Protein AF-A0A2E2VPN8-F1 (afdb_monomer_lite)

Sequence (544 aa):
IQTALMQSYRQLSHRIKRMNVSRLINKQDLDLLGRKLLICFEHKQAGKIELINQGIAPDISEEILSFHQVMVNETLQWVQFAGHVPASAVASGPRIHKDRSLFKSVTWAYFNGILTETTQVSLPSQFGTLQKQLRSYAHTLQDMVQIPLPAPSPEALRASGVPEKLLLFINLGEDKMESFAQRGMHLVSERSDPLSYGSRGLNLIECIDLILINSWKEVFATHYRGSEAVLDSLMYILRKIGSRTPQKPLVHVVCSGISRAESIARRVQKLLNQVLDLLFSGTNSMYLLEINQQYRMIDVDLNGSHIISGRNAQEVLSLLSQPRRRFVPLVFDPHVHSLKILSSIYEKNKQGQVQLFLRVIERQFAEIYVIDELGGLFYEQQPFHTKEGLVNQYRLFFKSVMFRQQASEVDALLDEPELYEVQVGRGNESRILRYRHPSLGAENLFHQVAAVGQYDPFFQVQFDVYCDQEEFTYLDLGEEVFSEAARFIVGRRRHHEDYPAYITDLDLSAIECHDGTGALPTSQYLRYKKQLDEKLNRRLRSIK

Structure (mmCIF, N/CA/C/O backbone):
data_AF-A0A2E2VPN8-F1
#
_entry.id   AF-A0A2E2VPN8-F1
#
loop_
_atom_site.group_PDB
_atom_site.id
_atom_site.type_symbol
_atom_site.label_atom_id
_atom_site.label_alt_id
_atom_site.label_comp_id
_atom_site.label_asym_id
_atom_site.label_entity_id
_atom_site.label_seq_id
_atom_site.pdbx_PDB_ins_code
_atom_site.Cartn_x
_atom_site.Cartn_y
_atom_site.Cartn_z
_atom_site.occupancy
_atom_site.B_iso_or_equiv
_atom_site.auth_seq_id
_atom_site.auth_comp_id
_atom_site.auth_asym_id
_atom_site.auth_atom_id
_atom_site.pdbx_PDB_model_num
ATOM 1 N N . ILE A 1 1 ? 23.703 -22.486 -32.764 1.00 60.12 1 ILE A N 1
ATOM 2 C CA . ILE A 1 1 ? 24.681 -22.661 -31.655 1.00 60.12 1 ILE A CA 1
ATOM 3 C C . ILE A 1 1 ? 23.990 -22.647 -30.286 1.00 60.12 1 ILE A C 1
ATOM 5 O O . ILE A 1 1 ? 24.098 -23.634 -29.571 1.00 60.12 1 ILE A O 1
ATOM 9 N N . GLN A 1 2 ? 23.217 -21.610 -29.941 1.00 65.00 2 GLN A N 1
ATOM 10 C CA . GLN A 1 2 ? 22.529 -21.479 -28.638 1.00 65.00 2 GLN A CA 1
ATOM 11 C C . GLN A 1 2 ? 21.641 -22.686 -28.270 1.00 65.00 2 GLN A C 1
ATOM 13 O O . GLN A 1 2 ? 21.808 -23.296 -27.215 1.00 65.00 2 GLN A O 1
ATOM 18 N N . THR A 1 3 ? 20.748 -23.102 -29.177 1.00 68.19 3 THR A N 1
ATOM 19 C CA . THR A 1 3 ? 19.874 -24.273 -28.980 1.00 68.19 3 THR A CA 1
ATOM 20 C C . THR A 1 3 ? 20.672 -25.558 -28.774 1.00 68.19 3 THR A C 1
ATOM 22 O O . THR A 1 3 ? 20.303 -26.378 -27.938 1.00 68.19 3 THR A O 1
ATOM 25 N N . ALA A 1 4 ? 21.794 -25.703 -29.486 1.00 74.12 4 ALA A N 1
ATOM 26 C CA . ALA A 1 4 ? 22.675 -26.859 -29.371 1.00 74.12 4 ALA A CA 1
ATOM 27 C C . ALA A 1 4 ? 23.395 -26.887 -28.013 1.00 74.12 4 ALA A C 1
ATOM 29 O O . ALA A 1 4 ? 23.439 -27.937 -27.387 1.00 74.12 4 ALA A O 1
ATOM 30 N N . LEU A 1 5 ? 23.875 -25.747 -27.498 1.00 75.25 5 LEU A N 1
ATOM 31 C CA . LEU A 1 5 ? 24.495 -25.663 -26.166 1.00 75.25 5 LEU A CA 1
ATOM 32 C C . LEU A 1 5 ? 23.502 -26.000 -25.044 1.00 75.25 5 LEU A C 1
ATOM 34 O O . LEU A 1 5 ? 23.812 -26.804 -24.164 1.00 75.25 5 LEU A O 1
ATOM 38 N N . MET A 1 6 ? 22.280 -25.460 -25.107 1.00 75.06 6 MET A N 1
ATOM 39 C CA . MET A 1 6 ? 21.217 -25.781 -24.145 1.00 75.06 6 MET A CA 1
ATOM 40 C C . MET A 1 6 ? 20.774 -27.250 -24.227 1.00 75.06 6 MET A C 1
ATOM 42 O O . MET A 1 6 ? 20.507 -27.876 -23.200 1.00 75.06 6 MET A O 1
ATOM 46 N N . GLN A 1 7 ? 20.714 -27.833 -25.429 1.00 77.06 7 GLN A N 1
ATOM 47 C CA . GLN A 1 7 ? 20.424 -29.258 -25.616 1.00 77.06 7 GLN A CA 1
ATOM 48 C C . GLN A 1 7 ? 21.557 -30.147 -25.091 1.00 77.06 7 GLN A C 1
ATOM 50 O O . GLN A 1 7 ? 21.274 -31.087 -24.348 1.00 77.06 7 GLN A O 1
ATOM 55 N N . SER A 1 8 ? 22.817 -29.827 -25.393 1.00 78.00 8 SER A N 1
ATOM 56 C CA . SER A 1 8 ? 23.993 -30.537 -24.878 1.00 78.00 8 SER A CA 1
ATOM 57 C C . SER A 1 8 ? 24.039 -30.511 -23.352 1.00 78.00 8 SER A C 1
ATOM 59 O O . SER A 1 8 ? 24.242 -31.552 -22.731 1.00 78.00 8 SER A O 1
ATOM 61 N N . TYR A 1 9 ? 23.750 -29.364 -22.727 1.00 81.75 9 TYR A N 1
ATOM 62 C CA . TYR A 1 9 ? 23.635 -29.265 -21.270 1.00 81.75 9 TYR A CA 1
ATOM 63 C C . TYR A 1 9 ? 22.513 -30.149 -20.707 1.00 81.75 9 TYR A C 1
ATOM 65 O O . TYR A 1 9 ? 22.735 -30.892 -19.751 1.00 81.75 9 TYR A O 1
ATOM 73 N N . ARG A 1 10 ? 21.315 -30.130 -21.311 1.00 79.06 10 ARG A N 1
ATOM 74 C CA . ARG A 1 10 ? 20.196 -30.993 -20.882 1.00 79.06 10 ARG A CA 1
ATOM 75 C C . ARG A 1 10 ? 20.546 -32.475 -20.999 1.00 79.06 10 ARG A C 1
ATOM 77 O O . ARG A 1 10 ? 20.248 -33.241 -20.085 1.00 79.06 10 ARG A O 1
ATOM 84 N N . GLN A 1 11 ? 21.197 -32.875 -22.091 1.00 80.31 11 GLN A N 1
ATOM 85 C CA . GLN A 1 11 ? 21.651 -34.249 -22.302 1.00 80.31 11 GLN A CA 1
ATOM 86 C C . GLN A 1 11 ? 22.720 -34.657 -21.282 1.00 80.31 11 GLN A C 1
ATOM 88 O O . GLN A 1 11 ? 22.631 -35.750 -20.721 1.00 80.31 11 GLN A O 1
ATOM 93 N N . LEU A 1 12 ? 23.682 -33.776 -20.996 1.00 77.19 12 LEU A N 1
ATOM 94 C CA . LEU A 1 12 ? 24.718 -33.986 -19.985 1.00 77.19 12 LEU A CA 1
ATOM 95 C C . LEU A 1 12 ? 24.107 -34.129 -18.584 1.00 77.19 12 LEU A C 1
ATOM 97 O O . LEU A 1 12 ? 24.347 -35.127 -17.908 1.00 77.19 12 LEU A O 1
ATOM 101 N N . SER A 1 13 ? 23.245 -33.192 -18.181 1.00 76.94 13 SER A N 1
ATOM 102 C CA . SER A 1 13 ? 22.538 -33.216 -16.894 1.00 76.94 13 SER A CA 1
ATOM 103 C C . SER A 1 13 ? 21.707 -34.494 -16.724 1.00 76.94 13 SER A C 1
ATOM 105 O O . SER A 1 13 ? 21.756 -35.153 -15.684 1.00 76.94 13 SER A O 1
ATOM 107 N N . HIS A 1 14 ? 20.990 -34.907 -17.772 1.00 79.19 14 HIS A N 1
ATOM 108 C CA . HIS A 1 14 ? 20.183 -36.122 -17.757 1.00 79.19 14 HIS A CA 1
ATOM 109 C C . HIS A 1 14 ? 21.032 -37.406 -17.703 1.00 79.19 14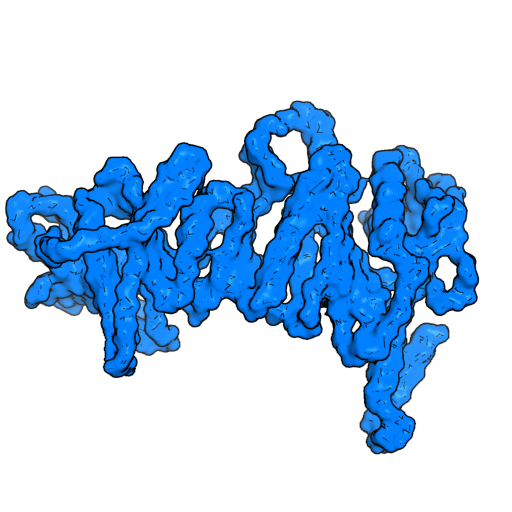 HIS A C 1
ATOM 111 O O . HIS A 1 14 ? 20.688 -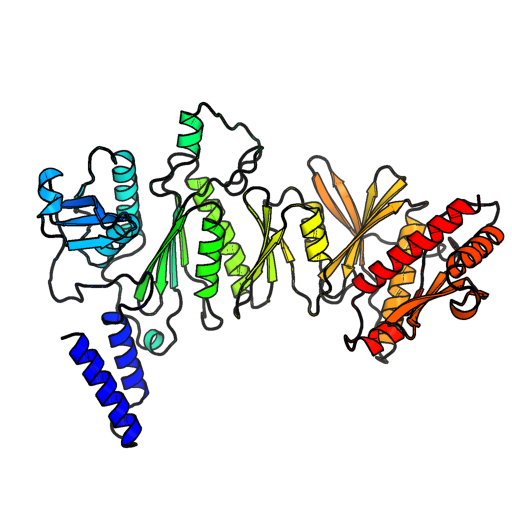38.332 -16.966 1.00 79.19 14 HIS A O 1
ATOM 117 N N . ARG A 1 15 ? 22.164 -37.471 -18.422 1.00 73.31 15 ARG A N 1
ATOM 118 C CA . ARG A 1 15 ? 23.103 -38.607 -18.348 1.00 73.31 15 ARG A CA 1
ATOM 119 C C . ARG A 1 15 ? 23.745 -38.731 -16.966 1.00 73.31 15 ARG A C 1
ATOM 121 O O . ARG A 1 15 ? 23.805 -39.837 -16.440 1.00 73.31 15 ARG A O 1
ATOM 128 N N . ILE A 1 16 ? 24.145 -37.619 -16.352 1.00 72.25 16 ILE A N 1
ATOM 129 C CA . ILE A 1 16 ? 24.761 -37.611 -15.016 1.00 72.25 16 ILE A CA 1
ATOM 130 C C . ILE A 1 16 ? 23.767 -38.082 -13.948 1.00 72.25 16 ILE A C 1
ATOM 132 O O . ILE A 1 16 ? 24.123 -38.911 -13.113 1.00 72.25 16 ILE A O 1
ATOM 136 N N . LYS A 1 17 ? 22.499 -37.649 -14.029 1.00 71.69 17 LYS A N 1
ATOM 137 C CA . LYS A 1 17 ? 21.423 -38.154 -13.157 1.00 71.69 17 LYS A CA 1
ATOM 138 C C . LYS A 1 17 ? 21.169 -39.656 -13.327 1.00 71.69 17 LYS A C 1
ATOM 140 O O . LYS A 1 17 ? 20.879 -40.323 -12.344 1.00 71.69 17 LYS A O 1
ATOM 145 N N . ARG A 1 18 ? 21.267 -40.192 -14.553 1.00 71.50 18 ARG A N 1
ATOM 146 C CA . ARG A 1 18 ? 21.035 -41.623 -14.835 1.00 71.50 18 ARG A CA 1
ATOM 147 C C . ARG A 1 18 ? 22.191 -42.531 -14.422 1.00 71.50 18 ARG A C 1
ATOM 149 O O . ARG A 1 18 ? 21.939 -43.650 -14.000 1.00 71.50 18 ARG A O 1
ATOM 156 N N . MET A 1 19 ? 23.437 -42.090 -14.584 1.00 65.88 19 MET A N 1
ATOM 157 C CA . MET A 1 19 ? 24.604 -42.962 -14.404 1.00 65.88 19 MET A CA 1
ATOM 158 C C . MET A 1 19 ? 25.164 -42.975 -12.969 1.00 65.88 19 MET A C 1
ATOM 160 O O . MET A 1 19 ? 26.131 -43.687 -12.726 1.00 65.88 19 MET A O 1
ATOM 164 N N . ASN A 1 20 ? 24.607 -42.199 -12.023 1.00 60.12 20 ASN A N 1
ATOM 165 C CA . ASN A 1 20 ? 25.133 -42.059 -10.650 1.00 60.12 20 ASN A CA 1
ATOM 166 C C . ASN A 1 20 ? 26.655 -41.787 -10.601 1.00 60.12 20 ASN A C 1
ATOM 168 O O . ASN A 1 20 ? 27.339 -42.139 -9.640 1.00 60.12 20 ASN A O 1
ATOM 172 N N . VAL A 1 21 ? 27.200 -41.129 -11.633 1.00 58.31 21 VAL A N 1
ATOM 173 C CA . VAL A 1 21 ? 28.619 -40.746 -11.720 1.00 58.31 21 VAL A CA 1
ATOM 174 C C . VAL A 1 21 ? 28.823 -39.504 -10.852 1.00 58.31 21 VAL A C 1
ATOM 176 O O . VAL A 1 21 ? 29.025 -38.396 -11.334 1.00 58.31 21 VAL A O 1
ATOM 179 N N . SER A 1 22 ? 28.718 -39.684 -9.539 1.00 54.16 22 SER A N 1
ATOM 180 C CA . SER A 1 22 ? 28.922 -38.643 -8.528 1.00 54.16 22 SER A CA 1
ATOM 181 C C . SER A 1 22 ? 30.401 -38.297 -8.314 1.00 54.16 22 SER A C 1
ATOM 183 O O . SER A 1 22 ? 30.702 -37.313 -7.648 1.00 54.16 22 SER A O 1
ATOM 185 N N . ARG A 1 23 ? 31.331 -39.083 -8.880 1.00 54.56 23 ARG A N 1
ATOM 186 C CA . ARG A 1 23 ? 32.780 -38.949 -8.639 1.00 54.56 23 ARG A CA 1
ATOM 187 C C . ARG A 1 23 ? 33.551 -38.068 -9.632 1.00 54.56 23 ARG A C 1
ATOM 189 O O . ARG A 1 23 ? 34.683 -37.728 -9.321 1.00 54.56 23 ARG A O 1
ATOM 196 N N . LEU A 1 24 ? 32.989 -37.702 -10.791 1.00 57.44 24 LEU A N 1
ATOM 197 C CA . LEU A 1 24 ? 33.734 -36.972 -11.842 1.00 57.44 24 LEU A CA 1
ATOM 198 C C . LEU A 1 24 ? 33.221 -35.555 -12.137 1.00 57.44 24 LEU A C 1
ATOM 200 O O . LEU A 1 24 ? 33.981 -34.746 -12.656 1.00 57.44 24 LEU A O 1
ATOM 204 N N . ILE A 1 25 ? 31.960 -35.235 -11.826 1.00 61.69 25 ILE A N 1
ATOM 205 C CA . ILE A 1 25 ? 31.387 -33.902 -12.062 1.00 61.69 25 ILE A CA 1
ATOM 206 C C . ILE A 1 25 ? 30.589 -33.492 -10.824 1.00 61.69 25 ILE A C 1
ATOM 208 O O . ILE A 1 25 ? 29.582 -34.120 -10.490 1.00 61.69 25 ILE A O 1
ATOM 212 N N . ASN A 1 26 ? 31.038 -32.439 -10.138 1.00 71.19 26 ASN A N 1
ATOM 213 C CA . ASN A 1 26 ? 30.351 -31.903 -8.969 1.00 71.19 26 ASN A CA 1
ATOM 214 C C . ASN A 1 26 ? 28.985 -31.333 -9.395 1.00 71.19 26 ASN A C 1
ATOM 216 O O . ASN A 1 26 ? 28.883 -30.540 -10.333 1.00 71.19 26 ASN A O 1
ATOM 220 N N . LYS A 1 27 ? 27.916 -31.721 -8.691 1.00 71.75 27 LYS A N 1
ATOM 221 C CA . LYS A 1 27 ? 26.547 -31.232 -8.926 1.00 71.75 27 LYS A CA 1
ATOM 222 C C . LYS A 1 27 ? 26.477 -29.699 -8.910 1.00 71.75 27 LYS A C 1
ATOM 224 O O . LYS A 1 27 ? 25.746 -29.113 -9.702 1.00 71.75 27 LYS A O 1
ATOM 229 N N . GLN A 1 28 ? 27.278 -29.062 -8.057 1.00 73.50 28 GLN A N 1
ATOM 230 C CA . GLN A 1 28 ? 27.354 -27.604 -7.952 1.00 73.50 28 GLN A CA 1
ATOM 231 C C . GLN A 1 28 ? 27.886 -26.947 -9.235 1.00 73.50 28 GLN A C 1
ATOM 233 O O . GLN A 1 28 ? 27.376 -25.902 -9.635 1.00 73.50 28 GLN A O 1
ATOM 238 N N . ASP A 1 29 ? 28.847 -27.575 -9.918 1.00 77.44 29 ASP A N 1
ATOM 239 C CA . ASP A 1 29 ? 29.425 -27.043 -11.158 1.00 77.44 29 ASP A CA 1
ATOM 240 C C . ASP A 1 29 ? 28.439 -27.155 -12.327 1.00 77.44 29 ASP A C 1
ATOM 242 O O . ASP A 1 29 ? 28.351 -26.256 -13.165 1.00 77.44 29 ASP A O 1
ATOM 246 N N . LEU A 1 30 ? 27.630 -28.221 -12.358 1.00 78.62 30 LEU A N 1
ATOM 247 C CA . LEU A 1 30 ? 26.536 -28.365 -13.326 1.00 78.62 30 LEU A CA 1
ATOM 248 C C . LEU A 1 30 ? 25.418 -27.354 -13.099 1.00 78.62 30 LEU A C 1
ATOM 250 O O . LEU A 1 30 ? 24.862 -26.843 -14.072 1.00 78.62 30 LEU A O 1
ATOM 254 N N . ASP A 1 31 ? 25.067 -27.075 -11.846 1.00 78.25 31 ASP A N 1
ATOM 255 C CA . ASP A 1 31 ? 24.055 -26.069 -11.522 1.00 78.25 31 ASP A CA 1
ATOM 256 C C . ASP A 1 31 ? 24.556 -24.665 -11.897 1.00 78.25 31 ASP A C 1
ATOM 258 O O . ASP A 1 31 ? 23.810 -23.876 -12.481 1.00 78.25 31 ASP A O 1
ATOM 262 N N . LEU A 1 32 ? 25.840 -24.377 -11.656 1.00 81.56 32 LEU A N 1
ATOM 263 C CA . LEU A 1 32 ? 26.484 -23.122 -12.048 1.00 81.56 32 LEU A CA 1
ATOM 264 C C . LEU A 1 32 ? 26.550 -22.966 -13.574 1.00 81.56 32 LEU A C 1
ATOM 266 O O . LEU A 1 32 ? 26.200 -21.905 -14.094 1.00 81.56 32 LEU A O 1
ATOM 270 N N . LEU A 1 33 ? 26.938 -24.017 -14.305 1.00 80.69 33 LEU A N 1
ATOM 271 C CA . LEU A 1 33 ? 26.917 -24.022 -15.770 1.00 80.69 33 LEU A CA 1
ATOM 272 C C . LEU A 1 33 ? 25.493 -23.829 -16.305 1.00 80.69 33 LEU A C 1
ATOM 274 O O . LEU A 1 33 ? 25.283 -23.035 -17.218 1.00 80.69 33 LEU A O 1
ATOM 278 N N . GLY A 1 34 ? 24.511 -24.506 -15.708 1.00 81.38 34 GLY A N 1
ATOM 279 C CA . GLY A 1 34 ? 23.102 -24.352 -16.058 1.00 81.38 34 GLY A CA 1
ATOM 280 C C . GLY A 1 34 ? 22.625 -22.916 -15.902 1.00 81.38 34 GLY A C 1
ATOM 281 O O . GLY A 1 34 ? 22.046 -22.363 -16.831 1.00 81.38 34 GLY A O 1
ATOM 282 N N . ARG A 1 35 ? 22.928 -22.278 -14.767 1.00 81.81 35 ARG A N 1
ATOM 283 C CA . ARG A 1 35 ? 22.562 -20.876 -14.512 1.00 81.81 35 ARG A CA 1
ATOM 284 C C . ARG A 1 35 ? 23.242 -19.919 -15.483 1.00 81.81 35 ARG A C 1
ATOM 286 O O . ARG A 1 35 ? 22.561 -19.059 -16.025 1.00 81.81 35 ARG A O 1
ATOM 293 N N . LYS A 1 36 ? 24.529 -20.116 -15.796 1.00 82.50 36 LYS A N 1
ATOM 294 C CA . LYS A 1 36 ? 25.220 -19.338 -16.842 1.00 82.50 36 LYS A CA 1
ATOM 295 C C . LYS A 1 36 ? 24.518 -19.454 -18.198 1.00 82.50 36 LYS A C 1
ATOM 297 O O . LYS A 1 36 ? 24.282 -18.445 -18.852 1.00 82.50 36 LYS A O 1
ATOM 302 N N . LEU A 1 37 ? 24.128 -20.665 -18.597 1.00 80.31 37 LEU A N 1
ATOM 303 C CA . LEU A 1 37 ? 23.402 -20.883 -19.850 1.00 80.31 37 LEU A CA 1
ATOM 304 C C . LEU A 1 37 ? 22.000 -20.255 -19.838 1.00 80.31 37 LEU A C 1
ATOM 306 O O . LEU A 1 37 ? 21.581 -19.723 -20.862 1.00 80.31 37 LEU A O 1
ATOM 310 N N . LEU A 1 38 ? 21.283 -20.280 -18.709 1.00 78.88 38 LEU A N 1
ATOM 311 C CA . LEU A 1 38 ? 19.977 -19.619 -18.584 1.00 78.88 38 LEU A CA 1
ATOM 312 C C . LEU A 1 38 ? 20.107 -18.093 -18.669 1.00 78.88 38 LEU A C 1
ATOM 314 O O . LEU A 1 38 ? 19.352 -17.455 -19.402 1.00 78.88 38 LEU A O 1
ATOM 318 N N . ILE A 1 39 ? 21.102 -17.511 -17.994 1.00 77.31 39 ILE A N 1
ATOM 319 C CA . ILE A 1 39 ? 21.398 -16.075 -18.070 1.00 77.31 39 ILE A CA 1
ATOM 320 C C . ILE A 1 39 ? 21.641 -15.678 -19.530 1.00 77.31 39 ILE A C 1
ATOM 322 O O . ILE A 1 39 ? 20.968 -14.774 -20.025 1.00 77.31 39 ILE A O 1
ATOM 326 N N . CYS A 1 40 ? 22.510 -16.412 -20.232 1.00 73.62 40 CYS A N 1
ATOM 327 C CA . CYS A 1 40 ? 22.906 -16.114 -21.607 1.00 73.62 40 CYS A CA 1
ATOM 328 C C . CYS A 1 40 ? 21.837 -16.410 -22.672 1.00 73.62 40 CYS A C 1
ATOM 330 O O . CYS A 1 40 ? 21.839 -15.736 -23.699 1.00 73.62 40 CYS A O 1
ATOM 332 N N . PHE A 1 41 ? 20.984 -17.429 -22.488 1.00 73.88 41 PHE A N 1
ATOM 333 C CA . PHE A 1 41 ? 20.176 -17.997 -23.585 1.00 73.88 41 PHE A CA 1
ATOM 334 C C . PHE A 1 41 ? 18.703 -18.273 -23.247 1.00 73.88 41 PHE A C 1
ATOM 336 O O . PHE A 1 41 ? 17.967 -18.785 -24.094 1.00 73.88 41 PHE A O 1
ATOM 343 N N . GLU A 1 42 ? 18.231 -18.007 -22.026 1.00 73.94 42 GLU A N 1
ATOM 344 C CA . GLU A 1 42 ? 16.807 -18.162 -21.719 1.00 73.94 42 GLU A CA 1
ATOM 345 C C . GLU A 1 42 ? 16.012 -16.906 -22.095 1.00 73.94 42 GLU A C 1
ATOM 347 O O . GLU A 1 42 ? 15.936 -15.940 -21.339 1.00 73.94 42 GLU A O 1
ATOM 352 N N . HIS A 1 43 ? 15.369 -16.979 -23.262 1.00 66.75 43 HIS A N 1
ATOM 353 C CA . HIS A 1 43 ? 14.531 -15.931 -23.862 1.00 66.75 43 HIS A CA 1
ATOM 354 C C . HIS A 1 43 ? 13.081 -15.904 -23.336 1.00 66.75 43 HIS A C 1
ATOM 356 O O . HIS A 1 43 ? 12.280 -15.049 -23.696 1.00 66.75 43 HIS A O 1
ATOM 362 N N . LYS A 1 44 ? 12.684 -16.881 -22.507 1.00 60.72 44 LYS A N 1
ATOM 363 C CA . LYS A 1 44 ? 11.267 -17.130 -22.165 1.00 60.72 44 LYS A CA 1
ATOM 364 C C . LYS A 1 44 ? 10.746 -16.346 -20.958 1.00 60.72 44 LYS A C 1
ATOM 366 O O . LYS A 1 44 ? 9.630 -16.598 -20.509 1.00 60.72 44 LYS A O 1
ATOM 371 N N . GLN A 1 45 ? 11.526 -15.416 -20.419 1.00 72.50 45 GLN A N 1
ATOM 372 C CA . GLN A 1 45 ? 11.126 -14.630 -19.257 1.00 72.50 45 GLN A CA 1
ATOM 373 C C . GLN A 1 45 ? 10.585 -13.271 -19.707 1.00 72.50 45 GLN A C 1
ATOM 375 O O . GLN A 1 45 ? 11.296 -12.476 -20.317 1.00 72.50 45 GLN A O 1
ATOM 380 N N . ALA A 1 46 ? 9.314 -12.999 -19.406 1.00 80.19 46 ALA A N 1
ATOM 381 C CA . ALA A 1 46 ? 8.666 -11.753 -19.799 1.00 80.19 46 ALA A CA 1
ATOM 382 C C . ALA A 1 46 ? 9.433 -10.531 -19.264 1.00 80.19 46 ALA A C 1
ATOM 384 O O . ALA A 1 46 ? 9.705 -10.425 -18.067 1.00 80.19 46 ALA A O 1
ATOM 385 N N . GLY A 1 47 ? 9.765 -9.605 -20.165 1.00 85.75 47 GLY A N 1
ATOM 386 C CA . GLY A 1 47 ? 10.476 -8.370 -19.840 1.00 85.75 47 GLY A CA 1
ATOM 387 C C . GLY A 1 47 ? 11.992 -8.506 -19.686 1.00 85.75 47 GLY A C 1
ATOM 388 O O . GLY A 1 47 ? 12.633 -7.480 -19.504 1.00 85.75 47 GLY A O 1
ATOM 389 N N . LYS A 1 48 ? 12.587 -9.704 -19.772 1.00 91.38 48 LYS A N 1
ATOM 390 C CA . LYS A 1 48 ? 14.052 -9.851 -19.767 1.00 91.38 48 LYS A CA 1
ATOM 391 C C . LYS A 1 48 ? 14.649 -9.213 -21.028 1.00 91.38 48 LYS A C 1
ATOM 393 O O . LYS A 1 48 ? 14.175 -9.470 -22.131 1.00 91.38 48 LYS A O 1
ATOM 398 N N . ILE A 1 49 ? 15.678 -8.387 -20.858 1.00 91.00 49 ILE A N 1
ATOM 399 C CA . ILE A 1 49 ? 16.453 -7.803 -21.955 1.00 91.00 49 ILE A CA 1
ATOM 400 C C . ILE A 1 49 ? 17.447 -8.848 -22.459 1.00 91.00 49 ILE A C 1
ATOM 402 O O . ILE A 1 49 ? 18.239 -9.398 -21.692 1.00 91.00 49 ILE A O 1
ATOM 406 N N . GLU A 1 50 ? 17.398 -9.123 -23.757 1.00 86.81 50 GLU A N 1
ATOM 407 C CA . GLU A 1 50 ? 18.288 -10.081 -24.406 1.00 86.81 50 GLU A CA 1
ATOM 408 C C . GLU A 1 50 ? 19.621 -9.423 -24.767 1.00 86.81 50 GLU A C 1
ATOM 410 O O . GLU A 1 50 ? 19.651 -8.441 -25.512 1.00 86.81 50 GLU A O 1
ATOM 415 N N . LEU A 1 51 ? 20.719 -9.983 -24.251 1.00 84.94 51 LEU A N 1
ATOM 416 C CA . LEU A 1 51 ? 22.076 -9.527 -24.548 1.00 84.94 51 LEU A CA 1
ATOM 417 C C . LEU A 1 51 ? 22.623 -10.265 -25.778 1.00 84.94 51 LEU A C 1
ATOM 419 O O . LEU A 1 51 ? 22.937 -11.457 -25.708 1.00 84.94 51 LEU A O 1
ATOM 423 N N . ILE A 1 52 ? 22.730 -9.552 -26.899 1.00 83.44 52 ILE A N 1
ATOM 424 C CA . ILE A 1 52 ? 23.182 -10.059 -28.199 1.00 83.44 52 ILE A CA 1
ATOM 425 C C . ILE A 1 52 ? 24.707 -10.061 -28.323 1.00 83.44 52 ILE A C 1
ATOM 427 O O . ILE A 1 52 ? 25.263 -10.994 -28.901 1.00 83.44 52 ILE A O 1
ATOM 431 N N . ASN A 1 53 ? 25.394 -9.059 -27.762 1.00 76.12 53 ASN A N 1
ATOM 432 C CA . ASN A 1 53 ? 26.852 -8.976 -27.811 1.00 76.12 53 ASN A CA 1
ATOM 433 C C . ASN A 1 53 ? 27.464 -9.404 -26.477 1.00 76.12 53 ASN A C 1
ATOM 435 O O . ASN A 1 53 ? 27.668 -8.603 -25.571 1.00 76.12 53 ASN A O 1
ATOM 439 N N . GLN A 1 54 ? 27.775 -10.695 -26.367 1.00 71.00 54 GLN A N 1
ATOM 440 C CA . GLN A 1 54 ? 28.434 -11.289 -25.197 1.00 71.00 54 GLN A CA 1
ATOM 441 C C . GLN A 1 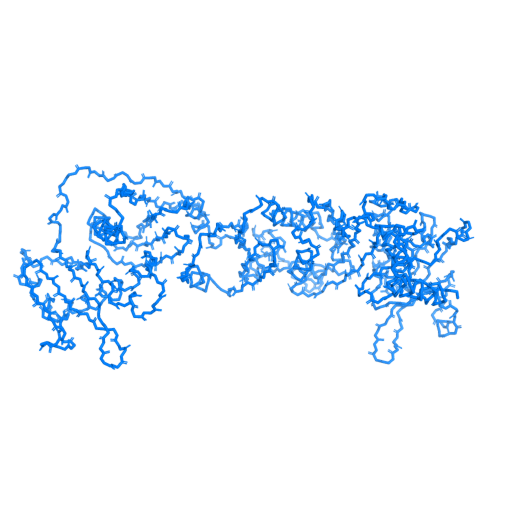54 ? 29.968 -11.247 -25.336 1.00 71.00 54 GLN A C 1
ATOM 443 O O . GLN A 1 54 ? 30.649 -12.223 -25.032 1.00 71.00 54 GLN A O 1
ATOM 448 N N . GLY A 1 55 ? 30.504 -10.132 -25.850 1.00 69.69 55 GLY A N 1
ATOM 449 C CA . GLY A 1 55 ? 31.939 -9.939 -26.088 1.00 69.69 55 GLY A CA 1
ATOM 450 C C . GLY A 1 55 ? 32.464 -10.582 -27.376 1.00 69.69 55 GLY A C 1
ATOM 451 O O . GLY A 1 55 ? 33.635 -10.944 -27.438 1.00 69.69 55 GLY A O 1
ATOM 452 N N . ILE A 1 56 ? 31.605 -10.763 -28.388 1.00 74.88 56 ILE A N 1
ATOM 453 C CA . ILE A 1 56 ? 31.992 -11.342 -29.688 1.00 74.88 56 ILE A CA 1
ATOM 454 C C . ILE A 1 56 ? 32.586 -10.260 -30.592 1.00 74.88 56 ILE A C 1
ATOM 456 O O . ILE A 1 56 ? 33.631 -10.469 -31.203 1.00 74.88 56 ILE A O 1
ATOM 460 N N . ALA A 1 57 ? 31.908 -9.115 -30.685 1.00 81.62 57 ALA A N 1
ATOM 461 C CA . ALA A 1 57 ? 32.357 -7.970 -31.464 1.00 81.62 57 ALA A CA 1
ATOM 462 C C . ALA A 1 57 ? 32.923 -6.891 -30.523 1.00 81.62 57 ALA A C 1
ATOM 464 O O . ALA A 1 57 ? 32.316 -6.649 -29.473 1.00 81.62 57 ALA A O 1
ATOM 465 N N . PRO A 1 58 ? 34.060 -6.255 -30.878 1.00 79.25 58 PRO A N 1
ATOM 466 C CA . PRO A 1 58 ? 34.714 -5.261 -30.026 1.00 79.25 58 PRO A CA 1
ATOM 467 C C . PRO A 1 58 ? 33.881 -3.985 -29.873 1.00 79.25 58 PRO A C 1
ATOM 469 O O . PRO A 1 58 ? 33.866 -3.400 -28.797 1.00 79.25 58 PRO A O 1
ATOM 472 N N . ASP A 1 59 ? 33.170 -3.592 -30.929 1.00 86.06 59 ASP A N 1
ATOM 473 C CA . ASP A 1 59 ? 32.275 -2.444 -30.945 1.00 86.06 59 ASP A CA 1
ATOM 474 C C . ASP A 1 59 ? 31.099 -2.741 -31.884 1.00 86.06 59 ASP A C 1
ATOM 476 O O . ASP A 1 59 ? 31.294 -3.233 -32.998 1.00 86.06 59 ASP A O 1
ATOM 480 N N . ILE A 1 60 ? 29.885 -2.502 -31.395 1.00 89.81 60 ILE A N 1
ATOM 481 C CA . ILE A 1 60 ? 28.638 -2.559 -32.174 1.00 89.81 60 ILE A CA 1
ATOM 482 C C . ILE A 1 60 ? 27.812 -1.285 -31.982 1.00 89.81 60 ILE A C 1
ATOM 484 O O . ILE A 1 60 ? 26.599 -1.291 -32.198 1.00 89.81 60 ILE A O 1
ATOM 488 N N . SER A 1 61 ? 28.459 -0.224 -31.499 1.00 91.69 61 SER A N 1
ATOM 489 C CA . SER A 1 61 ? 27.838 1.073 -31.322 1.00 91.69 61 SER A CA 1
ATOM 490 C C . SER A 1 61 ? 27.486 1.682 -32.669 1.00 91.69 61 SER A C 1
ATOM 492 O O . SER A 1 61 ? 28.173 1.504 -33.674 1.00 91.69 61 SER A O 1
ATOM 494 N N . GLU A 1 62 ? 26.370 2.396 -32.681 1.00 93.06 62 GLU A N 1
ATOM 495 C CA . GLU A 1 62 ? 25.877 3.081 -33.864 1.00 93.06 62 GLU A CA 1
ATOM 496 C C . GLU A 1 62 ? 25.992 4.589 -33.645 1.00 93.06 62 GLU A C 1
ATOM 498 O O . GLU A 1 62 ? 25.610 5.104 -32.591 1.00 93.06 62 GLU A O 1
ATOM 503 N N . GLU A 1 63 ? 26.476 5.325 -34.647 1.00 92.81 63 GLU A N 1
ATOM 504 C CA . GLU A 1 63 ? 26.537 6.793 -34.577 1.00 92.81 63 GLU A CA 1
ATOM 505 C C . GLU A 1 63 ? 25.134 7.408 -34.514 1.00 92.81 63 GLU A C 1
ATOM 507 O O . GLU A 1 63 ? 24.896 8.384 -33.803 1.00 92.81 63 GLU A O 1
ATOM 512 N N . ILE A 1 64 ? 24.185 6.827 -35.253 1.00 93.56 64 ILE A N 1
ATOM 513 C CA . ILE A 1 64 ? 22.787 7.256 -35.293 1.00 93.56 64 ILE A CA 1
ATOM 514 C C . ILE A 1 64 ? 21.899 6.032 -35.106 1.00 93.56 64 ILE A C 1
ATOM 516 O O . ILE A 1 64 ? 22.005 5.057 -35.845 1.00 93.56 64 ILE A O 1
ATOM 520 N N . LEU A 1 65 ? 20.960 6.123 -34.168 1.00 94.31 65 LEU A N 1
ATOM 521 C CA . LEU A 1 65 ? 19.883 5.154 -33.998 1.00 94.31 65 LEU A CA 1
ATOM 522 C C . LEU A 1 65 ? 18.544 5.820 -34.278 1.00 94.31 65 LEU A C 1
ATOM 524 O O . LEU A 1 65 ? 18.148 6.755 -33.575 1.00 94.31 65 LEU A O 1
ATOM 528 N N . SER A 1 66 ? 17.832 5.325 -35.289 1.00 93.81 66 SER A N 1
ATOM 529 C CA . SER A 1 66 ? 16.500 5.823 -35.634 1.00 93.81 66 SER A CA 1
ATOM 530 C C . SER A 1 66 ? 15.395 4.887 -35.147 1.00 93.81 66 SER A C 1
ATOM 532 O O . SER A 1 66 ? 15.462 3.665 -35.299 1.00 93.81 66 SER A O 1
ATOM 534 N N . PHE A 1 67 ? 14.365 5.480 -34.541 1.00 94.19 67 PHE A N 1
ATOM 535 C CA . PHE A 1 67 ? 13.204 4.778 -33.997 1.00 94.19 67 PHE A CA 1
ATOM 536 C C . PHE A 1 67 ? 11.943 5.223 -34.730 1.00 94.19 67 PHE A C 1
ATOM 538 O O . PHE A 1 67 ? 11.613 6.407 -34.746 1.00 94.19 67 PHE A O 1
ATOM 545 N N . HIS A 1 68 ? 11.203 4.272 -35.295 1.00 93.12 68 HIS A N 1
ATOM 546 C CA . HIS A 1 68 ? 9.962 4.547 -36.017 1.00 93.12 68 HIS A CA 1
ATOM 547 C C . HIS A 1 68 ? 8.810 3.748 -35.430 1.00 93.12 68 HIS A C 1
ATOM 549 O O . HIS A 1 68 ? 8.963 2.578 -35.082 1.00 93.12 68 HIS A O 1
ATOM 555 N N . GLN A 1 69 ? 7.637 4.369 -35.359 1.00 91.94 69 GLN A N 1
ATOM 556 C CA . GLN A 1 69 ? 6.413 3.673 -35.000 1.00 91.94 69 GLN A CA 1
ATOM 557 C C . GLN A 1 69 ? 5.757 3.129 -36.270 1.00 91.94 69 GLN A C 1
ATOM 559 O O . GLN A 1 69 ? 5.521 3.870 -37.222 1.00 91.94 69 GLN A O 1
ATOM 564 N N . VAL A 1 70 ? 5.467 1.832 -36.286 1.00 91.94 70 VAL A N 1
ATOM 565 C CA . VAL A 1 70 ? 4.792 1.153 -37.394 1.00 91.94 70 VAL A CA 1
ATOM 566 C C . VAL A 1 70 ? 3.591 0.382 -36.870 1.00 91.94 70 VAL A C 1
ATOM 568 O O . VAL A 1 70 ? 3.615 -0.163 -35.766 1.00 91.94 70 VAL A O 1
ATOM 571 N N . MET A 1 71 ? 2.537 0.315 -37.675 1.00 90.69 71 MET A N 1
ATOM 572 C CA . MET A 1 71 ? 1.373 -0.513 -37.385 1.00 90.69 71 MET A CA 1
ATOM 573 C C . MET A 1 71 ? 1.537 -1.857 -38.088 1.00 90.69 71 MET A C 1
ATOM 575 O O . MET A 1 71 ? 1.730 -1.908 -39.301 1.00 90.69 71 MET A O 1
ATOM 579 N N . VAL A 1 72 ? 1.494 -2.950 -37.330 1.00 87.38 72 VAL A N 1
ATOM 580 C CA . VAL A 1 72 ? 1.550 -4.312 -37.871 1.00 87.38 72 VAL A CA 1
ATOM 581 C C . VAL A 1 72 ? 0.492 -5.142 -37.171 1.00 87.38 72 VAL A C 1
ATOM 583 O O . VAL A 1 72 ? 0.473 -5.197 -35.944 1.00 87.38 72 VAL A O 1
ATOM 586 N N . ASN A 1 73 ? -0.377 -5.786 -37.952 1.00 87.56 73 ASN A N 1
ATOM 587 C CA . ASN A 1 73 ? -1.508 -6.574 -37.453 1.00 87.56 73 ASN A CA 1
ATOM 588 C C . ASN A 1 73 ? -2.331 -5.789 -36.414 1.00 87.56 73 ASN A C 1
ATOM 590 O O . ASN A 1 73 ? -2.492 -6.237 -35.281 1.00 87.56 73 ASN A O 1
ATOM 594 N N . GLU A 1 74 ? -2.738 -4.566 -36.775 1.00 88.31 74 GLU A N 1
ATOM 595 C CA . GLU A 1 74 ? -3.535 -3.648 -35.933 1.00 88.31 74 GLU A CA 1
ATOM 596 C C . GLU A 1 74 ? -2.877 -3.247 -34.600 1.00 88.31 74 GLU A C 1
ATOM 598 O O . GLU A 1 74 ? -3.478 -2.573 -33.768 1.00 88.31 74 GLU A O 1
ATOM 603 N N . THR A 1 75 ? -1.609 -3.608 -34.396 1.00 88.06 75 THR A N 1
ATOM 604 C CA . THR A 1 75 ? -0.852 -3.280 -33.191 1.00 88.06 75 THR A CA 1
ATOM 605 C C . THR A 1 75 ? 0.244 -2.277 -33.528 1.00 88.06 75 THR A C 1
ATOM 607 O O . THR A 1 75 ? 1.036 -2.481 -34.452 1.00 88.06 75 THR A O 1
ATOM 610 N N . LEU A 1 76 ? 0.317 -1.191 -32.758 1.00 90.38 76 LEU A N 1
ATOM 611 C CA . LEU A 1 76 ? 1.429 -0.245 -32.827 1.00 90.38 76 LEU A CA 1
ATOM 612 C C . LEU A 1 76 ? 2.684 -0.865 -32.200 1.00 90.38 76 LEU A C 1
ATOM 614 O O . LEU A 1 76 ? 2.645 -1.375 -31.079 1.00 90.38 76 LEU A O 1
ATOM 618 N N . GLN A 1 77 ? 3.804 -0.795 -32.914 1.00 92.88 77 GLN A N 1
ATOM 619 C CA . GLN A 1 77 ? 5.116 -1.211 -32.423 1.00 92.88 77 GLN A CA 1
ATOM 620 C C . GLN A 1 77 ? 6.191 -0.207 -32.834 1.00 92.88 77 GLN A C 1
ATOM 622 O O . GLN A 1 77 ? 6.083 0.460 -33.863 1.00 92.88 77 GLN A O 1
ATOM 627 N N . TRP A 1 78 ? 7.246 -0.135 -32.039 1.00 93.25 78 TRP A N 1
ATOM 628 C CA . TRP A 1 78 ? 8.460 0.599 -32.342 1.00 93.25 78 TRP A CA 1
ATOM 629 C C . TRP A 1 78 ? 9.461 -0.330 -33.013 1.00 93.25 78 TRP A C 1
ATOM 631 O O . TRP A 1 78 ? 9.699 -1.447 -32.553 1.00 93.25 78 TRP A O 1
ATOM 641 N N . VAL A 1 79 ? 10.036 0.132 -34.116 1.00 94.75 79 VAL A N 1
ATOM 642 C CA . VAL A 1 79 ? 11.124 -0.529 -34.833 1.00 94.75 79 VAL A CA 1
ATOM 643 C C . VAL A 1 79 ? 12.355 0.360 -34.799 1.00 94.75 79 VAL A C 1
ATOM 645 O O . VAL A 1 79 ? 12.259 1.583 -34.920 1.00 94.75 79 VAL A O 1
ATOM 648 N N . GLN A 1 80 ? 13.502 -0.276 -34.620 1.00 94.94 80 GLN A N 1
ATOM 649 C CA . GLN A 1 80 ? 14.795 0.374 -34.499 1.00 94.94 80 GLN A CA 1
ATOM 650 C C . GLN A 1 80 ? 15.652 0.043 -35.722 1.00 94.94 80 GLN A C 1
ATOM 652 O O . GLN A 1 80 ? 15.655 -1.105 -36.185 1.00 94.94 80 GLN A O 1
ATOM 657 N N . PHE A 1 81 ? 16.398 1.031 -36.211 1.00 94.50 81 PHE A N 1
ATOM 658 C CA . PHE A 1 81 ? 17.339 0.894 -37.320 1.00 94.50 81 PHE A CA 1
ATOM 659 C C . PHE A 1 81 ? 18.708 1.472 -36.954 1.00 94.50 81 PHE A C 1
ATOM 661 O O . PHE A 1 81 ? 18.798 2.444 -36.198 1.00 94.50 81 PHE A O 1
ATOM 668 N N . ALA A 1 82 ? 19.749 0.876 -37.532 1.00 92.06 82 ALA A N 1
ATOM 669 C CA . ALA A 1 82 ? 21.080 1.462 -37.601 1.00 92.06 82 ALA A CA 1
ATOM 670 C C . ALA A 1 82 ? 21.087 2.588 -38.648 1.00 92.06 82 ALA A C 1
ATOM 672 O O . ALA A 1 82 ? 20.570 2.421 -39.757 1.00 92.06 82 ALA A O 1
ATOM 673 N N . GLY A 1 83 ? 21.641 3.742 -38.288 1.00 90.94 83 GLY A N 1
ATOM 674 C CA . GLY A 1 83 ? 21.655 4.935 -39.123 1.00 90.94 83 GLY A CA 1
ATOM 675 C C . GLY A 1 83 ? 20.324 5.692 -39.166 1.00 90.94 83 GLY A C 1
ATOM 676 O O . GLY A 1 83 ? 19.341 5.377 -38.488 1.00 90.94 83 GLY A O 1
ATOM 677 N N . HIS A 1 84 ? 20.292 6.737 -39.992 1.00 89.50 84 HIS A N 1
ATOM 678 C CA . HIS A 1 84 ? 19.089 7.523 -40.245 1.00 89.50 84 HIS A CA 1
ATOM 679 C C . HIS A 1 84 ? 18.243 6.885 -41.358 1.00 89.50 84 HIS A C 1
ATOM 681 O O . HIS A 1 84 ? 18.650 6.875 -42.520 1.00 89.50 84 HIS A O 1
ATOM 687 N N . VAL A 1 85 ? 17.030 6.430 -41.033 1.00 89.62 85 VAL A N 1
ATOM 688 C CA . VAL A 1 85 ? 16.086 5.877 -42.016 1.00 89.62 85 VAL A CA 1
ATOM 689 C C . VAL A 1 85 ? 14.941 6.869 -42.274 1.00 89.62 85 VAL A C 1
ATOM 691 O O . VAL A 1 85 ? 14.230 7.247 -41.346 1.00 89.62 85 VAL A O 1
ATOM 694 N N . PRO A 1 86 ? 14.720 7.334 -43.520 1.00 86.25 86 PRO A N 1
ATOM 695 C CA . PRO A 1 86 ? 13.575 8.186 -43.830 1.00 86.25 86 PRO A CA 1
ATOM 696 C C . PRO A 1 86 ? 12.266 7.386 -43.771 1.00 86.25 86 PRO A C 1
ATOM 698 O O . PRO A 1 86 ? 12.247 6.186 -44.045 1.00 86.25 86 PRO A O 1
ATOM 701 N N . ALA A 1 87 ? 11.146 8.062 -43.491 1.00 83.81 87 ALA A N 1
ATOM 702 C CA . ALA A 1 87 ? 9.833 7.423 -43.331 1.00 83.81 87 ALA A CA 1
ATOM 703 C C . ALA A 1 87 ? 9.422 6.529 -44.523 1.00 83.81 87 ALA A C 1
ATOM 705 O O . ALA A 1 87 ? 8.801 5.487 -44.324 1.00 83.81 87 ALA A O 1
ATOM 706 N N . SER A 1 88 ? 9.817 6.893 -45.747 1.00 85.56 88 SER A N 1
ATOM 707 C CA . SER A 1 88 ? 9.546 6.127 -46.971 1.00 85.56 88 SER A CA 1
ATOM 708 C C . SER A 1 88 ? 10.272 4.777 -47.042 1.00 85.56 88 SER A C 1
ATOM 710 O O . SER A 1 88 ? 9.788 3.868 -47.710 1.00 85.56 88 SER A O 1
ATOM 712 N N . ALA A 1 89 ? 11.402 4.619 -46.347 1.00 87.19 89 ALA A N 1
ATOM 713 C CA . ALA A 1 89 ? 12.236 3.415 -46.382 1.00 87.19 89 ALA A CA 1
ATOM 714 C C . ALA A 1 89 ? 12.014 2.475 -45.180 1.00 87.19 89 ALA A C 1
ATOM 716 O O . ALA A 1 89 ? 12.576 1.381 -45.137 1.00 87.19 89 ALA A O 1
ATOM 717 N N . VAL A 1 90 ? 11.168 2.857 -44.215 1.00 88.12 90 VAL A N 1
ATOM 718 C CA . VAL A 1 90 ? 10.902 2.083 -42.983 1.00 88.12 90 VAL A CA 1
ATOM 719 C C . VAL A 1 90 ? 10.350 0.681 -43.278 1.00 88.12 90 VAL A C 1
ATOM 721 O O . VAL A 1 90 ? 10.629 -0.273 -42.547 1.00 88.12 90 VAL A O 1
ATOM 724 N N . ALA A 1 91 ? 9.572 0.530 -44.355 1.00 85.94 91 ALA A N 1
ATOM 725 C CA . ALA A 1 91 ? 8.974 -0.752 -44.721 1.00 85.94 91 ALA A CA 1
ATOM 726 C C . ALA A 1 91 ? 10.027 -1.800 -45.124 1.00 85.94 91 ALA A C 1
ATOM 728 O O . ALA A 1 91 ? 9.915 -2.952 -44.701 1.00 85.94 91 ALA A O 1
ATOM 729 N N . SER A 1 92 ? 11.046 -1.390 -45.886 1.00 83.75 92 SER A N 1
ATOM 730 C CA . SER A 1 92 ? 12.066 -2.260 -46.491 1.00 83.75 92 SER A CA 1
ATOM 731 C C . SER A 1 92 ? 13.425 -2.237 -45.784 1.00 83.75 92 SER A C 1
ATOM 733 O O . SER A 1 92 ? 14.287 -3.047 -46.116 1.00 83.75 92 SER A O 1
ATOM 735 N N . GLY A 1 93 ? 13.647 -1.313 -44.846 1.00 83.38 93 GLY A N 1
ATOM 736 C CA . GLY A 1 93 ? 14.925 -1.167 -44.150 1.00 83.38 93 GLY A CA 1
ATOM 737 C C . GLY A 1 93 ? 15.280 -2.360 -43.243 1.00 83.38 93 GLY A C 1
ATOM 738 O O . GLY A 1 93 ? 14.381 -3.011 -42.695 1.00 83.38 93 GLY A O 1
ATOM 739 N N . PRO A 1 94 ? 16.582 -2.641 -43.033 1.00 87.44 94 PRO A N 1
ATOM 740 C CA . PRO A 1 94 ? 17.035 -3.700 -42.137 1.00 87.44 94 PRO A CA 1
ATOM 741 C C . PRO A 1 94 ? 16.800 -3.300 -40.673 1.00 87.44 94 PRO A C 1
ATOM 743 O O . PRO A 1 94 ? 17.464 -2.421 -40.129 1.00 87.44 94 PRO A O 1
ATOM 746 N N . ARG A 1 95 ? 15.825 -3.943 -40.029 1.00 91.31 95 ARG A N 1
ATOM 747 C CA . ARG A 1 95 ? 15.457 -3.673 -38.631 1.00 91.31 95 ARG A CA 1
ATOM 748 C C . ARG A 1 95 ? 16.432 -4.376 -37.695 1.00 91.31 95 ARG A C 1
ATOM 750 O O . ARG A 1 95 ? 16.613 -5.585 -37.822 1.00 91.31 95 ARG A O 1
ATOM 757 N N . ILE A 1 96 ? 16.980 -3.647 -36.728 1.00 92.06 96 ILE A N 1
ATOM 758 C CA . ILE A 1 96 ? 17.882 -4.222 -35.718 1.00 92.06 96 ILE A CA 1
ATOM 759 C C . ILE A 1 96 ? 17.127 -4.731 -34.487 1.00 92.06 96 ILE A C 1
ATOM 761 O O . ILE A 1 96 ? 17.523 -5.726 -33.889 1.00 92.06 96 ILE A O 1
ATOM 765 N N . HIS A 1 97 ? 16.005 -4.094 -34.134 1.00 92.38 97 HIS A N 1
ATOM 766 C CA . HIS A 1 97 ? 15.167 -4.484 -33.000 1.00 92.38 97 HIS A CA 1
ATOM 767 C C . HIS A 1 97 ? 13.721 -4.003 -33.175 1.00 92.38 97 HIS A C 1
ATOM 769 O O . HIS A 1 97 ? 13.436 -3.118 -33.990 1.00 92.38 97 HIS A O 1
ATOM 775 N N . LYS A 1 98 ? 12.794 -4.601 -32.420 1.00 91.75 98 LYS A N 1
ATOM 776 C CA . LYS A 1 98 ? 11.394 -4.174 -32.344 1.00 91.75 98 LYS A CA 1
ATOM 777 C C . LYS A 1 98 ? 10.805 -4.456 -30.963 1.00 91.75 98 LYS A C 1
ATOM 779 O O . LYS A 1 98 ? 11.025 -5.530 -30.414 1.00 91.75 98 LYS A O 1
ATOM 784 N N . ASP A 1 99 ? 10.001 -3.534 -30.447 1.00 91.38 99 ASP A N 1
ATOM 785 C CA . ASP A 1 99 ? 9.247 -3.707 -29.199 1.00 91.38 99 ASP A CA 1
ATOM 786 C C . A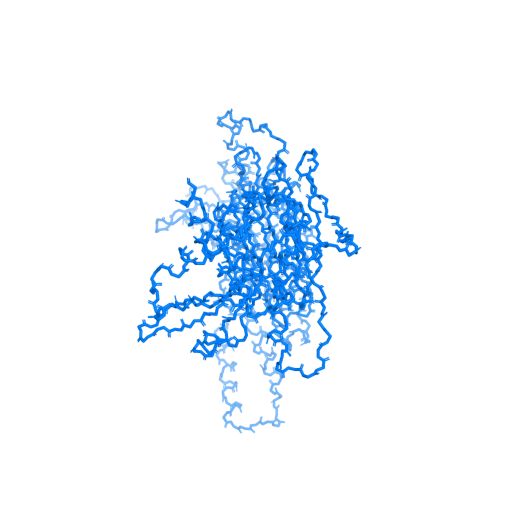SP A 1 99 ? 7.944 -2.895 -29.253 1.00 91.38 99 ASP A C 1
ATOM 788 O O . ASP A 1 99 ? 7.787 -1.982 -30.060 1.00 91.38 99 ASP A O 1
ATOM 792 N N . ARG A 1 100 ? 6.979 -3.206 -28.388 1.00 89.44 100 ARG A N 1
ATOM 793 C CA . ARG A 1 100 ? 5.770 -2.387 -28.214 1.00 89.44 100 ARG A CA 1
ATOM 794 C C . ARG A 1 100 ? 6.060 -1.093 -27.453 1.00 89.44 100 ARG A C 1
ATOM 796 O O . ARG A 1 100 ? 5.359 -0.105 -27.646 1.00 89.44 100 ARG A O 1
ATOM 803 N N . SER A 1 101 ? 7.078 -1.096 -26.597 1.00 89.81 101 SER A N 1
ATOM 804 C CA . SER A 1 101 ? 7.506 0.044 -25.798 1.00 89.81 101 SER A CA 1
ATOM 805 C C . SER A 1 101 ? 8.805 0.630 -26.345 1.00 89.81 101 SER A C 1
ATOM 807 O O . SER A 1 101 ? 9.830 -0.046 -26.444 1.00 89.81 101 SER A O 1
ATOM 809 N N . LEU A 1 102 ? 8.766 1.924 -26.655 1.00 90.88 102 LEU A N 1
ATOM 810 C CA . LEU A 1 102 ? 9.940 2.687 -27.062 1.00 90.88 102 LEU A CA 1
ATOM 811 C C . LEU A 1 102 ? 11.011 2.704 -25.971 1.00 90.88 102 LEU A C 1
ATOM 813 O O . LEU A 1 102 ? 12.183 2.500 -26.273 1.00 90.88 102 LEU A O 1
ATOM 817 N N . PHE A 1 103 ? 10.592 2.875 -24.712 1.00 91.69 103 PHE A N 1
ATOM 818 C CA . PHE A 1 103 ? 11.467 2.781 -23.547 1.00 91.69 103 PHE A CA 1
ATOM 819 C C . PHE A 1 103 ? 12.268 1.481 -23.581 1.00 91.69 103 PHE A C 1
ATOM 821 O O . PHE A 1 103 ? 13.492 1.532 -23.607 1.00 91.69 103 PHE A O 1
ATOM 828 N N . LYS A 1 104 ? 11.591 0.329 -23.704 1.00 92.50 104 LYS A N 1
ATOM 829 C CA . LYS A 1 104 ? 12.260 -0.979 -23.736 1.00 92.50 104 LYS A CA 1
ATOM 830 C C . LYS A 1 104 ? 13.228 -1.113 -24.903 1.00 92.50 104 LYS A C 1
ATOM 832 O O . LYS A 1 104 ? 14.295 -1.689 -24.721 1.00 92.50 104 LYS A O 1
ATOM 837 N N . SER A 1 105 ? 12.887 -0.574 -26.076 1.00 92.81 105 SER A N 1
ATOM 838 C CA . SER A 1 105 ? 13.793 -0.603 -27.229 1.00 92.81 105 SER A CA 1
ATOM 839 C C . SER A 1 105 ? 15.062 0.212 -26.978 1.00 92.81 105 SER A C 1
ATOM 841 O O . SER A 1 105 ? 16.150 -0.242 -27.320 1.00 92.81 105 SER A O 1
ATOM 843 N N . VAL A 1 106 ? 14.949 1.385 -26.348 1.00 93.88 106 VAL A N 1
ATOM 844 C CA . VAL A 1 106 ? 16.111 2.207 -25.977 1.00 93.88 106 VAL A CA 1
ATOM 845 C C . VAL A 1 106 ? 16.917 1.538 -24.858 1.00 93.88 106 VAL A C 1
ATOM 847 O O . VAL A 1 106 ? 18.139 1.462 -24.959 1.00 93.88 106 VAL A O 1
ATOM 850 N N . THR A 1 107 ? 16.255 0.973 -23.838 1.00 94.81 107 THR A N 1
ATOM 851 C CA . THR A 1 107 ? 16.908 0.174 -22.786 1.00 94.81 107 THR A CA 1
ATOM 852 C C . THR A 1 107 ? 17.702 -0.981 -23.392 1.00 94.81 107 THR A C 1
ATOM 854 O O . THR A 1 107 ? 18.861 -1.193 -23.043 1.00 94.81 107 THR A O 1
ATOM 857 N N . TRP A 1 108 ? 17.092 -1.719 -24.321 1.00 94.38 108 TRP A N 1
ATOM 858 C CA . TRP A 1 108 ? 17.722 -2.835 -25.016 1.00 94.38 108 TRP A CA 1
ATOM 859 C C . TRP A 1 108 ? 18.955 -2.384 -25.803 1.00 94.38 108 TRP A C 1
ATOM 861 O O . TRP A 1 108 ? 20.001 -3.021 -25.696 1.00 94.38 108 TRP A O 1
ATOM 871 N N . ALA A 1 109 ? 18.863 -1.270 -26.536 1.00 94.56 109 ALA A N 1
ATOM 872 C CA . ALA A 1 109 ? 19.986 -0.724 -27.295 1.00 94.56 109 ALA A CA 1
ATOM 873 C C . ALA A 1 109 ? 21.160 -0.335 -26.383 1.00 94.56 109 ALA A C 1
ATOM 875 O O . ALA A 1 109 ? 22.310 -0.621 -26.714 1.00 94.56 109 ALA A O 1
ATOM 876 N N . TYR A 1 110 ? 20.864 0.258 -25.221 1.00 94.69 110 TYR A N 1
ATOM 877 C CA . TYR A 1 110 ? 21.875 0.622 -24.233 1.00 94.69 110 TYR A CA 1
ATOM 878 C C . TYR A 1 110 ? 22.587 -0.605 -23.661 1.00 94.69 110 TYR A C 1
ATOM 880 O O . TYR A 1 110 ? 23.795 -0.730 -23.801 1.00 94.69 110 TYR A O 1
ATOM 888 N N . PHE A 1 111 ? 21.858 -1.569 -23.090 1.00 92.88 111 PHE A N 1
ATOM 889 C CA . PHE A 1 111 ? 22.484 -2.745 -22.465 1.00 92.88 111 PHE A CA 1
ATOM 890 C C . PHE A 1 111 ? 23.241 -3.650 -23.447 1.00 92.88 111 PHE A C 1
ATOM 892 O O . PHE A 1 111 ? 24.084 -4.436 -23.018 1.00 92.88 111 PHE A O 1
ATOM 899 N N . ASN A 1 112 ? 22.969 -3.529 -24.748 1.00 91.69 112 ASN A N 1
ATOM 900 C CA . ASN A 1 112 ? 23.719 -4.208 -25.800 1.00 91.69 112 ASN A CA 1
ATOM 901 C C . ASN A 1 112 ? 24.945 -3.431 -26.304 1.00 91.69 112 ASN A C 1
ATOM 903 O O . ASN A 1 112 ? 25.679 -3.962 -27.130 1.00 91.69 112 ASN A O 1
ATOM 907 N N . GLY A 1 113 ? 25.187 -2.205 -25.830 1.00 91.56 113 GLY A N 1
ATOM 908 C CA . GLY A 1 113 ? 26.296 -1.363 -26.290 1.00 91.56 113 GLY A CA 1
ATOM 909 C C . GLY A 1 113 ? 26.096 -0.772 -27.688 1.00 91.56 113 GLY A C 1
ATOM 910 O O . GLY A 1 113 ? 27.042 -0.257 -28.268 1.00 91.56 113 GLY A O 1
ATOM 911 N N . ILE A 1 114 ? 24.876 -0.838 -28.232 1.00 93.88 114 ILE A N 1
ATOM 912 C CA . ILE A 1 114 ? 24.523 -0.223 -29.522 1.00 93.88 114 ILE A CA 1
ATOM 913 C C . ILE A 1 114 ? 24.324 1.286 -29.336 1.00 93.88 114 ILE A C 1
ATOM 915 O O . ILE A 1 114 ? 24.679 2.084 -30.199 1.00 93.88 114 ILE A O 1
ATOM 919 N N . LEU A 1 115 ? 23.743 1.672 -28.195 1.00 93.25 115 LEU A N 1
ATOM 920 C CA . LEU A 1 115 ? 23.580 3.061 -27.783 1.00 93.25 115 LEU A CA 1
ATOM 921 C C . LEU A 1 115 ? 24.671 3.425 -26.774 1.00 93.25 115 LEU A C 1
ATOM 923 O O . LEU A 1 115 ? 24.705 2.874 -25.674 1.00 93.25 115 LEU A O 1
ATOM 927 N N . THR A 1 116 ? 25.510 4.394 -27.129 1.00 91.19 116 THR A N 1
ATOM 928 C CA . THR A 1 116 ? 26.570 4.965 -26.285 1.00 91.19 116 THR A CA 1
ATOM 929 C C . THR A 1 116 ? 26.334 6.462 -26.051 1.00 91.19 116 THR A C 1
ATOM 931 O O . THR A 1 116 ? 25.310 7.015 -26.455 1.00 91.19 116 THR A O 1
ATOM 934 N N . GLU A 1 117 ? 27.252 7.137 -25.356 1.00 87.38 117 GLU A N 1
ATOM 935 C CA . GLU A 1 117 ? 27.184 8.589 -25.115 1.00 87.38 117 GLU A CA 1
ATOM 936 C C . GLU A 1 117 ? 27.250 9.410 -26.414 1.00 87.38 117 GLU A C 1
ATOM 938 O O . GLU A 1 117 ? 26.702 10.509 -26.486 1.00 87.38 117 GLU A O 1
ATOM 943 N N . THR A 1 118 ? 27.892 8.874 -27.458 1.00 89.44 118 THR A N 1
ATOM 944 C CA . THR A 1 118 ? 28.044 9.536 -28.761 1.00 89.44 118 THR A CA 1
ATOM 945 C C . THR A 1 118 ? 26.904 9.223 -29.731 1.00 89.44 118 THR A C 1
ATOM 947 O O . THR A 1 118 ? 26.735 9.937 -30.721 1.00 89.44 118 THR A O 1
ATOM 950 N N . THR A 1 119 ? 26.090 8.200 -29.448 1.00 92.44 119 THR A N 1
ATOM 951 C CA . THR A 1 119 ? 24.976 7.788 -30.306 1.00 92.44 119 THR A CA 1
ATOM 952 C C . THR A 1 119 ? 23.865 8.835 -30.337 1.00 92.44 119 THR A C 1
ATOM 954 O O . THR A 1 119 ? 23.225 9.154 -29.331 1.00 92.44 119 THR A O 1
ATOM 957 N N . GLN A 1 120 ? 23.538 9.320 -31.532 1.00 90.69 120 GLN A N 1
ATOM 958 C CA . GLN A 1 120 ? 22.416 10.224 -31.735 1.00 90.69 120 GLN A CA 1
ATOM 959 C C . GLN A 1 120 ? 21.105 9.453 -31.892 1.00 90.69 120 GLN A C 1
ATOM 961 O O . GLN A 1 120 ? 20.877 8.744 -32.872 1.00 90.69 120 GLN A O 1
ATOM 966 N N . VAL A 1 121 ? 20.190 9.658 -30.946 1.00 91.00 121 VAL A N 1
ATOM 967 C CA . VAL A 1 121 ? 18.823 9.131 -31.034 1.00 91.00 121 VAL A CA 1
ATOM 968 C C . VAL A 1 121 ? 17.963 10.038 -31.923 1.00 91.00 121 VAL A C 1
ATOM 970 O O . VAL A 1 121 ? 17.794 11.236 -31.638 1.00 91.00 121 VAL A O 1
ATOM 973 N N . SER A 1 122 ? 17.404 9.453 -32.985 1.00 90.94 122 SER A N 1
ATOM 974 C CA . SER A 1 122 ? 16.527 10.102 -33.963 1.00 90.94 122 SER A CA 1
ATOM 975 C C . SER A 1 122 ? 15.110 9.531 -33.912 1.00 90.94 122 SER A C 1
ATOM 977 O O . SER A 1 122 ? 14.908 8.315 -33.921 1.00 90.94 122 SER A O 1
ATOM 979 N N . LEU A 1 123 ? 14.121 10.422 -33.865 1.00 91.56 123 LEU A N 1
ATOM 980 C CA . LEU A 1 123 ? 12.704 10.098 -33.990 1.00 91.56 123 LEU A CA 1
ATOM 981 C C . LEU A 1 123 ? 12.083 10.960 -35.100 1.00 91.56 123 LEU A C 1
ATOM 983 O O . LEU A 1 123 ? 12.577 12.061 -35.358 1.00 91.56 123 LEU A O 1
ATOM 987 N N . PRO A 1 124 ? 10.973 10.518 -35.722 1.00 88.31 124 PRO A N 1
ATOM 988 C CA . PRO A 1 124 ? 10.177 11.366 -36.601 1.00 88.31 124 PRO A CA 1
ATOM 989 C C . PRO A 1 124 ? 9.794 12.689 -35.926 1.00 88.31 124 PRO A C 1
ATOM 991 O O . PRO A 1 124 ? 9.502 12.718 -34.730 1.00 88.31 124 PRO A O 1
ATOM 994 N N . SER A 1 125 ? 9.734 13.774 -36.701 1.00 84.50 125 SER A N 1
ATOM 995 C CA . SER A 1 125 ? 9.527 15.149 -36.207 1.00 84.50 125 SER A CA 1
ATOM 996 C C . SER A 1 125 ? 8.276 15.331 -35.340 1.00 84.50 125 SER A C 1
ATOM 998 O O . SER A 1 125 ? 8.289 16.121 -34.397 1.00 84.50 125 SER A O 1
ATOM 1000 N N . GLN A 1 126 ? 7.223 14.551 -35.593 1.00 83.38 126 GLN A N 1
ATOM 1001 C CA . GLN A 1 126 ? 6.002 14.508 -34.779 1.00 83.38 126 GLN A CA 1
ATOM 1002 C C . GLN A 1 126 ? 6.233 14.099 -33.307 1.00 83.38 126 GLN A C 1
ATOM 1004 O O . GLN A 1 126 ? 5.365 14.324 -32.471 1.00 83.38 126 GLN A O 1
ATOM 1009 N N . PHE A 1 127 ? 7.397 13.530 -32.974 1.00 84.50 127 PHE A N 1
ATOM 1010 C CA . PHE A 1 127 ? 7.787 13.097 -31.628 1.00 84.50 127 PHE A CA 1
ATOM 1011 C C . PHE A 1 127 ? 8.887 13.980 -31.002 1.00 84.50 127 PHE A C 1
ATOM 1013 O O . PHE A 1 127 ? 9.635 13.521 -30.139 1.00 84.50 127 PHE A O 1
ATOM 1020 N N . GLY A 1 128 ? 9.012 15.249 -31.409 1.00 82.38 128 GLY A N 1
ATOM 1021 C CA . GLY A 1 128 ? 10.105 16.133 -30.971 1.00 82.38 128 GLY A CA 1
ATOM 1022 C C . GLY A 1 128 ? 10.265 16.289 -29.445 1.00 82.38 128 GLY A C 1
ATOM 1023 O O . GLY A 1 128 ? 11.391 16.261 -28.943 1.00 82.38 128 GLY A O 1
ATOM 1024 N N . THR A 1 129 ? 9.170 16.403 -28.681 1.00 81.69 129 THR A N 1
ATOM 1025 C CA . THR A 1 129 ? 9.221 16.469 -27.201 1.00 81.69 129 THR A CA 1
ATOM 1026 C C . THR A 1 129 ? 9.729 15.158 -26.600 1.00 81.69 129 THR A C 1
ATOM 1028 O O . THR A 1 129 ? 10.641 15.158 -25.770 1.00 81.69 129 THR A O 1
ATOM 1031 N N . LEU A 1 130 ? 9.202 14.033 -27.088 1.00 85.62 130 LEU A N 1
ATOM 1032 C CA . LEU A 1 130 ? 9.603 12.690 -26.674 1.00 85.62 130 LEU A CA 1
ATOM 1033 C C . LEU A 1 130 ? 11.081 12.419 -26.983 1.00 85.62 130 LEU A C 1
ATOM 1035 O O . LEU A 1 130 ? 11.771 11.806 -26.176 1.00 85.62 130 LEU A O 1
ATOM 1039 N N . GLN A 1 131 ? 11.609 12.929 -28.099 1.00 88.44 131 GLN A N 1
ATOM 1040 C CA . GLN A 1 131 ? 13.028 12.798 -28.435 1.00 88.44 131 GLN A CA 1
ATOM 1041 C C . GLN A 1 131 ? 13.938 13.451 -27.383 1.00 88.44 131 GLN A C 1
ATOM 1043 O O . GLN A 1 131 ? 14.955 12.867 -27.008 1.00 88.44 131 GLN A O 1
ATOM 1048 N N . LYS A 1 132 ? 13.580 14.637 -26.871 1.00 85.88 132 LYS A N 1
ATOM 1049 C CA . LYS A 1 132 ? 14.342 15.291 -25.791 1.00 85.88 132 LYS A CA 1
ATOM 1050 C C . LYS A 1 132 ? 14.295 14.472 -24.500 1.00 85.88 132 LYS A C 1
ATOM 1052 O O . LYS A 1 132 ? 15.336 14.253 -23.884 1.00 85.88 132 LYS A O 1
ATOM 1057 N N . GLN A 1 133 ? 13.112 13.984 -24.127 1.00 88.31 133 GLN A N 1
ATOM 1058 C CA . GLN A 1 133 ? 12.936 13.136 -22.945 1.00 88.31 133 GLN A CA 1
ATOM 1059 C C . GLN A 1 133 ? 13.717 11.821 -23.062 1.00 88.31 133 GLN A C 1
ATOM 1061 O O . GLN A 1 133 ? 14.356 11.408 -22.100 1.00 88.31 133 GLN A O 1
ATOM 1066 N N . LEU A 1 134 ? 13.745 11.202 -24.244 1.00 88.69 134 LEU A N 1
ATOM 1067 C CA . LEU A 1 134 ? 14.527 9.993 -24.494 1.00 88.69 134 LEU A CA 1
ATOM 1068 C C . LEU A 1 134 ? 16.033 10.215 -24.401 1.00 88.69 134 LEU A C 1
ATOM 1070 O O . LEU A 1 134 ? 16.735 9.352 -23.884 1.00 88.69 134 LEU A O 1
ATOM 1074 N N . ARG A 1 135 ? 16.539 11.357 -24.878 1.00 87.88 135 ARG A N 1
ATOM 1075 C CA . ARG A 1 135 ? 17.955 11.710 -24.702 1.00 87.88 135 ARG A CA 1
ATOM 1076 C C . ARG A 1 135 ? 18.301 11.860 -23.224 1.00 87.88 135 ARG A C 1
ATOM 1078 O O . ARG A 1 135 ? 19.299 11.304 -22.782 1.00 87.88 135 ARG A O 1
ATOM 1085 N N . SER A 1 136 ? 17.445 12.539 -22.456 1.00 88.62 136 SER A N 1
ATOM 1086 C CA . SER A 1 136 ? 17.603 12.627 -20.999 1.00 88.62 136 SER A CA 1
ATOM 1087 C C . SER A 1 136 ? 17.572 11.245 -20.349 1.00 88.62 136 SER A C 1
ATOM 1089 O O . SER A 1 136 ? 18.406 10.961 -19.500 1.00 88.62 136 SER A O 1
ATOM 1091 N N . TYR A 1 137 ? 16.645 10.380 -20.765 1.00 91.38 137 TYR A N 1
ATOM 1092 C CA . TYR A 1 137 ? 16.543 9.005 -20.284 1.00 91.38 137 TYR A CA 1
ATOM 1093 C C . TYR A 1 137 ? 17.820 8.200 -20.562 1.00 91.38 137 TYR A C 1
ATOM 1095 O O . TYR A 1 137 ? 18.354 7.582 -19.645 1.00 91.38 137 TYR A O 1
ATOM 1103 N N . ALA A 1 138 ? 18.328 8.236 -21.796 1.00 91.12 138 ALA A N 1
ATOM 1104 C CA . ALA A 1 138 ? 19.550 7.538 -22.181 1.00 91.12 138 ALA A CA 1
ATOM 1105 C C . ALA A 1 138 ? 20.761 8.015 -21.366 1.00 91.12 138 ALA A C 1
ATOM 1107 O O . ALA A 1 138 ? 21.503 7.187 -20.844 1.00 91.12 138 ALA A O 1
ATOM 1108 N N . HIS A 1 139 ? 20.902 9.330 -21.183 1.00 90.12 139 HIS A N 1
ATOM 1109 C CA . HIS A 1 139 ? 21.976 9.906 -20.376 1.00 90.12 139 HIS A CA 1
ATOM 1110 C C . HIS A 1 139 ? 21.869 9.499 -18.900 1.00 90.12 139 HIS A C 1
ATOM 1112 O O . HIS A 1 139 ? 22.821 9.007 -18.308 1.00 90.12 139 HIS A O 1
ATOM 1118 N N . THR A 1 140 ? 20.670 9.578 -18.316 1.00 91.62 140 THR A N 1
ATOM 1119 C CA . THR A 1 140 ? 20.445 9.119 -16.940 1.00 91.62 140 THR A CA 1
ATOM 1120 C C . THR A 1 140 ? 20.723 7.622 -16.774 1.00 91.62 140 THR A C 1
ATOM 1122 O O . THR A 1 140 ? 21.228 7.193 -15.738 1.00 91.62 140 THR A O 1
ATOM 1125 N N . LEU A 1 141 ? 20.404 6.806 -17.780 1.00 92.12 141 LEU A N 1
ATOM 1126 C CA . LEU A 1 141 ? 20.702 5.378 -17.754 1.00 92.12 141 LEU A CA 1
ATOM 1127 C C . LEU A 1 141 ? 22.217 5.113 -17.778 1.00 92.12 141 LEU A C 1
ATOM 1129 O O . LEU A 1 141 ? 22.676 4.246 -17.032 1.00 92.12 141 LEU A O 1
ATOM 1133 N N . GLN A 1 142 ? 22.969 5.887 -18.569 1.00 91.25 142 GLN A N 1
ATOM 1134 C CA . GLN A 1 142 ? 24.437 5.872 -18.611 1.00 91.25 142 GLN A CA 1
ATOM 1135 C C . GLN A 1 142 ? 25.047 6.217 -17.251 1.00 91.25 142 GLN A C 1
ATOM 1137 O O . GLN A 1 142 ? 25.858 5.454 -16.721 1.00 91.25 142 GLN A O 1
ATOM 1142 N N . ASP A 1 143 ? 24.570 7.293 -16.626 1.00 91.94 143 ASP A N 1
ATOM 1143 C CA . ASP A 1 143 ? 25.044 7.726 -15.310 1.00 91.94 143 ASP A CA 1
ATOM 1144 C C . ASP A 1 143 ? 24.774 6.674 -14.222 1.00 91.94 143 ASP A C 1
ATOM 1146 O O . ASP A 1 143 ? 25.603 6.416 -13.347 1.00 91.94 143 ASP A O 1
ATOM 1150 N N . MET A 1 144 ? 23.598 6.040 -14.260 1.00 92.06 144 MET A N 1
ATOM 1151 C CA . MET A 1 144 ? 23.153 5.119 -13.210 1.00 92.06 144 MET A CA 1
ATOM 1152 C C . MET A 1 144 ? 23.711 3.698 -13.344 1.00 92.06 144 MET A C 1
ATOM 1154 O O . MET A 1 144 ? 23.776 2.959 -12.344 1.00 92.06 144 MET A O 1
ATOM 1158 N N . VAL A 1 145 ? 24.048 3.267 -14.561 1.00 93.44 145 VAL A N 1
ATOM 1159 C CA . VAL A 1 145 ? 24.460 1.890 -14.851 1.00 93.44 145 VAL A CA 1
ATOM 1160 C C . VAL A 1 145 ? 25.562 1.875 -15.889 1.00 93.44 145 VAL A C 1
ATOM 1162 O O . VAL A 1 145 ? 25.303 2.056 -17.066 1.00 93.44 145 VAL A O 1
ATOM 1165 N N . GLN A 1 146 ? 26.773 1.541 -15.466 1.00 91.50 146 GLN A N 1
ATOM 1166 C CA . GLN A 1 146 ? 27.901 1.347 -16.369 1.00 91.50 146 GLN A CA 1
ATOM 1167 C C . GLN A 1 146 ? 27.805 -0.014 -17.077 1.00 91.50 146 GLN A C 1
ATOM 1169 O O . GLN A 1 146 ? 27.481 -1.024 -16.443 1.00 91.50 146 GLN A O 1
ATOM 1174 N N . ILE A 1 147 ? 28.090 -0.030 -18.382 1.00 89.94 147 ILE A N 1
ATOM 1175 C CA . ILE A 1 147 ? 28.155 -1.237 -19.217 1.00 89.94 147 ILE A CA 1
ATOM 1176 C C . ILE A 1 147 ? 29.589 -1.453 -19.747 1.00 89.94 147 ILE A C 1
ATOM 1178 O O . ILE A 1 147 ? 30.311 -0.474 -19.924 1.00 89.94 147 ILE A O 1
ATOM 1182 N N . PRO A 1 148 ? 30.020 -2.701 -20.019 1.00 87.62 148 PRO A N 1
ATOM 1183 C CA . PRO A 1 148 ? 29.288 -3.946 -19.792 1.00 87.62 148 PRO A CA 1
ATOM 1184 C C . PRO A 1 148 ? 29.066 -4.208 -18.298 1.00 87.62 148 PRO A C 1
ATOM 1186 O O . PRO A 1 148 ? 29.882 -3.836 -17.455 1.00 87.62 148 PRO A O 1
ATOM 1189 N N . LEU A 1 149 ? 27.945 -4.853 -17.961 1.00 88.56 149 LEU A N 1
ATOM 1190 C CA . LEU A 1 149 ? 27.704 -5.264 -16.579 1.00 88.56 149 LEU A CA 1
ATOM 1191 C C . LEU A 1 149 ? 28.809 -6.242 -16.138 1.00 88.56 149 LEU A C 1
ATOM 1193 O O . LEU A 1 149 ? 29.201 -7.111 -16.924 1.00 88.56 149 LEU A O 1
ATOM 1197 N N . PRO A 1 150 ? 29.307 -6.142 -14.891 1.00 88.00 150 PRO A N 1
ATOM 1198 C CA . PRO A 1 150 ? 30.321 -7.065 -14.396 1.00 88.00 150 PRO A CA 1
ATOM 1199 C C . PRO A 1 150 ? 29.782 -8.496 -14.405 1.00 88.00 150 PRO A C 1
ATOM 1201 O O . PRO A 1 150 ? 28.588 -8.711 -14.207 1.00 88.00 150 PRO A O 1
ATOM 1204 N N . ALA A 1 151 ? 30.655 -9.489 -14.588 1.00 86.38 151 ALA A N 1
ATOM 1205 C CA . ALA A 1 151 ? 30.238 -10.884 -14.503 1.00 86.38 151 ALA A CA 1
ATOM 1206 C C . ALA A 1 151 ? 29.661 -11.197 -13.101 1.00 86.38 151 ALA A C 1
ATOM 1208 O O . ALA A 1 151 ? 30.210 -10.727 -12.099 1.00 86.38 151 ALA A O 1
ATOM 1209 N N . PRO A 1 152 ? 28.584 -11.999 -12.997 1.00 88.25 152 PRO A N 1
ATOM 1210 C CA . PRO A 1 152 ? 28.044 -12.414 -11.705 1.00 88.25 152 PRO A CA 1
ATOM 1211 C C . PRO A 1 152 ? 29.093 -13.163 -10.878 1.00 88.25 152 PRO A C 1
ATOM 1213 O O . PRO A 1 152 ? 29.817 -14.008 -11.414 1.00 88.25 152 PRO A O 1
ATOM 1216 N N . SER A 1 153 ? 29.152 -12.903 -9.569 1.00 88.12 153 SER A N 1
ATOM 1217 C CA . SER A 1 153 ? 30.064 -13.640 -8.690 1.00 88.12 153 SER A CA 1
ATOM 1218 C C . SER A 1 153 ? 29.672 -15.124 -8.611 1.00 88.12 153 SER A C 1
ATOM 1220 O O . SER A 1 153 ? 28.485 -15.463 -8.725 1.00 88.12 153 SER A O 1
ATOM 1222 N N . PRO A 1 154 ? 30.633 -16.043 -8.395 1.00 83.75 154 PRO A N 1
ATOM 1223 C CA . PRO A 1 154 ? 30.324 -17.454 -8.172 1.00 83.75 154 PRO A CA 1
ATOM 1224 C C . PRO A 1 154 ? 29.320 -17.662 -7.032 1.00 83.75 154 PRO A C 1
ATOM 1226 O O . PRO A 1 154 ? 28.450 -18.523 -7.128 1.00 83.75 154 PRO A O 1
ATOM 1229 N N . GLU A 1 155 ? 29.393 -16.854 -5.976 1.00 85.88 155 GLU A N 1
ATOM 1230 C CA . GLU A 1 155 ? 28.484 -16.885 -4.828 1.00 85.88 155 GLU A CA 1
ATOM 1231 C C . GLU A 1 155 ? 27.058 -16.500 -5.236 1.00 85.88 155 GLU A C 1
ATOM 1233 O O . GLU A 1 155 ? 26.113 -17.225 -4.917 1.00 85.88 155 GLU A O 1
ATOM 1238 N N . ALA A 1 156 ? 26.894 -15.421 -6.011 1.00 85.69 156 ALA A N 1
ATOM 1239 C CA . ALA A 1 156 ? 25.594 -15.006 -6.534 1.00 85.69 156 ALA A CA 1
ATOM 1240 C C . ALA A 1 156 ? 24.993 -16.077 -7.456 1.00 85.69 156 ALA A C 1
ATOM 1242 O O . ALA A 1 156 ? 23.807 -16.393 -7.354 1.00 85.69 156 ALA A O 1
ATOM 1243 N N . LEU A 1 157 ? 25.823 -16.702 -8.299 1.00 85.94 157 LEU A N 1
ATOM 1244 C CA . LEU A 1 157 ? 25.409 -17.815 -9.154 1.00 85.94 157 LEU A CA 1
ATOM 1245 C C . LEU A 1 157 ? 25.087 -19.085 -8.373 1.00 85.94 157 LEU A C 1
ATOM 1247 O O . LEU A 1 157 ? 24.363 -19.916 -8.908 1.00 85.94 157 LEU A O 1
ATOM 1251 N N . ARG A 1 158 ? 25.579 -19.268 -7.141 1.00 84.19 158 ARG A N 1
ATOM 1252 C CA . ARG A 1 158 ? 25.181 -20.375 -6.248 1.00 84.19 158 ARG A CA 1
ATOM 1253 C C . ARG A 1 158 ? 23.878 -20.074 -5.499 1.00 84.19 158 ARG A C 1
ATOM 1255 O O . ARG A 1 158 ? 23.126 -21.009 -5.207 1.00 84.19 158 ARG A O 1
ATOM 1262 N N . ALA A 1 159 ? 23.544 -18.806 -5.287 1.00 84.56 159 ALA A N 1
ATOM 1263 C CA . ALA A 1 159 ? 22.265 -18.365 -4.732 1.00 84.56 159 ALA A CA 1
ATOM 1264 C C . ALA A 1 159 ? 21.154 -18.238 -5.798 1.00 84.56 159 ALA A C 1
ATOM 1266 O O . ALA A 1 159 ? 21.385 -18.390 -6.996 1.00 84.56 159 ALA A O 1
ATOM 1267 N N . SER A 1 160 ? 19.915 -18.000 -5.351 1.00 85.00 160 SER A N 1
ATOM 1268 C CA . SER A 1 160 ? 18.815 -17.613 -6.252 1.00 85.00 160 SER A CA 1
ATOM 1269 C C . SER A 1 160 ? 19.026 -16.175 -6.743 1.00 85.00 160 SER A C 1
ATOM 1271 O O . SER A 1 160 ? 19.555 -15.356 -5.995 1.00 85.00 160 SER A O 1
ATOM 1273 N N . GLY A 1 161 ? 18.615 -15.865 -7.976 1.00 87.00 161 GLY A N 1
ATOM 1274 C CA . GLY A 1 161 ? 18.685 -14.503 -8.505 1.00 87.00 161 GLY A CA 1
ATOM 1275 C C . GLY A 1 161 ? 17.767 -13.575 -7.712 1.00 87.00 161 GLY A C 1
ATOM 1276 O O . GLY A 1 161 ? 16.560 -13.809 -7.657 1.00 87.00 161 GLY A O 1
ATOM 1277 N N . VAL A 1 162 ? 18.335 -12.544 -7.089 1.00 91.94 162 VAL A N 1
ATOM 1278 C CA . VAL A 1 162 ? 17.606 -11.584 -6.242 1.00 91.94 162 VAL A CA 1
ATOM 1279 C C . VAL A 1 162 ? 17.761 -10.166 -6.793 1.00 91.94 162 VAL A C 1
ATOM 1281 O O . VAL A 1 162 ? 18.821 -9.865 -7.346 1.00 91.94 162 VAL A O 1
ATOM 1284 N N . PRO A 1 163 ? 16.742 -9.292 -6.700 1.00 94.50 163 PRO A N 1
ATOM 1285 C CA . PRO A 1 163 ? 16.863 -7.907 -7.153 1.00 94.50 163 PRO A CA 1
ATOM 1286 C C . PRO A 1 163 ? 17.976 -7.162 -6.402 1.00 94.50 163 PRO A C 1
ATOM 1288 O O . PRO A 1 163 ? 18.014 -7.201 -5.177 1.00 94.50 163 PRO A O 1
ATOM 1291 N N . GLU A 1 164 ? 18.849 -6.459 -7.128 1.00 94.38 164 GLU A N 1
ATOM 1292 C CA . GLU A 1 164 ? 19.920 -5.629 -6.548 1.00 94.38 164 GLU A CA 1
ATOM 1293 C C . GLU A 1 164 ? 19.697 -4.137 -6.805 1.00 94.38 164 GLU A C 1
ATOM 1295 O O . GLU A 1 164 ? 19.958 -3.311 -5.931 1.00 94.38 164 GLU A O 1
ATOM 1300 N N . LYS A 1 165 ? 19.215 -3.780 -8.000 1.00 96.00 165 LYS A N 1
ATOM 1301 C CA . LYS A 1 165 ? 18.993 -2.389 -8.407 1.00 96.00 165 LYS A CA 1
ATOM 1302 C C . LYS A 1 165 ? 17.654 -2.251 -9.130 1.00 96.00 165 LYS A C 1
ATOM 1304 O O . LYS A 1 165 ? 17.348 -3.031 -10.032 1.00 96.00 165 LYS A O 1
ATOM 1309 N N . LEU A 1 166 ? 16.874 -1.254 -8.728 1.00 97.56 166 LEU A N 1
ATOM 1310 C CA . LEU A 1 166 ? 15.586 -0.865 -9.294 1.00 97.56 166 LEU A CA 1
ATOM 1311 C C . LEU A 1 166 ? 15.695 0.576 -9.793 1.00 97.56 166 LEU A C 1
ATOM 1313 O O . LEU A 1 166 ? 15.981 1.481 -9.010 1.00 97.56 166 LEU A O 1
ATOM 1317 N N . LEU A 1 167 ? 15.465 0.791 -11.085 1.00 97.25 167 LEU A N 1
ATOM 1318 C CA . LEU A 1 167 ? 15.428 2.117 -11.700 1.00 97.25 167 LEU A CA 1
ATOM 1319 C C . LEU A 1 167 ? 14.026 2.358 -12.237 1.00 97.25 167 LEU A C 1
ATOM 1321 O O . LEU A 1 167 ? 13.551 1.588 -13.071 1.00 97.25 167 LEU A O 1
ATOM 1325 N N . LEU A 1 168 ? 13.363 3.399 -11.753 1.00 97.44 168 LEU A N 1
ATOM 1326 C CA . LEU A 1 168 ? 12.022 3.763 -12.183 1.00 97.44 168 LEU A CA 1
ATOM 1327 C C . LEU A 1 168 ? 12.065 5.093 -12.920 1.00 97.44 168 LEU A C 1
ATOM 1329 O O . LEU A 1 168 ? 12.499 6.100 -12.363 1.00 97.44 168 LEU A O 1
ATOM 1333 N N . PHE A 1 169 ? 11.551 5.093 -14.140 1.00 95.50 169 PHE A N 1
ATOM 1334 C CA . PHE A 1 169 ? 11.351 6.275 -14.961 1.00 95.50 169 PHE A CA 1
ATOM 1335 C C . PHE A 1 169 ? 9.855 6.558 -15.033 1.00 95.50 169 PHE A C 1
ATOM 1337 O O . PHE A 1 169 ? 9.065 5.730 -15.480 1.00 95.50 169 PHE A O 1
ATOM 1344 N N . ILE A 1 170 ? 9.453 7.712 -14.519 1.00 94.81 170 ILE A N 1
ATOM 1345 C CA . ILE A 1 170 ? 8.054 8.106 -14.392 1.00 94.81 170 ILE A CA 1
ATOM 1346 C C . ILE A 1 170 ? 7.709 9.084 -15.508 1.00 94.81 170 ILE A C 1
ATOM 1348 O O . ILE A 1 170 ? 8.468 10.026 -15.758 1.00 94.81 170 ILE A O 1
ATOM 1352 N N . ASN A 1 171 ? 6.529 8.905 -16.107 1.00 92.50 171 ASN A N 1
ATOM 1353 C CA . ASN A 1 171 ? 5.940 9.862 -17.047 1.00 92.50 171 ASN A CA 1
ATOM 1354 C C . ASN A 1 171 ? 6.834 10.140 -18.273 1.00 92.50 171 ASN A C 1
ATOM 1356 O O . ASN A 1 171 ? 6.921 11.261 -18.773 1.00 92.50 171 ASN A O 1
ATOM 1360 N N . LEU A 1 172 ? 7.534 9.114 -18.766 1.00 88.94 172 LEU A N 1
ATOM 1361 C CA . LEU A 1 172 ? 8.306 9.224 -19.999 1.00 88.94 172 LEU A CA 1
ATOM 1362 C C . LEU A 1 172 ? 7.345 9.303 -21.195 1.00 88.94 172 LEU A C 1
ATOM 1364 O O . LEU A 1 172 ? 6.590 8.368 -21.452 1.00 88.94 172 LEU A O 1
ATOM 1368 N N . GLY A 1 173 ? 7.372 10.419 -21.927 1.00 81.56 173 GLY A N 1
ATOM 1369 C CA . GLY A 1 173 ? 6.483 10.654 -23.069 1.00 81.56 173 GLY A CA 1
ATOM 1370 C C . GLY A 1 173 ? 5.064 11.099 -22.724 1.00 81.56 173 GLY A C 1
ATOM 1371 O O . GLY A 1 173 ? 4.271 11.288 -23.641 1.00 81.56 173 GLY A O 1
ATOM 1372 N N . GLU A 1 174 ? 4.738 11.270 -21.443 1.00 79.25 174 GLU A N 1
ATOM 1373 C CA . GLU A 1 174 ? 3.383 11.563 -20.962 1.00 79.25 174 GLU A CA 1
ATOM 1374 C C . GLU A 1 174 ? 3.447 12.656 -19.882 1.00 79.25 174 GLU A C 1
ATOM 1376 O O . GLU A 1 174 ? 4.171 12.500 -18.906 1.00 79.25 174 GLU A O 1
ATOM 1381 N N . ASP A 1 175 ? 2.689 13.752 -19.996 1.00 74.81 175 ASP A N 1
ATOM 1382 C CA . ASP A 1 175 ? 2.569 14.747 -18.916 1.00 74.81 175 ASP A CA 1
ATOM 1383 C C . ASP A 1 175 ? 1.117 15.222 -18.749 1.00 74.81 175 ASP A C 1
ATOM 1385 O O . ASP A 1 175 ? 0.569 15.994 -19.544 1.00 74.81 175 ASP A O 1
ATOM 1389 N N . LYS A 1 176 ? 0.487 14.781 -17.652 1.00 73.12 176 LYS A N 1
ATOM 1390 C CA . LYS A 1 176 ? -0.868 15.193 -17.261 1.00 73.12 176 LYS A CA 1
ATOM 1391 C C . LYS A 1 176 ? -1.004 16.702 -17.143 1.00 73.12 176 LYS A C 1
ATOM 1393 O O . LYS A 1 176 ? -2.019 17.247 -17.572 1.00 73.12 176 LYS A O 1
ATOM 1398 N N . MET A 1 177 ? -0.026 17.380 -16.550 1.00 74.00 177 MET A N 1
ATOM 1399 C CA . MET A 1 177 ? -0.119 18.816 -16.295 1.00 74.00 177 MET A CA 1
ATOM 1400 C C . MET A 1 177 ? -0.084 19.611 -17.594 1.00 74.00 177 MET A C 1
ATOM 1402 O O . MET A 1 177 ? -0.822 20.587 -17.718 1.00 74.00 177 MET A O 1
ATOM 1406 N N . GLU A 1 178 ? 0.691 19.160 -18.579 1.00 69.81 178 GLU A N 1
ATOM 1407 C CA . GLU A 1 178 ? 0.665 19.730 -19.924 1.00 69.81 178 GLU A CA 1
ATOM 1408 C C . GLU A 1 178 ? -0.718 19.545 -20.566 1.00 69.81 178 GLU A C 1
ATOM 1410 O O . GLU A 1 178 ? -1.304 20.508 -21.063 1.00 69.81 178 GLU A O 1
ATOM 1415 N N . SER A 1 179 ? -1.306 18.348 -20.452 1.00 71.69 179 SER A N 1
ATOM 1416 C CA . SER A 1 179 ? -2.657 18.085 -20.966 1.00 71.69 179 SER A CA 1
ATOM 1417 C C . SER A 1 179 ? -3.740 18.951 -20.297 1.00 71.69 179 SER A C 1
ATOM 1419 O O . SER A 1 179 ? -4.689 19.382 -20.955 1.00 71.69 179 SER A O 1
ATOM 1421 N N . PHE A 1 180 ? -3.600 19.251 -18.999 1.00 74.62 180 PHE A N 1
ATOM 1422 C CA . PHE A 1 180 ? -4.503 20.143 -18.268 1.00 74.62 180 PHE A CA 1
ATOM 1423 C C . PHE A 1 180 ? -4.320 21.602 -18.690 1.00 74.62 180 PHE A C 1
ATOM 1425 O O . PHE A 1 180 ? -5.314 22.284 -18.943 1.00 74.62 180 PHE A O 1
ATOM 1432 N N . ALA A 1 181 ? -3.072 22.059 -18.825 1.00 71.75 181 ALA A N 1
ATOM 1433 C CA . ALA A 1 181 ? -2.752 23.410 -19.276 1.00 71.75 181 ALA A CA 1
ATOM 1434 C C . ALA A 1 181 ? -3.278 23.674 -20.697 1.00 71.75 181 ALA A C 1
ATOM 1436 O O . ALA A 1 181 ? -3.915 24.698 -20.930 1.00 71.75 181 ALA A O 1
ATOM 1437 N N . GLN A 1 182 ? -3.116 22.717 -21.619 1.00 71.69 182 GLN A N 1
ATOM 1438 C CA . GLN A 1 182 ? -3.675 22.793 -22.977 1.00 71.69 182 GLN A CA 1
ATOM 1439 C C . GLN A 1 182 ? -5.212 22.866 -22.989 1.00 71.69 182 GLN A C 1
ATOM 1441 O O . GLN A 1 182 ? -5.798 23.437 -23.904 1.00 71.69 182 GLN A O 1
ATOM 1446 N N . ARG A 1 183 ? -5.879 22.324 -21.962 1.00 73.56 183 ARG A N 1
ATOM 1447 C CA . ARG A 1 183 ? -7.339 22.404 -21.770 1.00 73.56 183 ARG A CA 1
ATOM 1448 C C . ARG A 1 183 ? -7.779 23.629 -20.954 1.00 73.56 183 ARG A C 1
ATOM 1450 O O . ARG A 1 183 ? -8.931 23.684 -20.533 1.00 73.56 183 ARG A O 1
ATOM 1457 N N . GLY A 1 184 ? -6.880 24.580 -20.685 1.00 66.25 184 GLY A N 1
ATOM 1458 C CA . GLY A 1 184 ? -7.170 25.796 -19.917 1.00 66.25 184 GLY A CA 1
ATOM 1459 C C . GLY A 1 184 ? -7.448 25.558 -18.427 1.00 66.25 184 GLY A C 1
ATOM 1460 O O . GLY A 1 184 ? -8.002 26.425 -17.755 1.00 66.25 184 GLY A O 1
ATOM 1461 N N . MET A 1 185 ? -7.097 24.385 -17.889 1.00 65.88 185 MET A N 1
ATOM 1462 C CA . MET A 1 185 ? -7.307 24.057 -16.480 1.00 65.88 185 MET A CA 1
ATOM 1463 C C . MET A 1 185 ? -6.071 24.410 -15.648 1.00 65.88 185 MET A C 1
ATOM 1465 O O . MET A 1 185 ? -5.069 23.697 -15.664 1.00 65.88 185 MET A O 1
ATOM 1469 N N . HIS A 1 186 ? -6.172 25.473 -14.848 1.00 65.25 186 HIS A N 1
ATOM 1470 C CA . HIS A 1 186 ? -5.179 25.808 -13.828 1.00 65.25 186 HIS A CA 1
ATOM 1471 C C . HIS A 1 186 ? -5.602 25.229 -12.474 1.00 65.25 186 HIS A C 1
ATOM 1473 O O . HIS A 1 186 ? -6.510 25.728 -11.812 1.00 65.25 186 HIS A O 1
ATOM 1479 N N . LEU A 1 187 ? -4.948 24.143 -12.061 1.00 63.69 187 LEU A N 1
ATOM 1480 C CA . LEU A 1 187 ? -5.189 23.507 -10.765 1.00 63.69 187 LEU A CA 1
ATOM 1481 C C . LEU A 1 187 ? -4.489 24.309 -9.655 1.00 63.69 187 LEU A C 1
ATOM 1483 O O . LEU A 1 187 ? -3.290 24.142 -9.430 1.00 63.69 187 LEU A O 1
ATOM 1487 N N . VAL A 1 188 ? -5.245 25.161 -8.958 1.00 57.78 188 VAL A N 1
ATOM 1488 C CA . VAL A 1 188 ? -4.810 25.865 -7.739 1.00 57.78 188 VAL A CA 1
ATOM 1489 C C . VAL A 1 188 ? -5.355 25.109 -6.529 1.00 57.78 188 VAL A C 1
ATOM 1491 O O . VAL A 1 188 ? -6.564 24.935 -6.396 1.00 57.78 188 VAL A O 1
ATOM 1494 N N . SER A 1 189 ? -4.473 24.588 -5.677 1.00 61.41 189 SER A N 1
ATOM 1495 C CA . SER A 1 189 ? -4.856 23.816 -4.491 1.00 61.41 189 SER A CA 1
ATOM 1496 C C . SER A 1 189 ? -3.700 23.733 -3.502 1.00 61.41 189 SER A C 1
ATOM 1498 O O . SER A 1 189 ? -2.545 23.617 -3.906 1.00 61.41 189 SER A O 1
ATOM 1500 N N . GLU A 1 190 ? -4.028 23.707 -2.211 1.00 64.06 190 GLU A N 1
ATOM 1501 C CA . GLU A 1 190 ? -3.079 23.456 -1.118 1.00 64.06 190 GLU A CA 1
ATOM 1502 C C . GLU A 1 190 ? -2.618 21.986 -1.076 1.00 64.06 190 GLU A C 1
ATOM 1504 O O . GLU A 1 190 ? -1.497 21.685 -0.663 1.00 64.06 190 GLU A O 1
ATOM 1509 N N . ARG A 1 191 ? -3.452 21.054 -1.570 1.00 73.00 191 ARG A N 1
ATOM 1510 C CA . ARG A 1 191 ? -3.098 19.631 -1.701 1.00 73.00 191 ARG A CA 1
ATOM 1511 C C . ARG A 1 191 ? -2.072 19.432 -2.821 1.00 73.00 191 ARG A C 1
ATOM 1513 O O . ARG A 1 191 ? -2.420 19.513 -4.001 1.00 73.00 191 ARG A O 1
ATOM 1520 N N . SER A 1 192 ? -0.824 19.169 -2.434 1.00 83.44 192 SER A N 1
ATOM 1521 C CA . SER A 1 192 ? 0.341 19.102 -3.330 1.00 83.44 192 SER A CA 1
ATOM 1522 C C . SER A 1 192 ? 0.926 17.698 -3.522 1.00 83.44 192 SER A C 1
ATOM 1524 O O . SER A 1 192 ? 1.874 17.556 -4.294 1.00 83.44 192 SER A O 1
ATOM 1526 N N . ASP A 1 193 ? 0.365 16.669 -2.874 1.00 90.25 193 ASP A N 1
ATOM 1527 C CA . ASP A 1 193 ? 0.827 15.283 -3.013 1.00 90.25 193 ASP A CA 1
ATOM 1528 C C . ASP A 1 193 ? 0.626 14.766 -4.452 1.00 90.25 193 ASP A C 1
ATOM 1530 O O . ASP A 1 193 ? -0.513 14.740 -4.920 1.00 90.25 193 ASP A O 1
ATOM 1534 N N . PRO A 1 194 ? 1.680 14.321 -5.162 1.00 91.62 194 PRO A N 1
ATOM 1535 C CA . PRO A 1 194 ? 1.566 13.811 -6.529 1.00 91.62 194 PRO A CA 1
ATOM 1536 C C . PRO A 1 194 ? 0.608 12.631 -6.743 1.00 91.62 194 PRO A C 1
ATOM 1538 O O . PRO A 1 194 ? 0.115 12.459 -7.855 1.00 91.62 194 PRO A O 1
ATOM 1541 N N . LEU A 1 195 ? 0.352 11.811 -5.719 1.00 92.31 195 LEU A N 1
ATOM 1542 C CA . LEU A 1 195 ? -0.562 10.661 -5.820 1.00 92.31 195 LEU A CA 1
ATOM 1543 C C . LEU A 1 195 ? -2.037 11.039 -5.637 1.00 92.31 195 LEU A C 1
ATOM 1545 O O . LEU A 1 195 ? -2.922 10.288 -6.053 1.00 92.31 195 LEU A O 1
ATOM 1549 N N . SER A 1 196 ? -2.291 12.206 -5.046 1.00 89.12 196 SER A N 1
ATOM 1550 C CA . SER A 1 196 ? -3.622 12.756 -4.806 1.00 89.12 196 SER A CA 1
ATOM 1551 C C . SER A 1 196 ? -3.583 14.286 -4.923 1.00 89.12 196 SER A C 1
ATOM 1553 O O . SER A 1 196 ? -3.820 15.014 -3.962 1.00 89.12 196 SER A O 1
ATOM 1555 N N . TYR A 1 197 ? -3.255 14.790 -6.110 1.00 87.62 197 TYR A N 1
ATOM 1556 C CA . TYR A 1 197 ? -2.968 16.199 -6.367 1.00 87.62 197 TYR A CA 1
ATOM 1557 C C . TYR A 1 197 ? -4.226 17.039 -6.596 1.00 87.62 197 TYR A C 1
ATOM 1559 O O . TYR A 1 197 ? -5.125 16.679 -7.361 1.00 87.62 197 TYR A O 1
ATOM 1567 N N . GLY A 1 198 ? -4.259 18.235 -6.014 1.00 84.12 198 GLY A N 1
ATOM 1568 C CA . GLY A 1 198 ? -5.364 19.162 -6.223 1.00 84.12 198 GLY A CA 1
ATOM 1569 C C . GLY A 1 198 ? -6.623 18.826 -5.419 1.00 84.12 198 GLY A C 1
ATOM 1570 O O . GLY A 1 198 ? -6.708 17.801 -4.745 1.00 84.12 198 GLY A O 1
ATOM 1571 N N . SER A 1 199 ? -7.646 19.674 -5.536 1.00 79.25 199 SER A N 1
ATOM 1572 C CA . SER A 1 199 ? -8.962 19.453 -4.910 1.00 79.25 199 SER A CA 1
ATOM 1573 C C . SER A 1 199 ? -9.661 18.189 -5.417 1.00 79.25 199 SER A C 1
ATOM 1575 O O . SER A 1 199 ? -10.428 17.565 -4.694 1.00 79.25 199 SER A O 1
ATOM 1577 N N . ARG A 1 200 ? -9.353 17.785 -6.654 1.00 80.81 200 ARG A N 1
ATOM 1578 C CA . ARG A 1 200 ? -9.821 16.540 -7.274 1.00 80.81 200 ARG A CA 1
ATOM 1579 C C . ARG A 1 200 ? -8.945 15.327 -6.948 1.00 80.81 200 ARG A C 1
ATOM 1581 O O . ARG A 1 200 ? -9.181 14.273 -7.525 1.00 80.81 200 ARG A O 1
ATOM 1588 N N . GLY A 1 201 ? -7.933 15.462 -6.087 1.00 84.25 201 GLY A N 1
ATOM 1589 C CA . GLY A 1 201 ? -7.082 14.355 -5.646 1.00 84.25 201 GLY A CA 1
ATOM 1590 C C . GLY A 1 201 ? -6.526 13.507 -6.792 1.00 84.25 201 GLY A C 1
ATOM 1591 O O . GLY A 1 201 ? -6.568 12.292 -6.704 1.00 84.25 201 GLY A O 1
ATOM 1592 N N . LEU A 1 202 ? -6.068 14.127 -7.879 1.00 87.25 202 LEU A N 1
ATOM 1593 C CA . LEU A 1 202 ? -5.647 13.457 -9.108 1.00 87.25 202 LEU A CA 1
ATOM 1594 C C . LEU A 1 202 ? -4.295 12.760 -8.936 1.00 87.25 202 LEU A C 1
ATOM 1596 O O . LEU A 1 202 ? -3.338 13.368 -8.466 1.00 87.25 202 LEU A O 1
ATOM 1600 N N . ASN A 1 203 ? -4.168 11.526 -9.418 1.00 90.69 203 ASN A N 1
ATOM 1601 C CA . ASN A 1 203 ? -2.856 10.893 -9.549 1.00 90.69 203 ASN A CA 1
ATOM 1602 C C . ASN A 1 203 ? -2.090 11.494 -10.746 1.00 90.69 203 ASN A C 1
ATOM 1604 O O . ASN A 1 203 ? -2.526 11.342 -11.891 1.00 90.69 203 ASN A O 1
ATOM 1608 N N . LEU A 1 204 ? -0.957 12.160 -10.495 1.00 91.25 204 LEU A N 1
ATOM 1609 C CA . LEU A 1 204 ? -0.097 12.755 -11.530 1.00 91.25 204 LEU A CA 1
ATOM 1610 C C . LEU A 1 204 ? 0.800 11.738 -12.247 1.00 91.25 204 LEU A C 1
ATOM 1612 O O . LEU A 1 204 ? 1.394 12.078 -13.269 1.00 91.25 204 LEU A O 1
ATOM 1616 N N . ILE A 1 205 ? 0.911 10.512 -11.738 1.00 93.44 205 ILE A N 1
ATOM 1617 C CA . ILE A 1 205 ? 1.656 9.437 -12.390 1.00 93.44 205 ILE A CA 1
ATOM 1618 C C . ILE A 1 205 ? 0.756 8.744 -13.416 1.00 93.44 205 ILE A C 1
ATOM 1620 O O . ILE A 1 205 ? -0.307 8.230 -13.070 1.00 93.44 205 ILE A O 1
ATOM 1624 N N . GLU A 1 206 ? 1.190 8.743 -14.675 1.00 91.44 206 GLU A N 1
ATOM 1625 C CA . GLU A 1 206 ? 0.517 8.091 -15.807 1.00 91.44 206 GLU A CA 1
ATOM 1626 C C . GLU A 1 206 ? 1.182 6.792 -16.219 1.00 91.44 206 GLU A C 1
ATOM 1628 O O . GLU A 1 206 ? 0.506 5.827 -16.577 1.00 91.44 206 GLU A O 1
ATOM 1633 N N . CYS A 1 207 ? 2.510 6.766 -16.192 1.00 93.12 207 CYS A N 1
ATOM 1634 C CA . CYS A 1 207 ? 3.272 5.585 -16.541 1.00 93.12 207 CYS A CA 1
ATOM 1635 C C . CYS A 1 207 ? 4.518 5.444 -15.674 1.00 93.12 207 CYS A C 1
ATOM 1637 O O . CYS A 1 207 ? 5.073 6.423 -15.166 1.00 93.12 207 CYS A O 1
ATOM 1639 N N . ILE A 1 208 ? 4.932 4.191 -15.503 1.00 96.00 208 ILE A N 1
ATOM 1640 C CA . ILE A 1 208 ? 6.162 3.805 -14.825 1.00 96.00 208 ILE A CA 1
ATOM 1641 C C . ILE A 1 208 ? 6.878 2.788 -15.699 1.00 96.00 208 ILE A C 1
ATOM 1643 O O . ILE A 1 208 ? 6.382 1.690 -15.954 1.00 96.00 208 ILE A O 1
ATOM 1647 N N . ASP A 1 209 ? 8.077 3.155 -16.102 1.00 95.56 209 ASP A N 1
ATOM 1648 C CA . ASP A 1 209 ? 9.030 2.311 -16.787 1.00 95.56 209 ASP A CA 1
ATOM 1649 C C . ASP A 1 209 ? 10.071 1.822 -15.770 1.00 95.56 209 ASP A C 1
ATOM 1651 O O . ASP A 1 209 ? 10.850 2.599 -15.222 1.00 95.56 209 ASP A O 1
ATOM 1655 N N . LEU A 1 210 ? 10.052 0.525 -15.464 1.00 97.25 210 LEU A N 1
ATOM 1656 C CA . LEU A 1 210 ? 10.890 -0.099 -14.439 1.00 97.25 210 LEU A CA 1
ATOM 1657 C C . LEU A 1 210 ? 11.986 -0.950 -15.083 1.00 97.25 210 LEU A C 1
ATOM 1659 O O . LEU A 1 210 ? 11.681 -1.891 -15.821 1.00 97.25 210 LEU A O 1
ATOM 1663 N N . ILE A 1 211 ? 13.238 -0.670 -14.717 1.00 97.62 211 ILE A N 1
ATOM 1664 C CA . ILE A 1 211 ? 14.403 -1.530 -14.946 1.00 97.62 211 ILE A CA 1
ATOM 1665 C C . ILE A 1 211 ? 14.770 -2.217 -13.632 1.00 97.62 211 ILE A C 1
ATOM 1667 O O . ILE A 1 211 ? 15.015 -1.555 -12.625 1.00 97.62 211 ILE A O 1
ATOM 1671 N N . LEU A 1 212 ? 14.848 -3.543 -13.646 1.00 97.06 212 LEU A N 1
ATOM 1672 C CA . LEU A 1 212 ? 15.319 -4.357 -12.531 1.00 97.06 212 LEU A CA 1
ATOM 1673 C C . LEU A 1 212 ? 16.588 -5.089 -12.958 1.00 97.06 212 LEU A C 1
ATOM 1675 O O . LEU A 1 212 ? 16.574 -5.822 -13.943 1.00 97.06 212 LEU A O 1
ATOM 1679 N N . ILE A 1 213 ? 17.663 -4.912 -12.192 1.00 95.94 213 ILE A N 1
ATOM 1680 C CA . ILE A 1 213 ? 18.918 -5.653 -12.343 1.00 95.94 213 ILE A CA 1
ATOM 1681 C C . ILE A 1 213 ? 19.069 -6.568 -11.129 1.00 95.94 213 ILE A C 1
ATOM 1683 O O . ILE A 1 213 ? 18.984 -6.105 -9.987 1.00 95.94 213 ILE A O 1
ATOM 1687 N N . ASN A 1 214 ? 19.248 -7.867 -11.367 1.00 94.50 214 ASN A N 1
ATOM 1688 C CA . ASN A 1 214 ? 19.390 -8.865 -10.305 1.00 94.50 214 ASN A CA 1
ATOM 1689 C C . ASN A 1 214 ? 20.862 -9.241 -10.041 1.00 94.50 214 ASN A C 1
ATOM 1691 O O . ASN A 1 214 ? 21.773 -8.818 -10.753 1.00 94.50 214 ASN A O 1
ATOM 1695 N N . SER A 1 215 ? 21.095 -10.083 -9.035 1.00 93.12 215 SER A N 1
ATOM 1696 C CA . SER A 1 215 ? 22.425 -10.583 -8.654 1.00 93.12 215 SER A CA 1
ATOM 1697 C C . SER A 1 215 ? 23.100 -11.471 -9.699 1.00 93.12 215 SER A C 1
ATOM 1699 O O . SER A 1 215 ? 24.321 -11.627 -9.704 1.00 93.12 215 SER A O 1
ATOM 1701 N N . TRP A 1 216 ? 22.323 -12.017 -10.633 1.00 92.19 216 TRP A N 1
ATOM 1702 C CA . TRP A 1 216 ? 22.818 -12.716 -11.819 1.00 92.19 216 TRP A CA 1
ATOM 1703 C C . TRP A 1 216 ? 23.114 -11.769 -12.986 1.00 92.19 216 TRP A C 1
ATOM 1705 O O . TRP A 1 216 ? 23.472 -12.229 -14.068 1.00 92.19 216 TRP A O 1
ATOM 1715 N N . LYS A 1 217 ? 22.986 -10.455 -12.761 1.00 91.88 217 LYS A N 1
ATOM 1716 C CA . LYS A 1 217 ? 23.195 -9.384 -13.742 1.00 91.88 217 LYS A CA 1
ATOM 1717 C C . LYS A 1 217 ? 22.277 -9.505 -14.957 1.00 91.88 217 LYS A C 1
ATOM 1719 O O . LYS A 1 217 ? 22.558 -8.962 -16.020 1.00 91.88 217 LYS A O 1
ATOM 1724 N N . GLU A 1 218 ? 21.146 -10.179 -14.774 1.00 92.50 218 GLU A N 1
ATOM 1725 C CA . GLU A 1 218 ? 20.040 -10.141 -15.715 1.00 92.50 218 GLU A CA 1
ATOM 1726 C C . GLU A 1 218 ? 19.301 -8.817 -15.558 1.00 92.50 218 GLU A C 1
ATOM 1728 O O . GLU A 1 218 ? 19.093 -8.321 -14.445 1.00 92.50 218 GLU A O 1
ATOM 1733 N N . VAL A 1 219 ? 18.882 -8.271 -16.693 1.00 94.50 219 VAL A N 1
ATOM 1734 C CA . VAL A 1 219 ? 18.173 -7.000 -16.777 1.00 94.50 219 VAL A CA 1
ATOM 1735 C C . VAL A 1 219 ? 16.744 -7.273 -17.216 1.00 94.50 219 VAL A C 1
ATOM 1737 O O . VAL A 1 219 ? 16.514 -7.973 -18.201 1.00 94.50 219 VAL A O 1
ATOM 1740 N N . PHE A 1 220 ? 15.782 -6.700 -16.506 1.00 94.94 220 PHE A N 1
ATOM 1741 C CA . PHE A 1 220 ? 14.365 -6.775 -16.837 1.00 94.94 220 PHE A CA 1
ATOM 1742 C C . PHE A 1 220 ? 13.815 -5.369 -17.034 1.00 94.94 220 PHE A C 1
ATOM 1744 O O . PHE A 1 220 ? 14.005 -4.522 -16.169 1.00 94.94 220 PHE A O 1
ATOM 1751 N N . ALA A 1 221 ? 13.101 -5.138 -18.132 1.00 95.62 221 ALA A N 1
ATOM 1752 C CA . ALA A 1 221 ? 12.409 -3.895 -18.436 1.00 95.62 221 ALA A CA 1
ATOM 1753 C C . ALA A 1 221 ? 10.893 -4.133 -18.545 1.00 95.62 221 ALA A C 1
ATOM 1755 O O . ALA A 1 221 ? 10.397 -4.911 -19.374 1.00 95.62 221 ALA A O 1
ATOM 1756 N N . THR A 1 222 ? 10.130 -3.434 -17.712 1.00 95.19 222 THR A N 1
ATOM 1757 C CA . THR A 1 222 ? 8.663 -3.518 -17.643 1.00 95.19 222 THR A CA 1
ATOM 1758 C C . THR A 1 222 ? 8.044 -2.131 -17.726 1.00 95.19 222 THR A C 1
ATOM 1760 O O . THR A 1 222 ? 8.606 -1.187 -17.189 1.00 95.19 222 THR A O 1
ATOM 1763 N N . HIS A 1 223 ? 6.898 -2.025 -18.396 1.00 93.25 223 HIS A N 1
ATOM 1764 C CA . HIS A 1 223 ? 6.169 -0.773 -18.592 1.00 93.25 223 HIS A CA 1
ATOM 1765 C C . HIS A 1 223 ? 4.778 -0.916 -17.975 1.00 93.25 223 HIS A C 1
ATOM 1767 O O . HIS A 1 223 ? 4.068 -1.872 -18.299 1.00 93.25 223 HIS A O 1
ATOM 1773 N N . TYR A 1 224 ? 4.406 0.030 -17.120 1.00 94.38 224 TYR A N 1
ATOM 1774 C CA . TYR A 1 224 ? 3.096 0.143 -16.486 1.00 94.38 224 TYR A CA 1
ATOM 1775 C C . TYR A 1 224 ? 2.458 1.462 -16.905 1.00 94.38 224 TYR A C 1
ATOM 1777 O O . TYR A 1 224 ? 3.138 2.486 -16.947 1.00 94.38 224 TYR A O 1
ATOM 1785 N N . ARG A 1 225 ? 1.156 1.452 -17.195 1.00 91.94 225 ARG A N 1
ATOM 1786 C CA . ARG A 1 225 ? 0.411 2.636 -17.638 1.00 91.94 225 ARG A CA 1
ATOM 1787 C C . ARG A 1 225 ? -0.986 2.651 -17.031 1.00 91.94 225 ARG A C 1
ATOM 1789 O O . ARG A 1 225 ? -1.593 1.598 -16.867 1.00 91.94 225 ARG A O 1
ATOM 1796 N N . GLY A 1 226 ? -1.506 3.845 -16.771 1.00 90.69 226 GLY A N 1
ATOM 1797 C CA . GLY A 1 226 ? -2.858 4.075 -16.274 1.00 90.69 226 GLY A CA 1
ATOM 1798 C C . GLY A 1 226 ? -2.915 4.321 -14.768 1.00 90.69 226 GLY A C 1
ATOM 1799 O O . GLY A 1 226 ? -1.895 4.474 -14.098 1.00 90.69 226 GLY A O 1
ATOM 1800 N N . SER A 1 227 ? -4.135 4.361 -14.227 1.00 87.19 227 SER A N 1
ATOM 1801 C CA . SER A 1 227 ? -4.387 4.763 -12.836 1.00 87.19 227 SER A CA 1
ATOM 1802 C C . SER A 1 227 ? -3.734 3.853 -11.794 1.00 87.19 227 SER A C 1
ATOM 1804 O O . SER A 1 227 ? -3.348 4.343 -10.735 1.00 87.19 227 SER A O 1
ATOM 1806 N N . GLU A 1 228 ? -3.573 2.564 -12.105 1.00 91.88 228 GLU A N 1
ATOM 1807 C CA . GLU A 1 228 ? -2.985 1.562 -11.206 1.00 91.88 228 GLU A CA 1
ATOM 1808 C C . GLU A 1 228 ? -1.469 1.379 -11.406 1.00 91.88 228 GLU A C 1
ATOM 1810 O O . GLU A 1 228 ? -0.862 0.577 -10.704 1.00 91.88 228 GLU A O 1
ATOM 1815 N N . ALA A 1 229 ? -0.811 2.144 -12.293 1.00 94.38 229 ALA A N 1
ATOM 1816 C CA . ALA A 1 229 ? 0.602 1.931 -12.644 1.00 94.38 229 ALA A CA 1
ATOM 1817 C C . ALA A 1 229 ? 1.549 1.918 -11.427 1.00 94.38 229 ALA A C 1
ATOM 1819 O O . ALA A 1 229 ? 2.484 1.116 -11.354 1.00 94.38 229 ALA A O 1
ATOM 1820 N N . VAL A 1 230 ? 1.287 2.785 -10.442 1.00 95.69 230 VAL A N 1
ATOM 1821 C CA . VAL A 1 230 ? 2.034 2.846 -9.175 1.00 95.69 230 VAL A CA 1
ATOM 1822 C C . VAL A 1 230 ? 1.895 1.539 -8.396 1.00 95.69 230 VAL A C 1
ATOM 1824 O O . VAL A 1 230 ? 2.895 0.979 -7.957 1.00 95.69 230 VAL A O 1
ATOM 1827 N N . LEU A 1 231 ? 0.673 1.028 -8.258 1.00 95.06 231 LEU A N 1
ATOM 1828 C CA . LEU A 1 231 ? 0.401 -0.188 -7.499 1.00 95.06 231 LEU A CA 1
ATOM 1829 C C . LEU A 1 231 ? 0.879 -1.440 -8.227 1.00 95.06 231 LEU A C 1
ATOM 1831 O O . LEU A 1 231 ? 1.510 -2.289 -7.605 1.00 95.06 231 LEU A O 1
ATOM 1835 N N . ASP A 1 232 ? 0.650 -1.539 -9.534 1.00 95.56 232 ASP A N 1
ATOM 1836 C CA . ASP A 1 232 ? 1.092 -2.678 -10.338 1.00 95.56 232 ASP A CA 1
ATOM 1837 C C . ASP A 1 232 ? 2.619 -2.805 -10.327 1.00 95.56 232 ASP A C 1
ATOM 1839 O O . ASP A 1 232 ? 3.154 -3.900 -10.125 1.00 95.56 232 ASP A O 1
ATOM 1843 N N . SER A 1 233 ? 3.332 -1.681 -10.476 1.00 96.38 233 SER A N 1
ATOM 1844 C CA . SER A 1 233 ? 4.796 -1.670 -10.398 1.00 96.38 233 SER A CA 1
ATOM 1845 C C . SER A 1 233 ? 5.303 -2.038 -9.000 1.00 96.38 233 SER A C 1
ATOM 1847 O O . SER A 1 233 ? 6.233 -2.838 -8.879 1.00 96.38 233 SER A O 1
ATOM 1849 N N . LEU A 1 234 ? 4.660 -1.528 -7.944 1.00 95.81 234 LEU A N 1
ATOM 1850 C CA . LEU A 1 234 ? 4.993 -1.860 -6.562 1.00 95.81 234 LEU A CA 1
ATOM 1851 C C . LEU A 1 234 ? 4.777 -3.352 -6.287 1.00 95.81 234 LEU A C 1
ATOM 1853 O O . LEU A 1 234 ? 5.675 -4.021 -5.785 1.00 95.81 234 LEU A O 1
ATOM 1857 N N . MET A 1 235 ? 3.632 -3.905 -6.685 1.00 94.62 235 MET A N 1
ATOM 1858 C CA . MET A 1 235 ? 3.321 -5.326 -6.524 1.00 94.62 235 MET A CA 1
ATOM 1859 C C . MET A 1 235 ? 4.260 -6.223 -7.321 1.00 94.62 235 MET A C 1
ATOM 1861 O O . MET A 1 235 ? 4.644 -7.291 -6.843 1.00 94.62 235 MET A O 1
ATOM 1865 N N . TYR A 1 236 ? 4.659 -5.807 -8.522 1.00 94.38 236 TYR A N 1
ATOM 1866 C CA . TYR A 1 236 ? 5.683 -6.514 -9.281 1.00 94.38 236 TYR A CA 1
ATOM 1867 C C . TYR A 1 236 ? 7.022 -6.532 -8.537 1.00 94.38 236 TYR A C 1
ATOM 1869 O O . TYR A 1 236 ? 7.626 -7.598 -8.419 1.00 94.38 236 TYR A O 1
ATOM 1877 N N . ILE A 1 237 ? 7.462 -5.391 -7.995 1.00 94.94 237 ILE A N 1
ATOM 1878 C CA . ILE A 1 237 ? 8.691 -5.297 -7.195 1.00 94.94 237 ILE A CA 1
ATOM 1879 C C . ILE A 1 237 ? 8.605 -6.218 -5.972 1.00 94.94 237 ILE A C 1
ATOM 1881 O O . ILE A 1 237 ? 9.501 -7.037 -5.776 1.00 94.94 237 ILE A O 1
ATOM 1885 N N . LEU A 1 238 ? 7.514 -6.154 -5.203 1.00 93.00 238 LEU A N 1
ATOM 1886 C CA . LEU A 1 238 ? 7.309 -6.991 -4.016 1.00 93.00 238 LEU A CA 1
ATOM 1887 C C . LEU A 1 238 ? 7.319 -8.484 -4.361 1.00 93.00 238 LEU A C 1
ATOM 1889 O O . LEU A 1 238 ? 7.969 -9.261 -3.681 1.00 93.00 238 LEU A O 1
ATOM 1893 N N . ARG A 1 239 ? 6.704 -8.900 -5.476 1.00 90.88 239 ARG A N 1
ATOM 1894 C CA . ARG A 1 239 ? 6.750 -10.303 -5.935 1.00 90.88 239 ARG A CA 1
ATOM 1895 C C . ARG A 1 239 ? 8.145 -10.759 -6.363 1.00 90.88 239 ARG A C 1
ATOM 1897 O O . ARG A 1 239 ? 8.439 -11.951 -6.311 1.00 90.88 239 ARG A O 1
ATOM 1904 N N . LYS A 1 240 ? 8.991 -9.843 -6.845 1.00 90.75 240 LYS A N 1
ATOM 1905 C CA . LYS A 1 240 ? 10.386 -10.142 -7.208 1.00 90.75 240 LYS A CA 1
ATOM 1906 C C . LYS A 1 240 ? 11.301 -10.192 -5.986 1.00 90.75 240 LYS A C 1
ATOM 1908 O O . LYS A 1 240 ? 12.325 -10.871 -6.037 1.00 90.75 240 LYS A O 1
ATOM 1913 N N . ILE A 1 241 ? 10.940 -9.506 -4.906 1.00 89.88 241 ILE A N 1
ATOM 1914 C CA . ILE A 1 241 ? 11.636 -9.560 -3.623 1.00 89.88 241 ILE A CA 1
ATOM 1915 C C . ILE A 1 241 ? 11.012 -10.684 -2.790 1.00 89.88 241 ILE A C 1
ATOM 1917 O O . ILE A 1 241 ? 10.026 -10.493 -2.094 1.00 89.88 241 ILE A O 1
ATOM 1921 N N . GLY A 1 242 ? 11.578 -11.885 -2.885 1.00 78.44 242 GLY A N 1
ATOM 1922 C CA . GLY A 1 242 ? 11.136 -13.011 -2.061 1.00 78.44 242 GLY A CA 1
ATOM 1923 C C . GLY A 1 242 ? 11.821 -13.045 -0.694 1.00 78.44 242 GLY A C 1
ATOM 1924 O O . GLY A 1 242 ? 12.823 -12.367 -0.472 1.00 78.44 242 GLY A O 1
ATOM 1925 N N . SER A 1 243 ? 11.374 -13.956 0.173 1.00 75.12 243 SER A N 1
ATOM 1926 C CA . SER A 1 243 ? 12.001 -14.271 1.473 1.00 75.12 243 SER A CA 1
ATOM 1927 C C . SER A 1 243 ? 13.495 -14.627 1.417 1.00 75.12 243 SER A C 1
ATOM 1929 O O . SER A 1 243 ? 14.177 -14.630 2.436 1.00 75.12 243 SER A O 1
ATOM 1931 N N . ARG A 1 244 ? 14.023 -14.930 0.224 1.00 75.19 244 ARG A N 1
ATOM 1932 C CA . ARG A 1 244 ? 15.441 -15.235 -0.020 1.00 75.19 244 ARG A CA 1
ATOM 1933 C C . ARG A 1 244 ? 16.289 -14.019 -0.384 1.00 75.19 244 ARG A C 1
ATOM 1935 O O . ARG A 1 244 ? 17.490 -14.182 -0.580 1.00 75.19 244 ARG A O 1
ATOM 1942 N N . THR A 1 245 ? 15.693 -12.838 -0.529 1.00 82.94 245 THR A N 1
ATOM 1943 C CA . THR A 1 245 ? 16.430 -11.606 -0.812 1.00 82.94 245 THR A CA 1
ATOM 1944 C C . THR A 1 245 ? 17.067 -11.104 0.484 1.00 82.94 245 THR A C 1
ATOM 1946 O O . THR A 1 245 ? 16.343 -10.693 1.385 1.00 82.94 245 THR A O 1
ATOM 1949 N N . PRO A 1 246 ? 18.406 -11.133 0.613 1.00 83.31 246 PRO A N 1
ATOM 1950 C CA . PRO A 1 246 ? 19.065 -10.878 1.893 1.00 83.31 246 PRO A CA 1
ATOM 1951 C C . PRO A 1 246 ? 19.132 -9.389 2.248 1.00 83.31 246 PRO A C 1
ATOM 1953 O O . PRO A 1 246 ? 19.330 -9.044 3.408 1.00 83.31 246 PRO A O 1
ATOM 1956 N N . GLN A 1 247 ? 19.036 -8.507 1.251 1.00 89.31 247 GLN A N 1
ATOM 1957 C CA . GLN A 1 247 ? 19.241 -7.072 1.412 1.00 89.31 247 GLN A CA 1
ATOM 1958 C C . GLN A 1 247 ? 18.272 -6.282 0.542 1.00 89.31 247 GLN A C 1
ATOM 1960 O O . GLN A 1 247 ? 17.897 -6.713 -0.551 1.00 89.31 247 GLN A O 1
ATOM 1965 N N . LYS A 1 248 ? 17.900 -5.098 1.029 1.00 93.12 248 LYS A N 1
ATOM 1966 C CA . LYS A 1 248 ? 17.059 -4.152 0.301 1.00 93.12 248 LYS A CA 1
ATOM 1967 C C . LYS A 1 248 ? 17.763 -3.700 -0.988 1.00 93.12 248 LYS A C 1
ATOM 1969 O O . LYS A 1 248 ? 18.912 -3.262 -0.910 1.00 93.12 248 LYS A O 1
ATOM 1974 N N . PRO A 1 249 ? 17.105 -3.781 -2.162 1.00 94.75 249 PRO A N 1
ATOM 1975 C CA . PRO A 1 249 ? 17.706 -3.323 -3.409 1.00 94.75 249 PRO A CA 1
ATOM 1976 C C . PRO A 1 249 ? 17.894 -1.804 -3.408 1.00 94.75 249 PRO A C 1
ATOM 1978 O O . PRO A 1 249 ? 17.120 -1.063 -2.797 1.00 94.75 249 PRO A O 1
ATOM 1981 N N . LEU A 1 250 ? 18.892 -1.333 -4.155 1.00 94.94 250 LEU A N 1
ATOM 1982 C CA . LEU A 1 250 ? 19.072 0.088 -4.434 1.00 94.94 250 LEU A CA 1
ATOM 1983 C C . LEU A 1 250 ? 17.931 0.574 -5.326 1.00 94.94 250 LEU A C 1
ATOM 1985 O O . LEU A 1 250 ? 17.673 -0.017 -6.374 1.00 94.94 250 LEU A O 1
ATOM 1989 N N . VAL A 1 251 ? 17.262 1.654 -4.930 1.00 96.00 251 VAL A N 1
ATOM 1990 C CA . VAL A 1 251 ? 16.127 2.214 -5.669 1.00 96.00 251 VAL A CA 1
ATOM 1991 C C . VAL A 1 251 ? 16.463 3.622 -6.119 1.00 96.00 251 VAL A C 1
ATOM 1993 O O . VAL A 1 251 ? 16.746 4.475 -5.280 1.00 96.00 251 VAL A O 1
ATOM 1996 N N . HIS A 1 252 ? 16.362 3.867 -7.422 1.00 95.94 252 HIS A N 1
ATOM 1997 C CA . HIS A 1 252 ? 16.442 5.199 -8.005 1.00 95.94 252 HIS A CA 1
ATOM 1998 C C . HIS A 1 252 ? 15.165 5.498 -8.779 1.00 95.94 252 HIS A C 1
ATOM 2000 O O . HIS A 1 252 ? 14.732 4.707 -9.617 1.00 95.94 252 HIS A O 1
ATOM 2006 N N . VAL A 1 253 ? 14.575 6.655 -8.506 1.00 97.00 253 VAL A N 1
ATOM 2007 C CA . VAL A 1 253 ? 13.373 7.130 -9.184 1.00 97.00 253 VAL A CA 1
ATOM 2008 C C . VAL A 1 253 ? 13.668 8.452 -9.876 1.00 97.00 253 VAL A C 1
ATOM 2010 O O . VAL A 1 253 ? 14.166 9.391 -9.258 1.00 97.00 253 VAL A O 1
ATOM 2013 N N . VAL A 1 254 ? 13.313 8.531 -11.153 1.00 94.81 254 VAL A N 1
ATOM 2014 C CA . VAL A 1 254 ? 13.466 9.710 -12.006 1.00 94.81 254 VAL A CA 1
ATOM 2015 C C . VAL A 1 254 ? 12.126 9.992 -12.665 1.00 94.81 254 VAL A C 1
ATOM 2017 O O . VAL A 1 254 ? 11.399 9.072 -13.028 1.00 94.81 254 VAL A O 1
ATOM 2020 N N . CYS A 1 255 ? 11.777 11.263 -12.817 1.00 92.81 255 CYS A N 1
ATOM 2021 C CA . CYS A 1 255 ? 10.586 11.672 -13.549 1.00 92.81 255 CYS A CA 1
ATOM 2022 C C . CYS A 1 255 ? 11.007 12.522 -14.744 1.00 92.81 255 CYS A C 1
ATOM 2024 O O . CYS A 1 255 ? 11.810 13.441 -14.589 1.00 92.81 255 CYS A O 1
ATOM 2026 N N . SER A 1 256 ? 10.460 12.210 -15.916 1.00 84.94 256 SER A N 1
ATOM 2027 C CA . SER A 1 256 ? 10.748 12.908 -17.175 1.00 84.94 256 SER A CA 1
ATOM 2028 C C . SER A 1 256 ? 9.663 13.921 -17.563 1.00 84.94 256 SER A C 1
ATOM 2030 O O . SER A 1 256 ? 9.735 14.510 -18.644 1.00 84.94 256 SER A O 1
ATOM 2032 N N . GLY A 1 257 ? 8.665 14.128 -16.696 1.00 76.31 257 GLY A N 1
ATOM 2033 C CA . GLY A 1 257 ? 7.632 15.149 -16.873 1.00 76.31 257 GLY A CA 1
ATOM 2034 C C . GLY A 1 257 ? 8.212 16.567 -16.902 1.00 76.31 257 GLY A C 1
ATOM 2035 O O . GLY A 1 257 ? 9.282 16.832 -16.356 1.00 76.31 257 GLY A O 1
ATOM 2036 N N . ILE A 1 258 ? 7.500 17.495 -17.534 1.00 71.31 258 ILE A N 1
ATOM 2037 C CA . ILE A 1 258 ? 7.909 18.899 -17.653 1.00 71.31 258 ILE A CA 1
ATOM 2038 C C . ILE A 1 258 ? 7.591 19.640 -16.351 1.00 71.31 258 ILE A C 1
ATOM 2040 O O . ILE A 1 258 ? 8.370 20.472 -15.887 1.00 71.31 258 ILE A O 1
ATOM 2044 N N . SER A 1 259 ? 6.451 19.324 -15.728 1.00 74.00 259 SER A N 1
ATOM 2045 C CA . SER A 1 259 ? 6.014 19.953 -14.481 1.00 74.00 259 SER A CA 1
ATOM 2046 C C . SER A 1 259 ? 6.177 19.029 -13.276 1.00 74.00 259 SER A C 1
ATOM 2048 O O . SER A 1 259 ? 5.843 17.848 -13.325 1.00 74.00 259 SER A O 1
ATOM 2050 N N . ARG A 1 260 ? 6.645 19.582 -12.146 1.00 83.44 260 ARG A N 1
ATOM 2051 C CA . ARG A 1 260 ? 6.713 18.899 -10.834 1.00 83.44 260 ARG A CA 1
ATOM 2052 C C . ARG A 1 260 ? 7.501 17.576 -10.825 1.00 83.44 260 ARG A C 1
ATOM 2054 O O . ARG A 1 260 ? 7.332 16.787 -9.895 1.00 83.44 260 ARG A O 1
ATOM 2061 N N . ALA A 1 261 ? 8.392 17.359 -11.793 1.00 89.31 261 ALA A N 1
ATOM 2062 C CA . ALA A 1 261 ? 9.155 16.121 -11.949 1.00 89.31 261 ALA A CA 1
ATOM 2063 C C . ALA A 1 261 ? 9.865 15.684 -10.658 1.00 89.31 261 ALA A C 1
ATOM 2065 O O . ALA A 1 261 ? 9.694 14.556 -10.199 1.00 89.31 261 ALA A O 1
ATOM 2066 N N . GLU A 1 262 ? 10.585 16.602 -10.013 1.00 91.88 262 GLU A N 1
ATOM 2067 C CA . GLU A 1 262 ? 11.307 16.326 -8.769 1.00 91.88 262 GLU A CA 1
ATOM 2068 C C . GLU A 1 262 ? 10.366 15.928 -7.617 1.00 91.88 262 GLU A C 1
ATOM 2070 O O . GLU A 1 262 ? 10.656 15.006 -6.854 1.00 91.88 262 GLU A O 1
ATOM 2075 N N . SER A 1 263 ? 9.208 16.586 -7.507 1.00 93.06 263 SER A N 1
ATOM 2076 C CA . SER A 1 263 ? 8.200 16.276 -6.487 1.00 93.06 263 SER A CA 1
ATOM 2077 C C . SER A 1 263 ? 7.603 14.883 -6.699 1.00 93.06 263 SER A C 1
ATOM 2079 O O . SER A 1 263 ? 7.510 14.117 -5.739 1.00 93.06 263 SER A O 1
ATOM 2081 N N . ILE A 1 264 ? 7.275 14.532 -7.949 1.00 94.62 264 ILE A N 1
ATOM 2082 C CA . ILE A 1 264 ? 6.781 13.203 -8.334 1.00 94.62 264 ILE A CA 1
ATOM 2083 C C . ILE A 1 264 ? 7.828 12.130 -8.008 1.00 94.62 264 ILE A C 1
ATOM 2085 O O . ILE A 1 264 ? 7.525 11.174 -7.290 1.00 94.62 264 ILE A O 1
ATOM 2089 N N . ALA A 1 265 ? 9.068 12.312 -8.473 1.00 95.81 265 ALA A N 1
ATOM 2090 C CA . ALA A 1 265 ? 10.151 11.357 -8.254 1.00 95.81 265 ALA A CA 1
ATOM 2091 C C . ALA A 1 265 ? 10.415 11.137 -6.757 1.00 95.81 265 ALA A C 1
ATOM 2093 O O . ALA A 1 265 ? 10.424 10.001 -6.282 1.00 95.81 265 ALA A O 1
ATOM 2094 N N . ARG A 1 266 ? 10.526 12.224 -5.979 1.00 96.00 266 ARG A N 1
ATOM 2095 C CA . ARG A 1 266 ? 10.724 12.160 -4.524 1.00 96.00 266 ARG A CA 1
ATOM 2096 C C . ARG A 1 266 ? 9.574 11.445 -3.819 1.00 96.00 266 ARG A C 1
ATOM 2098 O O . ARG A 1 266 ? 9.818 10.689 -2.879 1.00 96.00 266 ARG A O 1
ATOM 2105 N N . ARG A 1 267 ? 8.328 11.683 -4.236 1.00 95.75 267 ARG A N 1
ATOM 2106 C CA . ARG A 1 267 ? 7.152 11.058 -3.624 1.00 95.75 267 ARG A CA 1
ATOM 2107 C C . ARG A 1 267 ? 7.137 9.545 -3.834 1.00 95.75 267 ARG A C 1
ATOM 2109 O O . ARG A 1 267 ? 6.959 8.812 -2.861 1.00 95.75 267 ARG A O 1
ATOM 2116 N N . VAL A 1 268 ? 7.362 9.091 -5.067 1.00 97.00 268 VAL A N 1
ATOM 2117 C CA . VAL A 1 268 ? 7.395 7.658 -5.401 1.00 97.00 268 VAL A CA 1
ATOM 2118 C C . VAL A 1 268 ? 8.607 6.970 -4.766 1.00 97.00 268 VAL A C 1
ATOM 2120 O O . VAL A 1 268 ? 8.462 5.886 -4.208 1.00 97.00 268 VAL A O 1
ATOM 2123 N N . GLN A 1 269 ? 9.774 7.624 -4.737 1.00 97.12 269 GLN A N 1
ATOM 2124 C CA . GLN A 1 269 ? 10.955 7.126 -4.022 1.00 97.12 269 GLN A CA 1
ATOM 2125 C C . GLN A 1 269 ? 10.670 6.907 -2.531 1.00 97.12 269 GLN A C 1
ATOM 2127 O O . GLN A 1 269 ? 11.029 5.866 -1.984 1.00 97.12 269 GLN A O 1
ATOM 2132 N N . LYS A 1 270 ? 10.022 7.875 -1.864 1.00 96.56 270 LYS A N 1
ATOM 2133 C CA . LYS A 1 270 ? 9.647 7.755 -0.446 1.00 96.56 270 LYS A CA 1
ATOM 2134 C C . LYS A 1 270 ? 8.665 6.610 -0.216 1.00 96.56 270 LYS A C 1
ATOM 2136 O O . LYS A 1 270 ? 8.885 5.836 0.708 1.00 96.56 270 LYS A O 1
ATOM 2141 N N . LEU A 1 271 ? 7.640 6.489 -1.062 1.00 96.62 271 LEU A N 1
ATOM 2142 C CA . LEU A 1 271 ? 6.669 5.396 -0.992 1.00 96.62 271 LEU A CA 1
ATOM 2143 C C . LEU A 1 271 ? 7.363 4.030 -1.093 1.00 96.62 271 LEU A C 1
ATOM 2145 O O . LEU A 1 271 ? 7.200 3.187 -0.216 1.00 96.62 271 LEU A O 1
ATOM 2149 N N . LEU A 1 272 ? 8.180 3.830 -2.132 1.00 96.31 272 LEU A N 1
ATOM 2150 C CA . LEU A 1 272 ? 8.918 2.581 -2.328 1.00 96.31 272 LEU A CA 1
ATOM 2151 C C . LEU A 1 272 ? 9.847 2.288 -1.159 1.00 96.31 272 LEU A C 1
ATOM 2153 O O . LEU A 1 272 ? 9.863 1.169 -0.659 1.00 96.31 272 LEU A O 1
ATOM 2157 N N . ASN A 1 273 ? 10.597 3.289 -0.696 1.00 95.50 273 ASN A N 1
ATOM 2158 C CA . ASN A 1 273 ? 11.503 3.098 0.424 1.00 95.50 273 ASN A CA 1
ATOM 2159 C C . ASN A 1 273 ? 10.756 2.664 1.684 1.00 95.50 273 ASN A C 1
ATOM 2161 O O . ASN A 1 273 ? 11.187 1.681 2.273 1.00 95.50 273 ASN A O 1
ATOM 2165 N N . GLN A 1 274 ? 9.636 3.310 2.027 1.00 95.12 274 GLN A N 1
ATOM 2166 C CA . GLN A 1 274 ? 8.817 2.956 3.190 1.00 95.12 274 GLN A CA 1
ATOM 2167 C C . GLN A 1 274 ? 8.277 1.528 3.105 1.00 95.12 274 GLN A C 1
ATOM 2169 O O . GLN A 1 274 ? 8.440 0.760 4.047 1.00 95.12 274 GLN A O 1
ATOM 2174 N N . VAL A 1 275 ? 7.680 1.143 1.974 1.00 95.12 275 VAL A N 1
ATOM 2175 C CA . VAL A 1 275 ? 7.136 -0.214 1.810 1.00 95.12 275 VAL A CA 1
ATOM 2176 C C . VAL A 1 275 ? 8.252 -1.262 1.863 1.00 95.12 275 VAL A C 1
ATOM 2178 O O . VAL A 1 275 ? 8.088 -2.307 2.487 1.00 95.12 275 VAL A O 1
ATOM 2181 N N . LEU A 1 276 ? 9.412 -0.977 1.264 1.00 94.50 276 LEU A N 1
ATOM 2182 C CA . LEU A 1 276 ? 10.575 -1.856 1.365 1.00 94.50 276 LEU A CA 1
ATOM 2183 C C . LEU A 1 276 ? 11.128 -1.910 2.796 1.00 94.50 276 LEU A C 1
ATOM 2185 O O . LEU A 1 276 ? 11.486 -2.987 3.249 1.00 94.50 276 LEU A O 1
ATOM 2189 N N . ASP A 1 277 ? 11.182 -0.797 3.526 1.00 94.12 277 ASP A N 1
ATOM 2190 C CA . ASP A 1 277 ? 11.635 -0.799 4.924 1.00 94.12 277 ASP A CA 1
ATOM 2191 C C . ASP A 1 277 ? 10.719 -1.668 5.796 1.00 94.12 277 ASP A C 1
ATOM 2193 O O . ASP A 1 277 ? 11.212 -2.448 6.608 1.00 94.12 277 ASP A O 1
ATOM 2197 N N . LEU A 1 278 ? 9.401 -1.622 5.566 1.00 93.88 278 LEU A N 1
ATOM 2198 C CA . LEU A 1 278 ? 8.448 -2.523 6.221 1.00 93.88 278 LEU A CA 1
ATOM 2199 C C . LEU A 1 278 ? 8.703 -3.987 5.850 1.00 93.88 278 LEU A C 1
ATOM 2201 O O . LEU A 1 278 ? 8.791 -4.830 6.739 1.00 93.88 278 LEU A O 1
ATOM 2205 N N . LEU A 1 279 ? 8.896 -4.287 4.563 1.00 92.81 279 LEU A N 1
ATOM 2206 C CA . LEU A 1 279 ? 9.163 -5.647 4.087 1.00 92.81 279 LEU A CA 1
ATOM 2207 C C . LEU A 1 279 ? 10.446 -6.239 4.695 1.00 92.81 279 LEU A C 1
ATOM 2209 O O . LEU A 1 279 ? 10.472 -7.406 5.079 1.00 92.81 279 LEU A O 1
ATOM 2213 N N . PHE A 1 280 ? 11.505 -5.433 4.798 1.00 92.06 280 PHE A N 1
ATOM 2214 C CA . PHE A 1 280 ? 12.802 -5.847 5.343 1.00 92.06 280 PHE A CA 1
ATOM 2215 C C . PHE A 1 280 ? 12.901 -5.720 6.872 1.00 92.06 280 PHE A C 1
ATOM 2217 O O . PHE A 1 280 ? 13.899 -6.155 7.443 1.00 92.06 280 PHE A O 1
ATOM 2224 N N . SER A 1 281 ? 11.876 -5.193 7.552 1.00 90.31 281 SER A N 1
ATOM 2225 C CA . SER A 1 281 ? 11.804 -5.192 9.022 1.00 90.31 281 SER A CA 1
ATOM 2226 C C . SER A 1 281 ? 11.645 -6.598 9.619 1.00 90.31 281 SER A C 1
ATOM 2228 O O . SER A 1 281 ? 11.912 -6.797 10.801 1.00 90.31 281 SER A O 1
ATOM 2230 N N . GLY A 1 282 ? 11.218 -7.574 8.806 1.00 82.06 282 GLY A N 1
ATOM 2231 C CA . GLY A 1 282 ? 10.971 -8.956 9.223 1.00 82.06 282 GLY A CA 1
ATOM 2232 C C . GLY A 1 282 ? 9.594 -9.194 9.851 1.00 82.06 282 GLY A C 1
ATOM 2233 O O . GLY A 1 282 ? 9.248 -10.344 10.110 1.00 82.06 282 GLY A O 1
ATOM 2234 N N . THR A 1 283 ? 8.795 -8.141 10.049 1.00 85.94 283 THR A N 1
ATOM 2235 C CA . THR A 1 283 ? 7.453 -8.230 10.632 1.00 85.94 283 THR A CA 1
ATOM 2236 C C . THR A 1 283 ? 6.397 -7.939 9.575 1.00 85.94 283 THR A C 1
ATOM 2238 O O . THR A 1 283 ? 6.376 -6.853 8.990 1.00 85.94 283 THR A O 1
ATOM 2241 N N . ASN A 1 284 ? 5.478 -8.886 9.367 1.00 89.69 284 ASN A N 1
ATOM 2242 C CA . ASN A 1 284 ? 4.304 -8.675 8.521 1.00 89.69 284 ASN A CA 1
ATOM 2243 C C . ASN A 1 284 ? 3.574 -7.406 8.952 1.00 89.69 284 ASN A C 1
ATOM 2245 O O . ASN A 1 284 ? 3.260 -7.253 10.130 1.00 89.69 284 ASN A O 1
ATOM 2249 N N . SER A 1 285 ? 3.305 -6.513 8.009 1.00 92.88 285 SER A N 1
ATOM 2250 C CA . SER A 1 285 ? 2.729 -5.202 8.299 1.00 92.88 285 SER A CA 1
ATOM 2251 C C . SER A 1 285 ? 1.704 -4.829 7.240 1.00 92.88 285 SER A C 1
ATOM 2253 O O . SER A 1 285 ? 1.887 -5.124 6.064 1.00 92.88 285 SER A O 1
ATOM 2255 N N . MET A 1 286 ? 0.653 -4.120 7.635 1.00 93.69 286 MET A N 1
ATOM 2256 C CA . MET A 1 286 ? -0.272 -3.493 6.697 1.00 93.69 286 MET A CA 1
ATOM 2257 C C . MET A 1 286 ? 0.181 -2.060 6.430 1.00 93.69 286 MET A C 1
ATOM 2259 O O . MET A 1 286 ? 0.479 -1.322 7.367 1.00 93.69 286 MET A O 1
ATOM 2263 N N . TYR A 1 287 ? 0.187 -1.639 5.169 1.00 95.75 287 TYR A N 1
ATOM 2264 C CA . TYR A 1 287 ? 0.483 -0.262 4.779 1.00 95.75 287 TYR A CA 1
ATOM 2265 C C . TYR A 1 287 ? -0.715 0.370 4.072 1.00 95.75 287 TYR A C 1
ATOM 2267 O O . TYR A 1 287 ? -1.146 -0.123 3.029 1.00 95.75 287 TYR A O 1
ATOM 2275 N N . LEU A 1 288 ? -1.263 1.450 4.629 1.00 96.19 288 LEU A N 1
ATOM 2276 C CA . LEU A 1 288 ? -2.425 2.152 4.088 1.00 96.19 288 LEU A CA 1
ATOM 2277 C C . LEU A 1 288 ? -2.010 3.453 3.406 1.00 96.19 288 LEU A C 1
ATOM 2279 O O . LEU A 1 288 ? -1.435 4.330 4.040 1.00 96.19 288 LEU A O 1
ATOM 2283 N N . LEU A 1 289 ? -2.364 3.611 2.134 1.00 95.25 289 LEU A N 1
ATOM 2284 C CA . LEU A 1 289 ? -2.111 4.818 1.349 1.00 95.25 289 LEU A CA 1
ATOM 2285 C C . LEU A 1 289 ? -3.359 5.282 0.593 1.00 95.25 289 LEU A C 1
ATOM 2287 O O . LEU A 1 289 ? -4.285 4.505 0.360 1.00 95.25 289 LEU A O 1
ATOM 2291 N N . GLU A 1 290 ? -3.364 6.549 0.185 1.00 92.44 290 GLU A N 1
ATOM 2292 C CA . GLU A 1 290 ? -4.418 7.145 -0.637 1.00 92.44 290 GLU A CA 1
ATOM 2293 C C . GLU A 1 290 ? -3.862 7.501 -2.023 1.00 92.44 290 GLU A C 1
ATOM 2295 O O . GLU A 1 290 ? -2.921 8.288 -2.145 1.00 92.44 290 GLU A O 1
ATOM 2300 N N . ILE A 1 291 ? -4.450 6.931 -3.076 1.00 91.56 291 ILE A N 1
ATOM 2301 C CA . ILE A 1 291 ? -4.142 7.256 -4.474 1.00 91.56 291 ILE A CA 1
ATOM 2302 C C . ILE A 1 291 ? -5.454 7.565 -5.182 1.00 91.56 291 ILE A C 1
ATOM 2304 O O . ILE A 1 291 ? -6.391 6.768 -5.135 1.00 91.56 291 ILE A O 1
ATOM 2308 N N . ASN A 1 292 ? -5.514 8.695 -5.885 1.00 87.88 292 ASN A N 1
ATOM 2309 C CA . ASN A 1 292 ? -6.676 9.070 -6.689 1.00 87.88 292 ASN A CA 1
ATOM 2310 C C . ASN A 1 292 ? -8.004 9.078 -5.893 1.00 87.88 292 ASN A C 1
ATOM 2312 O O . ASN A 1 292 ? -9.019 8.573 -6.373 1.00 87.88 292 ASN A O 1
ATOM 2316 N N . GLN A 1 293 ? -7.977 9.596 -4.655 1.00 84.94 293 GLN A N 1
ATOM 2317 C CA . GLN A 1 293 ? -9.089 9.586 -3.681 1.00 84.94 293 GLN A CA 1
ATOM 2318 C C . GLN A 1 293 ? -9.583 8.197 -3.244 1.00 84.94 293 GLN A C 1
ATOM 2320 O O . GLN A 1 293 ? -10.662 8.071 -2.665 1.00 84.94 293 GLN A O 1
ATOM 2325 N N . GLN A 1 294 ? -8.819 7.144 -3.510 1.00 90.31 294 GLN A N 1
ATOM 2326 C CA . GLN A 1 294 ? -9.142 5.800 -3.061 1.00 90.31 294 GLN A CA 1
ATOM 2327 C C . GLN A 1 294 ? -8.079 5.307 -2.089 1.00 90.31 294 GLN A C 1
ATOM 2329 O O . GLN A 1 294 ? -6.887 5.560 -2.265 1.00 90.31 294 GLN A O 1
ATOM 2334 N N . TYR A 1 295 ? -8.509 4.557 -1.083 1.00 94.06 295 TYR A N 1
ATOM 2335 C CA . TYR A 1 295 ? -7.615 3.944 -0.116 1.00 94.06 295 TYR A CA 1
ATOM 2336 C C . TYR A 1 295 ? -7.174 2.578 -0.617 1.00 94.06 295 TYR A C 1
ATOM 2338 O O . TYR A 1 295 ? -7.935 1.811 -1.222 1.00 94.06 295 TYR A O 1
ATOM 2346 N N . ARG A 1 296 ? -5.910 2.283 -0.368 1.00 94.69 296 ARG A N 1
ATOM 2347 C CA . ARG A 1 296 ? -5.258 1.032 -0.718 1.00 94.69 296 ARG A CA 1
ATOM 2348 C C . ARG A 1 296 ? -4.549 0.556 0.530 1.00 94.69 296 ARG A C 1
ATOM 2350 O O . ARG A 1 296 ? -3.860 1.335 1.177 1.00 94.69 296 ARG A O 1
ATOM 2357 N N . MET A 1 297 ? -4.757 -0.697 0.888 1.00 94.19 297 MET A N 1
ATOM 2358 C CA . MET A 1 297 ? -4.116 -1.328 2.026 1.00 94.19 297 MET A CA 1
ATOM 2359 C C . MET A 1 297 ? -3.304 -2.505 1.505 1.00 94.19 297 MET A C 1
ATOM 2361 O O . MET A 1 297 ? -3.849 -3.413 0.883 1.00 94.19 297 MET A O 1
ATOM 2365 N N . ILE A 1 298 ? -1.995 -2.446 1.700 1.00 94.38 298 ILE A N 1
ATOM 2366 C CA . ILE A 1 298 ? -1.041 -3.433 1.205 1.00 94.38 298 ILE A CA 1
ATOM 2367 C C . ILE A 1 298 ? -0.658 -4.329 2.376 1.00 94.38 298 ILE A C 1
ATOM 2369 O O . ILE A 1 298 ? -0.147 -3.819 3.370 1.00 94.38 298 ILE A O 1
ATOM 2373 N N . ASP A 1 299 ? -0.881 -5.636 2.255 1.00 92.56 299 ASP A N 1
ATOM 2374 C CA . ASP A 1 299 ? -0.249 -6.614 3.142 1.00 92.56 299 ASP A CA 1
ATOM 2375 C C . ASP A 1 299 ? 1.205 -6.790 2.702 1.00 92.56 299 ASP A C 1
ATOM 2377 O O . ASP A 1 299 ? 1.493 -7.252 1.592 1.00 92.56 299 ASP A O 1
ATOM 2381 N N . VAL A 1 300 ? 2.130 -6.327 3.535 1.00 92.19 300 VAL A N 1
ATOM 2382 C CA . VAL A 1 300 ? 3.567 -6.366 3.288 1.00 92.19 300 VAL A CA 1
ATOM 2383 C C . VAL A 1 300 ? 4.125 -7.614 3.969 1.00 92.19 300 VAL A C 1
ATOM 2385 O O . VAL A 1 300 ? 4.373 -7.624 5.175 1.00 92.19 300 VAL A O 1
ATOM 2388 N N . ASP A 1 301 ? 4.321 -8.668 3.171 1.00 87.38 301 ASP A N 1
ATOM 2389 C CA . ASP A 1 301 ? 4.804 -9.981 3.606 1.00 87.38 301 ASP A CA 1
ATOM 2390 C C . ASP A 1 301 ? 5.804 -10.534 2.577 1.00 87.38 301 ASP A C 1
ATOM 2392 O O . ASP A 1 301 ? 5.537 -10.565 1.371 1.00 87.38 301 ASP A O 1
ATOM 2396 N N . LEU A 1 302 ? 6.945 -11.027 3.063 1.00 79.94 302 LEU A N 1
ATOM 2397 C CA . LEU A 1 302 ? 7.981 -11.696 2.266 1.00 79.94 302 LEU A CA 1
ATOM 2398 C C . LEU A 1 302 ? 7.499 -12.996 1.596 1.00 79.94 302 LEU A C 1
ATOM 2400 O O . LEU A 1 302 ? 8.139 -13.480 0.658 1.00 79.94 302 LEU A O 1
ATOM 2404 N N . ASN A 1 303 ? 6.394 -13.571 2.073 1.00 79.44 303 ASN A N 1
ATOM 2405 C CA . ASN A 1 303 ? 5.771 -14.775 1.522 1.00 79.44 303 ASN A CA 1
ATOM 2406 C C . ASN A 1 303 ? 4.727 -14.476 0.439 1.00 79.44 303 ASN A C 1
ATOM 2408 O O . ASN A 1 303 ? 4.307 -15.394 -0.268 1.00 79.44 303 ASN A O 1
ATOM 2412 N N . GLY A 1 304 ? 4.325 -13.213 0.274 1.00 82.19 304 GLY A N 1
ATOM 2413 C CA . GLY A 1 304 ? 3.388 -12.810 -0.766 1.00 82.19 304 GLY A CA 1
ATOM 2414 C C . GLY A 1 304 ? 2.516 -11.632 -0.358 1.00 82.19 304 GLY A C 1
ATOM 2415 O O . GLY A 1 304 ? 1.531 -11.794 0.356 1.00 82.19 304 GLY A O 1
ATOM 2416 N N . SER A 1 305 ? 2.830 -10.459 -0.901 1.00 88.50 305 SER A N 1
ATOM 2417 C CA . SER A 1 305 ? 2.001 -9.271 -0.728 1.00 88.50 305 SER A CA 1
ATOM 2418 C C . SER A 1 305 ? 0.714 -9.305 -1.550 1.00 88.50 305 SER A C 1
ATOM 2420 O O . SER A 1 305 ? 0.673 -9.828 -2.671 1.00 88.50 305 SER A O 1
ATOM 2422 N N . HIS A 1 306 ? -0.323 -8.655 -1.027 1.00 90.00 306 HIS A N 1
ATOM 2423 C CA . HIS A 1 306 ? -1.581 -8.411 -1.728 1.00 90.00 306 HIS A CA 1
ATOM 2424 C C . HIS A 1 306 ? -2.159 -7.036 -1.374 1.00 90.00 306 HIS A C 1
ATOM 2426 O O . HIS A 1 306 ? -1.734 -6.399 -0.413 1.00 90.00 306 HIS A O 1
ATOM 2432 N N . ILE A 1 307 ? -3.110 -6.564 -2.184 1.00 92.38 307 ILE A N 1
ATOM 2433 C CA . ILE A 1 307 ? -3.759 -5.259 -2.012 1.00 92.38 307 ILE A CA 1
ATOM 2434 C C . ILE A 1 307 ? -5.238 -5.470 -1.721 1.00 92.38 307 ILE A C 1
ATOM 2436 O O . ILE A 1 307 ? -5.915 -6.227 -2.415 1.00 92.38 307 ILE A O 1
ATOM 2440 N N . ILE A 1 308 ? -5.732 -4.737 -0.732 1.00 90.88 308 ILE A N 1
ATOM 2441 C CA . ILE A 1 308 ? -7.145 -4.590 -0.405 1.00 90.88 308 ILE A CA 1
ATOM 2442 C C . ILE A 1 308 ? -7.524 -3.129 -0.661 1.00 90.88 308 ILE A C 1
ATOM 2444 O O . ILE A 1 308 ? -6.825 -2.209 -0.234 1.00 90.88 308 ILE A O 1
ATOM 2448 N N . SER A 1 309 ? -8.621 -2.901 -1.378 1.00 89.12 309 SER A N 1
ATOM 2449 C CA . SER A 1 309 ? -9.054 -1.559 -1.781 1.00 89.12 309 SER A CA 1
ATOM 2450 C C . SER A 1 309 ? -10.263 -1.102 -0.972 1.00 89.12 309 SER A C 1
ATOM 2452 O O . SER A 1 309 ? -11.200 -1.871 -0.776 1.00 89.12 309 SER A O 1
ATOM 2454 N N . GLY A 1 310 ? -10.259 0.166 -0.558 1.00 87.75 310 GLY A N 1
ATOM 2455 C CA . GLY A 1 310 ? -11.404 0.849 0.044 1.00 87.75 310 GLY A CA 1
ATOM 2456 C C . GLY A 1 310 ? -11.717 2.134 -0.719 1.00 87.75 310 GLY A C 1
ATOM 2457 O O . GLY A 1 310 ? -10.827 2.933 -1.009 1.00 87.75 310 GLY A O 1
ATOM 2458 N N . ARG A 1 311 ? -12.983 2.356 -1.072 1.00 86.75 311 ARG A N 1
ATOM 2459 C CA . ARG A 1 311 ? -13.404 3.513 -1.883 1.00 86.75 311 ARG A CA 1
ATOM 2460 C C . ARG A 1 311 ? -13.555 4.792 -1.066 1.00 86.75 311 ARG A C 1
ATOM 2462 O O . ARG A 1 311 ? -13.520 5.877 -1.631 1.00 86.75 311 ARG A O 1
ATOM 2469 N N . ASN A 1 312 ? -13.765 4.678 0.242 1.00 89.44 312 ASN A N 1
ATOM 2470 C CA . ASN A 1 312 ? -14.003 5.805 1.140 1.00 89.44 312 ASN A CA 1
ATOM 2471 C C . ASN A 1 312 ? -13.580 5.460 2.583 1.00 89.44 312 ASN A C 1
ATOM 2473 O O . ASN A 1 312 ? -13.226 4.321 2.884 1.00 89.44 312 ASN A O 1
ATOM 2477 N N . ALA A 1 313 ? -13.634 6.451 3.477 1.00 88.56 313 ALA A N 1
ATOM 2478 C CA . ALA A 1 313 ? -13.262 6.291 4.883 1.00 88.56 313 ALA A CA 1
ATOM 2479 C C . ALA A 1 313 ? -14.107 5.238 5.626 1.00 88.56 313 ALA A C 1
ATOM 2481 O O . ALA A 1 313 ? -13.570 4.511 6.456 1.00 88.56 313 ALA A O 1
ATOM 2482 N N . GLN A 1 314 ? -15.401 5.116 5.309 1.00 90.00 314 GLN A N 1
ATOM 2483 C CA . GLN A 1 314 ? -16.290 4.130 5.937 1.00 90.00 314 GLN A CA 1
ATOM 2484 C C . GLN A 1 314 ? -15.921 2.698 5.543 1.00 90.00 314 GLN A C 1
ATOM 2486 O O . GLN A 1 314 ? -15.905 1.803 6.382 1.00 90.00 314 GLN A O 1
ATOM 2491 N N . GLU A 1 315 ? -15.552 2.479 4.281 1.00 92.19 315 GLU A N 1
ATOM 2492 C CA . GLU A 1 315 ? -15.039 1.183 3.837 1.00 92.19 315 GLU A CA 1
ATOM 2493 C C . GLU A 1 315 ? -13.716 0.840 4.519 1.00 92.19 315 GLU A C 1
ATOM 2495 O O . GLU A 1 315 ? -13.532 -0.303 4.925 1.00 92.19 315 GLU A O 1
ATOM 2500 N N . VAL A 1 316 ? -12.825 1.816 4.725 1.00 92.56 316 VAL A N 1
ATOM 2501 C CA . VAL A 1 316 ? -11.597 1.595 5.505 1.00 92.56 316 VAL A CA 1
ATOM 2502 C C . VAL A 1 316 ? -11.923 1.199 6.942 1.00 92.56 316 VAL A C 1
ATOM 2504 O O . VAL A 1 316 ? -11.380 0.209 7.419 1.00 92.56 316 VAL A O 1
ATOM 2507 N N . LEU A 1 317 ? -12.831 1.908 7.620 1.00 92.19 317 LEU A N 1
ATOM 2508 C CA . LEU A 1 317 ? -13.278 1.531 8.965 1.00 92.19 317 LEU A CA 1
ATOM 2509 C C . LEU A 1 317 ? -13.825 0.099 8.977 1.00 92.19 317 LEU A C 1
ATOM 2511 O O . LEU A 1 317 ? -13.392 -0.712 9.788 1.00 92.19 317 LEU A O 1
ATOM 2515 N N . SER A 1 318 ? -14.690 -0.248 8.021 1.00 91.62 318 SER A N 1
ATOM 2516 C CA . SER A 1 318 ? -15.239 -1.601 7.902 1.00 91.62 318 SER A CA 1
ATOM 2517 C C . SER A 1 318 ? -14.161 -2.665 7.682 1.00 91.62 318 SER A C 1
ATOM 2519 O O . SER A 1 318 ? -14.296 -3.761 8.225 1.00 91.62 318 SER A O 1
ATOM 2521 N N . LEU A 1 319 ? -13.121 -2.373 6.894 1.00 91.69 319 LEU A N 1
ATOM 2522 C CA . LEU A 1 319 ? -11.982 -3.269 6.675 1.00 91.69 319 LEU A CA 1
ATOM 2523 C C . LEU A 1 319 ? -11.160 -3.444 7.955 1.00 91.69 319 LEU A C 1
ATOM 2525 O O . LEU A 1 319 ? -10.825 -4.567 8.323 1.00 91.69 319 LEU A O 1
ATOM 2529 N N . LEU A 1 320 ? -10.867 -2.347 8.655 1.00 92.62 320 LEU A N 1
ATOM 2530 C CA . LEU A 1 320 ? -10.120 -2.370 9.913 1.00 92.62 320 LEU A CA 1
ATOM 2531 C C . LEU A 1 320 ? -10.895 -3.053 11.042 1.00 92.62 320 LEU A C 1
ATOM 2533 O O . LEU A 1 320 ? -10.277 -3.610 11.947 1.00 92.62 320 LEU A O 1
ATOM 2537 N N . SER A 1 321 ? -12.224 -3.056 10.960 1.00 92.00 321 SER A N 1
ATOM 2538 C CA . SER A 1 321 ? -13.091 -3.745 11.905 1.00 92.00 321 SER A CA 1
ATOM 2539 C C . SER A 1 321 ? -13.218 -5.242 11.684 1.00 92.00 321 SER A C 1
ATOM 2541 O O . SER A 1 321 ? -13.798 -5.904 12.542 1.00 92.00 321 SER A O 1
ATOM 2543 N N . GLN A 1 322 ? -12.743 -5.805 10.572 1.00 88.56 322 GLN A N 1
ATOM 2544 C CA . GLN A 1 322 ? -12.821 -7.252 10.361 1.00 88.56 322 GLN A CA 1
ATOM 2545 C C . GLN A 1 322 ? -12.024 -8.013 11.436 1.00 88.56 322 GLN A C 1
ATOM 2547 O O . GLN A 1 322 ? -10.934 -7.568 11.805 1.00 88.56 322 GLN A O 1
ATOM 2552 N N . PRO A 1 323 ? -12.543 -9.153 11.939 1.00 82.62 323 PRO A N 1
ATOM 2553 C CA . PRO A 1 323 ? -11.846 -9.946 12.944 1.00 82.62 323 PRO A CA 1
ATOM 2554 C C . PRO A 1 323 ? -10.486 -10.399 12.418 1.00 82.62 323 PRO A C 1
ATOM 2556 O O . PRO A 1 323 ? -10.369 -10.917 11.303 1.00 82.62 323 PRO A O 1
ATOM 2559 N N . ARG A 1 324 ? -9.454 -10.222 13.241 1.00 84.12 324 ARG A N 1
ATOM 2560 C CA . ARG A 1 324 ? -8.089 -10.651 12.940 1.00 84.12 324 ARG A CA 1
ATOM 2561 C C . ARG A 1 324 ? -7.773 -11.918 13.723 1.00 84.12 324 ARG A C 1
ATOM 2563 O O . ARG A 1 324 ? -8.278 -12.112 14.817 1.00 84.12 324 ARG A O 1
ATOM 2570 N N . ARG A 1 325 ? -6.926 -12.779 13.153 1.00 83.44 325 ARG A N 1
ATOM 2571 C CA . ARG A 1 325 ? -6.421 -13.996 13.824 1.00 83.44 325 ARG A CA 1
ATOM 2572 C C . ARG A 1 325 ? -5.049 -13.808 14.464 1.00 83.44 325 ARG A C 1
ATOM 2574 O O . ARG A 1 325 ? -4.626 -14.619 15.274 1.00 83.44 325 ARG A O 1
ATOM 2581 N N . ARG A 1 326 ? -4.323 -12.777 14.038 1.00 88.50 326 ARG A N 1
ATOM 2582 C CA . ARG A 1 326 ? -2.994 -12.427 14.532 1.00 88.50 326 ARG A CA 1
ATOM 2583 C C . ARG A 1 326 ? -2.840 -10.919 14.516 1.00 88.50 326 ARG A C 1
ATOM 2585 O O . ARG A 1 326 ? -3.430 -10.254 13.661 1.00 88.50 326 ARG A O 1
ATOM 2592 N N . PHE A 1 327 ? -2.008 -10.414 15.416 1.00 90.88 327 PHE A N 1
ATOM 2593 C CA . PHE A 1 327 ? -1.610 -9.019 15.396 1.00 90.88 327 PHE A CA 1
ATOM 2594 C C . PHE A 1 327 ? -0.836 -8.706 14.113 1.00 90.88 327 PHE A C 1
ATOM 2596 O O . PHE A 1 327 ? 0.127 -9.396 13.777 1.00 90.88 327 PHE A O 1
ATOM 2603 N N . VAL A 1 328 ? -1.272 -7.667 13.399 1.00 89.19 328 VAL A N 1
ATOM 2604 C CA . VAL A 1 328 ? -0.553 -7.113 12.246 1.00 89.19 328 VAL A CA 1
ATOM 2605 C C . VAL A 1 328 ? -0.510 -5.591 12.404 1.00 89.19 328 VAL A C 1
ATOM 2607 O O . VAL A 1 328 ? -1.576 -4.959 12.354 1.00 89.19 328 VAL A O 1
ATOM 2610 N N . PRO A 1 329 ? 0.674 -4.983 12.608 1.00 92.62 329 PRO A N 1
ATOM 2611 C CA . PRO A 1 329 ? 0.801 -3.537 12.722 1.00 92.62 329 PRO A CA 1
ATOM 2612 C C . PRO A 1 329 ? 0.294 -2.855 11.449 1.00 92.62 329 PRO A C 1
ATOM 2614 O O . PRO A 1 329 ? 0.512 -3.333 10.337 1.00 92.62 329 PRO A O 1
ATOM 2617 N N . LEU A 1 330 ? -0.396 -1.730 11.623 1.00 94.69 330 LEU A N 1
ATOM 2618 C CA . LEU A 1 330 ? -0.904 -0.904 10.533 1.00 94.69 330 LEU A CA 1
ATOM 2619 C C . LEU A 1 330 ? -0.121 0.404 10.487 1.00 94.69 330 LEU A C 1
ATOM 2621 O O . LEU A 1 330 ? -0.100 1.153 11.461 1.00 94.69 330 LEU A O 1
ATOM 2625 N N . VAL A 1 331 ? 0.481 0.684 9.338 1.00 94.88 331 VAL A N 1
ATOM 2626 C CA . VAL A 1 331 ? 1.252 1.896 9.072 1.00 94.88 331 VAL A CA 1
ATOM 2627 C C . VAL A 1 331 ? 0.515 2.730 8.034 1.00 94.88 331 VAL A C 1
ATOM 2629 O O . VAL A 1 331 ? 0.142 2.233 6.974 1.00 94.88 331 VAL A O 1
ATOM 2632 N N . PHE A 1 332 ? 0.303 4.007 8.334 1.00 95.19 332 PHE A N 1
ATOM 2633 C CA . PHE A 1 332 ? -0.338 4.952 7.424 1.00 95.19 332 PHE A CA 1
ATOM 2634 C C . PHE A 1 332 ? 0.718 5.698 6.603 1.00 95.19 332 PHE A C 1
ATOM 2636 O O . PHE A 1 332 ? 1.750 6.122 7.129 1.00 95.19 332 PHE A O 1
ATOM 2643 N N . ASP A 1 333 ? 0.452 5.902 5.314 1.00 95.31 333 ASP A N 1
ATOM 2644 C CA . ASP A 1 333 ? 1.206 6.852 4.506 1.00 95.31 333 ASP A CA 1
ATOM 2645 C C . ASP A 1 333 ? 0.989 8.276 5.065 1.00 95.31 333 ASP A C 1
ATOM 2647 O O . ASP A 1 333 ? -0.153 8.665 5.339 1.00 95.31 333 ASP A O 1
ATOM 2651 N N . PRO A 1 334 ? 2.050 9.095 5.201 1.00 90.31 334 PRO A N 1
ATOM 2652 C CA . PRO A 1 334 ? 1.946 10.441 5.773 1.00 90.31 334 PRO A CA 1
ATOM 2653 C C . PRO A 1 334 ? 0.960 11.397 5.069 1.00 90.31 334 PRO A C 1
ATOM 2655 O O . PRO A 1 334 ? 0.588 12.424 5.638 1.00 90.31 334 PRO A O 1
ATOM 2658 N N . HIS A 1 335 ? 0.552 11.102 3.831 1.00 90.00 335 HIS A N 1
ATOM 2659 C CA . HIS A 1 335 ? -0.327 11.942 3.011 1.00 90.00 335 HIS A CA 1
ATOM 2660 C C . HIS A 1 335 ? -1.804 11.511 3.055 1.00 90.00 335 HIS A C 1
ATOM 2662 O O . HIS A 1 335 ? -2.630 12.094 2.348 1.00 90.00 335 HIS A O 1
ATOM 2668 N N . VAL A 1 336 ? -2.171 10.544 3.906 1.00 89.50 336 VAL A N 1
ATOM 2669 C CA . VAL A 1 336 ? -3.572 10.142 4.135 1.00 89.50 336 VAL A CA 1
ATOM 2670 C C . VAL A 1 336 ? -4.265 11.162 5.051 1.00 89.50 336 VAL A C 1
ATOM 2672 O O . VAL A 1 336 ? -4.399 10.984 6.261 1.00 89.50 336 VAL A O 1
ATOM 2675 N N . HIS A 1 337 ? -4.686 12.291 4.482 1.00 81.06 337 HIS A N 1
ATOM 2676 C CA . HIS A 1 337 ? -5.152 13.446 5.261 1.00 81.06 337 HIS A CA 1
ATOM 2677 C C . HIS A 1 337 ? -6.542 13.283 5.889 1.00 81.06 337 HIS A C 1
ATOM 2679 O O . HIS A 1 337 ? -6.810 13.817 6.965 1.00 81.06 337 HIS A O 1
ATOM 2685 N N . SER A 1 338 ? -7.428 12.557 5.222 1.00 82.06 338 SER A N 1
ATOM 2686 C CA . SER A 1 338 ? -8.801 12.281 5.660 1.00 82.06 338 SER A CA 1
ATOM 2687 C C . SER A 1 338 ? -8.881 11.373 6.890 1.00 82.06 338 SER A C 1
ATOM 2689 O O . SER A 1 338 ? -9.864 11.436 7.623 1.00 82.06 338 SER A O 1
ATOM 2691 N N . LEU A 1 339 ? -7.852 10.555 7.137 1.00 88.94 339 LEU A N 1
ATOM 2692 C CA . LEU A 1 339 ? -7.803 9.573 8.226 1.00 88.94 339 LEU A CA 1
ATOM 2693 C C . LEU A 1 339 ? -6.730 9.906 9.274 1.00 88.94 339 LEU A C 1
ATOM 2695 O O . LEU A 1 339 ? -6.273 9.015 9.987 1.00 88.94 339 LEU A O 1
ATOM 2699 N N . LYS A 1 340 ? -6.336 11.182 9.407 1.00 88.62 340 LYS A N 1
ATOM 2700 C CA . LYS A 1 340 ? -5.314 11.625 10.379 1.00 88.62 340 LYS A CA 1
ATOM 2701 C C . LYS A 1 340 ? -5.591 11.157 11.810 1.00 88.62 340 LYS A C 1
ATOM 2703 O O . LYS A 1 340 ? -4.671 10.704 12.481 1.00 88.62 340 LYS A O 1
ATOM 2708 N N . ILE A 1 341 ? -6.852 11.213 12.247 1.00 91.44 341 ILE A N 1
ATOM 2709 C CA . ILE A 1 341 ? -7.251 10.752 13.585 1.00 91.44 341 ILE A CA 1
ATOM 2710 C C . ILE A 1 341 ? -6.937 9.261 13.754 1.00 91.44 341 ILE A C 1
ATOM 2712 O O . ILE A 1 341 ? -6.306 8.886 14.740 1.00 91.44 341 ILE A O 1
ATOM 2716 N N . LEU A 1 342 ? -7.309 8.424 12.777 1.00 93.06 342 LEU A N 1
ATOM 2717 C CA . LEU A 1 342 ? -6.992 6.993 12.803 1.00 93.06 342 LEU A CA 1
ATOM 2718 C C . LEU A 1 342 ? -5.482 6.752 12.779 1.00 93.06 342 LEU A C 1
ATOM 2720 O O . LEU A 1 342 ? -5.009 5.911 13.533 1.00 93.06 342 LEU A O 1
ATOM 2724 N N . SER A 1 343 ? -4.723 7.514 11.984 1.00 93.38 343 SER A N 1
ATOM 2725 C CA . SER A 1 343 ? -3.256 7.431 11.979 1.00 93.38 343 SER A CA 1
ATOM 2726 C C . SER A 1 343 ? -2.680 7.677 13.376 1.00 93.38 343 SER A C 1
ATOM 2728 O O . SER A 1 343 ? -1.929 6.848 13.880 1.00 93.38 343 SER A O 1
ATOM 2730 N N . SER A 1 344 ? -3.083 8.762 14.048 1.00 93.12 344 SER A N 1
ATOM 2731 C CA . SER A 1 344 ? -2.614 9.071 15.408 1.00 93.12 344 SER A CA 1
ATOM 2732 C C . SER A 1 344 ? -3.049 8.037 16.451 1.00 93.12 344 SER A C 1
ATOM 2734 O O . SER A 1 344 ? -2.331 7.803 17.420 1.00 93.12 344 SER A O 1
ATOM 2736 N N . ILE A 1 345 ? -4.224 7.428 16.273 1.00 94.75 345 ILE A N 1
ATOM 2737 C CA . ILE A 1 345 ? -4.713 6.342 17.131 1.00 94.75 345 ILE A CA 1
ATOM 2738 C C . ILE A 1 345 ? -3.835 5.092 16.950 1.00 94.75 345 ILE A C 1
ATOM 2740 O O . ILE A 1 345 ? -3.319 4.555 17.929 1.00 94.75 345 ILE A O 1
ATOM 2744 N N . TYR A 1 346 ? -3.579 4.678 15.707 1.00 95.00 346 TYR A N 1
ATOM 2745 C CA . TYR A 1 346 ? -2.762 3.500 15.404 1.00 95.00 346 TYR A CA 1
ATOM 2746 C C . TYR A 1 346 ? -1.273 3.670 15.738 1.00 95.00 346 TYR A C 1
ATOM 2748 O O . TYR A 1 346 ? -0.610 2.677 16.019 1.00 95.00 346 TYR A O 1
ATOM 2756 N N . GLU A 1 347 ? -0.748 4.896 15.816 1.00 93.50 347 GLU A N 1
ATOM 2757 C CA . GLU A 1 347 ? 0.594 5.166 16.366 1.00 93.50 347 GLU A CA 1
ATOM 2758 C C . GLU A 1 347 ? 0.744 4.749 17.838 1.00 93.50 347 GLU A C 1
ATOM 2760 O O . GLU A 1 347 ? 1.864 4.589 18.327 1.00 93.50 347 GLU A O 1
ATOM 2765 N N . LYS A 1 348 ? -0.366 4.604 18.572 1.00 94.19 348 LYS A N 1
ATOM 2766 C CA . LYS A 1 348 ? -0.365 4.085 19.944 1.00 94.19 348 LYS A CA 1
ATOM 2767 C C . LYS A 1 348 ? -0.602 2.585 20.023 1.00 94.19 348 LYS A C 1
ATOM 2769 O O . LYS A 1 348 ? -0.456 2.065 21.123 1.00 94.19 348 LYS A O 1
ATOM 2774 N N . ASN A 1 349 ? -0.913 1.919 18.909 1.00 94.25 349 ASN A N 1
ATOM 2775 C CA . ASN A 1 349 ? -1.271 0.506 18.879 1.00 94.25 349 ASN A CA 1
ATOM 2776 C C . ASN A 1 349 ? -0.176 -0.379 19.501 1.00 94.25 349 ASN A C 1
ATOM 2778 O O . ASN A 1 349 ? 0.982 -0.323 19.077 1.00 94.25 349 ASN A O 1
ATOM 2782 N N . LYS A 1 350 ? -0.546 -1.212 20.474 1.00 92.56 350 LYS A N 1
ATOM 2783 C CA . LYS A 1 350 ? 0.330 -2.194 21.116 1.00 92.56 350 LYS A CA 1
ATOM 2784 C C . LYS A 1 350 ? -0.259 -3.590 21.002 1.00 92.56 350 LYS A C 1
ATOM 2786 O O . LYS A 1 350 ? -1.416 -3.824 21.329 1.00 92.56 350 LYS A O 1
ATOM 2791 N N . GLN A 1 351 ? 0.583 -4.534 20.599 1.00 91.69 351 GLN A N 1
ATOM 2792 C CA . GLN A 1 351 ? 0.223 -5.944 20.574 1.00 91.69 351 GLN A CA 1
ATOM 2793 C C . GLN A 1 351 ? -0.165 -6.434 21.975 1.00 91.69 351 GLN A C 1
ATOM 2795 O O . GLN A 1 351 ? 0.545 -6.156 22.940 1.00 91.69 351 GLN A O 1
ATOM 2800 N N . GLY A 1 352 ? -1.256 -7.198 22.064 1.00 89.69 352 GLY A N 1
ATOM 2801 C CA . GLY A 1 352 ? -1.695 -7.825 23.311 1.00 89.69 352 GLY A CA 1
ATOM 2802 C C . GLY A 1 352 ? -2.421 -6.893 24.284 1.00 89.69 352 GLY A C 1
ATOM 2803 O O . GLY A 1 352 ? -2.805 -7.350 25.351 1.00 89.69 352 GLY A O 1
ATOM 2804 N N . GLN A 1 353 ? -2.623 -5.614 23.943 1.00 90.94 353 GLN A N 1
ATOM 2805 C CA . GLN A 1 353 ? -3.302 -4.652 24.815 1.00 90.94 353 GLN A CA 1
ATOM 2806 C C . GLN A 1 353 ? -4.571 -4.109 24.165 1.00 90.94 353 GLN A C 1
ATOM 2808 O O . GLN A 1 353 ? -4.559 -3.705 23.005 1.00 90.94 353 GLN A O 1
ATOM 2813 N N . VAL A 1 354 ? -5.649 -4.033 24.946 1.00 92.69 354 VAL A N 1
ATOM 2814 C CA . VAL A 1 354 ? -6.861 -3.303 24.560 1.00 92.69 354 VAL A CA 1
ATOM 2815 C C . VAL A 1 354 ? -6.649 -1.819 24.836 1.00 92.69 354 VAL A C 1
ATOM 2817 O O . VAL A 1 354 ? -6.265 -1.422 25.939 1.00 92.69 354 VAL A O 1
ATOM 2820 N N . GLN A 1 355 ? -6.910 -0.983 23.836 1.00 94.62 355 GLN A N 1
ATOM 2821 C CA . GLN A 1 355 ? -6.678 0.456 23.919 1.00 94.62 355 GLN A CA 1
ATOM 2822 C C . GLN A 1 355 ? -7.926 1.218 23.478 1.00 94.62 355 GLN A C 1
ATOM 2824 O O . GLN A 1 355 ? -8.374 1.107 22.337 1.00 94.62 355 GLN A O 1
ATOM 2829 N N . LEU A 1 356 ? -8.488 2.007 24.392 1.00 95.50 356 LEU A N 1
ATOM 2830 C CA . LEU A 1 356 ? -9.699 2.798 24.190 1.00 95.50 356 LEU A CA 1
ATOM 2831 C C . LEU A 1 356 ? -9.329 4.265 23.979 1.00 95.50 356 LEU A C 1
ATOM 2833 O O . LEU A 1 356 ? -8.675 4.886 24.816 1.00 95.50 356 LEU A O 1
ATOM 2837 N N . PHE A 1 357 ? -9.828 4.844 22.896 1.00 96.06 357 PHE A N 1
ATOM 2838 C CA . PHE A 1 357 ? -9.653 6.240 22.534 1.00 96.06 357 PHE A CA 1
ATOM 2839 C C . PHE A 1 357 ? -11.019 6.922 22.479 1.00 96.06 357 PHE A C 1
ATOM 2841 O O . PHE A 1 357 ? -11.904 6.531 21.717 1.00 96.06 357 PHE A O 1
ATOM 2848 N N . LEU A 1 358 ? -11.174 7.967 23.286 1.00 94.75 358 LEU A N 1
ATOM 2849 C CA . LEU A 1 358 ? -12.402 8.738 23.414 1.00 94.75 358 LEU A CA 1
ATOM 2850 C C . LEU A 1 358 ? -12.246 10.114 22.767 1.00 94.75 358 LEU A C 1
ATOM 2852 O O . LEU A 1 358 ? -11.326 10.856 23.114 1.00 94.75 358 LEU A O 1
ATOM 2856 N N . ARG A 1 359 ? -13.201 10.515 21.927 1.00 93.50 359 ARG A N 1
ATOM 2857 C CA . ARG A 1 359 ? -13.334 11.900 21.456 1.00 93.50 359 ARG A CA 1
ATOM 2858 C C . ARG A 1 359 ? -14.720 12.444 21.768 1.00 93.50 359 ARG A C 1
ATOM 2860 O O . ARG A 1 359 ? -15.713 11.903 21.301 1.00 93.50 359 ARG A O 1
ATOM 2867 N N . VAL A 1 360 ? -14.793 13.553 22.498 1.00 90.88 360 VAL A N 1
ATOM 2868 C CA . VAL A 1 360 ? -16.068 14.232 22.776 1.00 90.88 360 VAL A CA 1
ATOM 2869 C C . VAL A 1 360 ? -16.420 15.185 21.630 1.00 90.88 360 VAL A C 1
ATOM 2871 O O . VAL A 1 360 ? -15.609 16.027 21.242 1.00 90.88 360 VAL A O 1
ATOM 2874 N N . ILE A 1 361 ? -17.646 15.074 21.121 1.00 89.25 361 ILE A N 1
ATOM 2875 C CA . ILE A 1 361 ? -18.249 15.923 20.090 1.00 89.25 361 ILE A CA 1
ATOM 2876 C C . ILE A 1 361 ? -19.439 16.667 20.702 1.00 89.25 361 ILE A C 1
ATOM 2878 O O . ILE A 1 361 ? -20.338 16.060 21.282 1.00 89.25 361 ILE A O 1
ATOM 2882 N N . GLU A 1 362 ? -19.433 17.999 20.592 1.00 82.44 362 GLU A N 1
ATOM 2883 C CA . GLU A 1 362 ? -20.565 18.871 20.969 1.00 82.44 362 GLU A CA 1
ATOM 2884 C C . GLU A 1 362 ? -21.100 18.667 22.405 1.00 82.44 362 GLU A C 1
ATOM 2886 O O . GLU A 1 362 ? -22.224 19.040 22.722 1.00 82.44 362 GLU A O 1
ATOM 2891 N N . ARG A 1 363 ? -20.278 18.098 23.304 1.00 80.62 363 ARG A N 1
ATOM 2892 C CA . ARG A 1 363 ? -20.589 17.768 24.713 1.00 80.62 363 ARG A CA 1
ATOM 2893 C C . ARG A 1 363 ? -21.728 16.762 24.938 1.00 80.62 363 ARG A C 1
ATOM 2895 O O . ARG A 1 363 ? -22.024 16.482 26.092 1.00 80.62 363 ARG A O 1
ATOM 2902 N N . GLN A 1 364 ? -22.333 16.222 23.884 1.00 85.00 364 GLN A N 1
ATOM 2903 C CA . GLN A 1 364 ? -23.452 15.272 23.978 1.00 85.00 364 GLN A CA 1
ATOM 2904 C C . GLN A 1 364 ? -23.140 13.918 23.339 1.00 85.00 364 GLN A C 1
ATOM 2906 O O . GLN A 1 364 ? -23.719 12.907 23.730 1.00 85.00 364 GLN A O 1
ATOM 2911 N N . PHE A 1 365 ? -22.213 13.885 22.380 1.00 90.75 365 PHE A N 1
ATOM 2912 C CA . PHE A 1 365 ? -21.814 12.671 21.678 1.00 90.75 365 PHE A CA 1
ATOM 2913 C C . PHE A 1 365 ? -20.346 12.357 21.923 1.00 90.75 365 PHE A C 1
ATOM 2915 O O . PHE A 1 365 ? -19.513 13.254 22.063 1.00 90.75 365 PHE A O 1
ATOM 2922 N N . ALA A 1 366 ? -20.020 11.074 21.943 1.00 92.88 366 ALA A N 1
ATOM 2923 C CA . ALA A 1 366 ? -18.651 10.602 21.976 1.00 92.88 366 ALA A CA 1
ATOM 2924 C C . ALA A 1 366 ? -18.396 9.669 20.794 1.00 92.88 366 ALA A C 1
ATOM 2926 O O . ALA A 1 366 ? -19.197 8.774 20.524 1.00 92.88 366 ALA A O 1
ATOM 2927 N N . GLU A 1 367 ? -17.273 9.872 20.108 1.00 94.56 367 GLU A N 1
ATOM 2928 C CA . GLU A 1 367 ? -16.690 8.853 19.243 1.00 94.56 367 GLU A CA 1
ATOM 2929 C C . GLU A 1 367 ? -15.782 7.963 20.079 1.00 94.56 367 GLU A C 1
ATOM 2931 O O . GLU A 1 367 ? -14.896 8.440 20.800 1.00 94.56 367 GLU A O 1
ATOM 2936 N N . ILE A 1 368 ? -16.017 6.668 19.953 1.00 95.06 368 ILE A N 1
ATOM 2937 C CA . ILE A 1 368 ? -15.288 5.610 20.618 1.00 95.06 368 ILE A CA 1
ATOM 2938 C C . ILE A 1 368 ? -14.505 4.858 19.561 1.00 95.06 368 ILE A C 1
ATOM 2940 O O . ILE A 1 368 ? -15.089 4.308 18.629 1.00 95.06 368 ILE A O 1
ATOM 2944 N N . TYR A 1 369 ? -13.192 4.807 19.733 1.00 96.12 369 TYR A N 1
ATOM 2945 C CA . TYR A 1 369 ? -12.328 3.925 18.966 1.00 96.12 369 TYR A CA 1
ATOM 2946 C C . TYR A 1 369 ? -11.696 2.946 19.946 1.00 96.12 369 TYR A C 1
ATOM 2948 O O . TYR A 1 369 ? -11.110 3.365 20.941 1.00 96.12 369 TYR A O 1
ATOM 2956 N N . VAL A 1 370 ? -11.810 1.653 19.681 1.00 96.12 370 VAL A N 1
ATOM 2957 C CA . VAL A 1 370 ? -11.110 0.620 20.446 1.00 96.12 370 VAL A CA 1
ATOM 2958 C C . VAL A 1 370 ? -10.214 -0.135 19.491 1.00 96.12 370 VAL A C 1
ATOM 2960 O O . VAL A 1 370 ? -10.687 -0.633 18.471 1.00 96.12 370 VAL A O 1
ATOM 2963 N N . ILE A 1 371 ? -8.931 -0.204 19.820 1.00 95.56 371 ILE A N 1
ATOM 2964 C CA . ILE A 1 371 ? -8.018 -1.156 19.206 1.00 95.56 371 ILE A CA 1
ATOM 2965 C C . ILE A 1 371 ? -7.948 -2.366 20.136 1.00 95.56 371 ILE A C 1
ATOM 2967 O O . ILE A 1 371 ? -7.645 -2.214 21.319 1.00 95.56 371 ILE A O 1
ATOM 2971 N N . ASP A 1 372 ? -8.290 -3.539 19.609 1.00 93.06 372 ASP A N 1
ATOM 2972 C CA . ASP A 1 372 ? -8.187 -4.799 20.344 1.00 93.06 372 ASP A CA 1
ATOM 2973 C C . ASP A 1 372 ? -6.744 -5.331 20.384 1.00 93.06 372 ASP A C 1
ATOM 2975 O O . ASP A 1 372 ? -5.841 -4.836 19.707 1.00 93.06 372 ASP A O 1
ATOM 2979 N N . GLU A 1 373 ? -6.540 -6.391 21.156 1.00 90.25 373 GLU A N 1
ATOM 2980 C CA . GLU A 1 373 ? -5.261 -7.063 21.370 1.00 90.25 373 GLU A CA 1
ATOM 2981 C C . GLU A 1 373 ? -4.587 -7.595 20.082 1.00 90.25 373 GLU A C 1
ATOM 2983 O O . GLU A 1 373 ? -3.371 -7.824 20.060 1.00 90.25 373 GLU A O 1
ATOM 2988 N N . LEU A 1 374 ? -5.345 -7.745 18.986 1.00 90.75 374 LEU A N 1
ATOM 2989 C CA . LEU A 1 374 ? -4.878 -8.170 17.660 1.00 90.75 374 LEU A CA 1
ATOM 2990 C C . LEU A 1 374 ? -4.800 -7.003 16.651 1.00 90.75 374 LEU A C 1
ATOM 2992 O O . LEU A 1 374 ? -4.509 -7.210 15.465 1.00 90.75 374 LEU A O 1
ATOM 2996 N N . GLY A 1 375 ? -5.014 -5.764 17.095 1.00 91.94 375 GLY A N 1
ATOM 2997 C CA . GLY A 1 375 ? -4.959 -4.560 16.267 1.00 91.94 375 GLY A CA 1
ATOM 2998 C C . GLY A 1 375 ? -6.211 -4.312 15.411 1.00 91.94 375 GLY A C 1
ATOM 2999 O O . GLY A 1 375 ? -6.163 -3.501 14.476 1.00 91.94 375 GLY A O 1
ATOM 3000 N N . GLY A 1 376 ? -7.305 -5.030 15.673 1.00 93.44 376 GLY A N 1
ATOM 3001 C CA . GLY A 1 376 ? -8.618 -4.821 15.068 1.00 93.44 376 GLY A CA 1
ATOM 3002 C C . GLY A 1 376 ? -9.302 -3.571 15.622 1.00 93.44 376 GLY A C 1
ATOM 3003 O O . GLY A 1 376 ? -9.164 -3.248 16.799 1.00 93.44 376 GLY A O 1
ATOM 3004 N N . LEU A 1 377 ? -10.028 -2.847 14.766 1.00 95.69 377 LEU A N 1
ATOM 3005 C CA . LEU A 1 377 ? -10.707 -1.603 15.134 1.00 95.69 377 LEU A CA 1
ATOM 3006 C C . LEU A 1 377 ? -12.181 -1.840 15.457 1.00 95.69 377 LEU A C 1
ATOM 3008 O O . LEU A 1 377 ? -12.947 -2.292 14.612 1.00 95.69 377 LEU A O 1
ATOM 3012 N N . PHE A 1 378 ? -12.637 -1.390 16.612 1.00 95.56 378 PHE A N 1
ATOM 3013 C CA . PHE A 1 378 ? -14.048 -1.110 16.844 1.00 95.56 378 PHE A CA 1
ATOM 3014 C C . PHE A 1 378 ? -14.268 0.405 16.838 1.00 95.56 378 PHE A C 1
ATOM 3016 O O . PHE A 1 378 ? -13.511 1.146 17.463 1.00 95.56 378 PHE A O 1
ATOM 3023 N N . TYR A 1 379 ? -15.289 0.862 16.115 1.00 94.69 379 TYR A N 1
ATOM 3024 C CA . TYR A 1 379 ? -15.674 2.270 16.053 1.00 94.69 379 TYR A CA 1
ATOM 3025 C C . TYR A 1 379 ? -17.172 2.430 16.285 1.00 94.69 379 TYR A C 1
ATOM 3027 O O . TYR A 1 379 ? -17.994 1.732 15.682 1.00 94.69 379 TYR A O 1
ATOM 3035 N N . GLU A 1 380 ? -17.526 3.399 17.119 1.00 93.19 380 GLU A N 1
ATOM 3036 C CA . GLU A 1 380 ? -18.905 3.788 17.357 1.00 93.19 380 GLU A CA 1
ATOM 3037 C C . GLU A 1 380 ? -19.012 5.268 17.720 1.00 93.19 380 GLU A C 1
ATOM 3039 O O . GLU A 1 380 ? -18.120 5.840 18.341 1.00 93.19 380 GLU A O 1
ATOM 3044 N N . GLN A 1 381 ? -20.144 5.876 17.370 1.00 92.31 381 GLN A N 1
ATOM 3045 C CA . GLN A 1 381 ? -20.568 7.157 17.911 1.00 92.31 381 GLN A CA 1
ATOM 3046 C C . GLN A 1 381 ? -21.824 6.937 18.754 1.00 92.31 381 GLN A C 1
ATOM 3048 O O . GLN A 1 381 ? -22.807 6.395 18.251 1.00 92.31 381 GLN A O 1
ATOM 3053 N N . GLN A 1 382 ? -21.805 7.379 20.012 1.00 89.19 382 GLN A N 1
ATOM 3054 C CA . GLN A 1 382 ? -22.942 7.227 20.921 1.00 89.19 382 GLN A CA 1
ATOM 3055 C C . GLN A 1 382 ? -23.207 8.505 21.727 1.00 89.19 382 GLN A C 1
ATOM 3057 O O . GLN A 1 382 ? -22.270 9.267 21.998 1.00 89.19 382 GLN A O 1
ATOM 3062 N N . PRO A 1 383 ? -24.469 8.772 22.111 1.00 87.88 383 PRO A N 1
ATOM 3063 C CA . PRO A 1 383 ? -24.763 9.792 23.105 1.00 87.88 383 PRO A CA 1
ATOM 3064 C C . PRO A 1 383 ? -24.202 9.370 24.466 1.00 87.88 383 PRO A C 1
ATOM 3066 O O . PRO A 1 383 ? -24.141 8.183 24.781 1.00 87.88 383 PRO A O 1
ATOM 3069 N N . PHE A 1 384 ? -23.820 10.337 25.293 1.00 86.25 384 PHE A N 1
ATOM 3070 C CA . PHE A 1 384 ? -23.351 10.065 26.650 1.00 86.25 384 PHE A CA 1
ATOM 3071 C C . PHE A 1 384 ? -23.840 11.137 27.627 1.00 86.25 384 PHE A C 1
ATOM 3073 O O . PHE A 1 384 ? -24.134 12.262 27.229 1.00 86.25 384 PHE A O 1
ATOM 3080 N N . HIS A 1 385 ? -23.943 10.780 28.910 1.00 83.50 385 HIS A N 1
ATOM 3081 C CA . HIS A 1 385 ? -24.394 11.702 29.957 1.00 83.50 385 HIS A CA 1
ATOM 3082 C C . HIS A 1 385 ? -23.216 12.380 30.670 1.00 83.50 385 HIS A C 1
ATOM 3084 O O . HIS A 1 385 ? -23.095 13.601 30.671 1.00 83.50 385 HIS A O 1
ATOM 3090 N N . THR A 1 386 ? -22.309 11.578 31.232 1.00 84.81 386 THR A N 1
ATOM 3091 C CA . THR A 1 386 ? -21.054 12.039 31.838 1.00 84.81 386 THR A CA 1
ATOM 3092 C C . THR A 1 386 ? -19.885 11.272 31.243 1.00 84.81 386 THR A C 1
ATOM 3094 O O . THR A 1 386 ? -20.005 10.093 30.890 1.00 84.81 386 THR A O 1
ATOM 3097 N N . LYS A 1 387 ? -18.737 11.941 31.107 1.00 85.56 387 LYS A N 1
ATOM 3098 C CA . LYS A 1 387 ? -17.525 11.322 30.558 1.00 85.56 387 LYS A CA 1
ATOM 3099 C C . LYS A 1 387 ? -17.040 10.194 31.469 1.00 85.56 387 LYS A C 1
ATOM 3101 O O . LYS A 1 387 ? -16.625 9.149 30.984 1.00 85.56 387 LYS A O 1
ATOM 3106 N N . GLU A 1 388 ? -17.146 10.390 32.777 1.00 85.19 388 GLU A N 1
ATOM 3107 C CA . GLU A 1 388 ? -16.780 9.425 33.809 1.00 85.19 388 GLU A CA 1
ATOM 3108 C C . GLU A 1 388 ? -17.647 8.165 33.711 1.00 85.19 388 GLU A C 1
ATOM 3110 O O . GLU A 1 388 ? -17.112 7.061 33.707 1.00 85.19 388 GLU A O 1
ATOM 3115 N N . GLY A 1 389 ? -18.968 8.314 33.547 1.00 84.69 389 GLY A N 1
ATOM 3116 C CA . GLY A 1 389 ? -19.873 7.177 33.364 1.00 84.69 389 GLY A CA 1
ATOM 3117 C C . GLY A 1 389 ? -19.567 6.389 32.090 1.00 84.69 389 GLY A C 1
ATOM 3118 O O . GLY A 1 389 ? -19.503 5.161 32.117 1.00 84.69 389 GLY A O 1
ATOM 3119 N N . LEU A 1 390 ? -19.290 7.094 30.990 1.00 87.56 390 LEU A N 1
ATOM 3120 C CA . LEU A 1 390 ? -18.925 6.483 29.714 1.00 87.56 390 LEU A CA 1
ATOM 3121 C C . LEU A 1 390 ? -17.594 5.720 29.776 1.00 87.56 390 LEU A C 1
ATOM 3123 O O . LEU A 1 390 ? -17.482 4.625 29.238 1.00 87.56 390 LEU A O 1
ATOM 3127 N N . VAL A 1 391 ? -16.570 6.272 30.426 1.00 88.56 391 VAL A N 1
ATOM 3128 C CA . VAL A 1 391 ? -15.295 5.558 30.586 1.00 88.56 391 VAL A CA 1
ATOM 3129 C C . VAL A 1 391 ? -15.469 4.364 31.527 1.00 88.56 391 VAL A C 1
ATOM 3131 O O . VAL A 1 391 ? -14.939 3.287 31.254 1.00 88.56 391 VAL A O 1
ATOM 3134 N N . ASN A 1 392 ? -16.239 4.524 32.605 1.00 86.56 392 ASN A N 1
ATOM 3135 C CA . ASN A 1 392 ? -16.456 3.463 33.580 1.00 86.56 392 ASN A CA 1
ATOM 3136 C C . ASN A 1 392 ? -17.208 2.262 32.984 1.00 86.56 392 ASN A C 1
ATOM 3138 O O . ASN A 1 392 ? -16.816 1.130 33.256 1.00 86.56 392 ASN A O 1
ATOM 3142 N N . GLN A 1 393 ? -18.225 2.474 32.134 1.00 89.31 393 GLN A N 1
ATOM 3143 C CA . GLN A 1 393 ? -18.964 1.354 31.525 1.00 89.31 393 GLN A CA 1
ATOM 3144 C C . GLN A 1 393 ? -18.069 0.499 30.617 1.00 89.31 393 GLN A C 1
ATOM 3146 O O . GLN A 1 393 ? -18.083 -0.725 30.727 1.00 89.31 393 GLN A O 1
ATOM 3151 N N . TYR A 1 394 ? -17.189 1.125 29.825 1.00 91.31 394 TYR A N 1
ATOM 3152 C CA . TYR A 1 394 ? -16.188 0.390 29.047 1.00 91.31 394 TYR A CA 1
ATOM 3153 C C . TYR A 1 394 ? -15.141 -0.293 29.929 1.00 91.31 394 TYR A C 1
ATOM 3155 O O . TYR A 1 394 ? -14.757 -1.422 29.642 1.00 91.31 394 TYR A O 1
ATOM 3163 N N . ARG A 1 395 ? -14.692 0.346 31.019 1.00 87.94 395 ARG A N 1
ATOM 3164 C CA . ARG A 1 395 ? -13.728 -0.265 31.951 1.00 87.94 395 ARG A CA 1
ATOM 3165 C C . ARG A 1 395 ? -14.284 -1.542 32.581 1.00 87.94 395 ARG A C 1
ATOM 3167 O O . ARG A 1 395 ? -13.578 -2.545 32.627 1.00 87.94 395 ARG A O 1
ATOM 3174 N N . LEU A 1 396 ? -15.531 -1.499 33.058 1.00 87.50 396 LEU A N 1
ATOM 3175 C CA . LEU A 1 396 ? -16.220 -2.665 33.618 1.00 87.50 396 LEU A CA 1
ATOM 3176 C C . LEU A 1 396 ? -16.380 -3.761 32.563 1.00 87.50 396 LEU A C 1
ATOM 3178 O O . LEU A 1 396 ? -16.017 -4.905 32.826 1.00 87.50 396 LEU A O 1
ATOM 3182 N N . PHE A 1 397 ? -16.809 -3.383 31.357 1.00 91.88 397 PHE A N 1
ATOM 3183 C CA . PHE A 1 397 ? -16.949 -4.302 30.234 1.00 91.88 397 PHE A CA 1
ATOM 3184 C C . PHE A 1 397 ? -15.641 -5.018 29.888 1.00 91.88 397 PHE A C 1
ATOM 3186 O O . PHE A 1 397 ? -15.601 -6.245 29.866 1.00 91.88 397 PHE A O 1
ATOM 3193 N N . PHE A 1 398 ? -14.547 -4.278 29.684 1.00 90.56 398 PHE A N 1
ATOM 3194 C CA . PHE A 1 398 ? -13.248 -4.880 29.380 1.00 90.56 398 PHE A CA 1
ATOM 3195 C C . PHE A 1 398 ? -12.748 -5.764 30.515 1.00 90.56 398 PHE A C 1
ATOM 3197 O O . PHE A 1 398 ? -12.254 -6.855 30.253 1.00 90.56 398 PHE A O 1
ATOM 3204 N N . LYS A 1 399 ? -12.911 -5.339 31.773 1.00 86.69 399 LYS A N 1
ATOM 3205 C CA . LYS A 1 399 ? -12.526 -6.160 32.924 1.00 86.69 399 LYS A CA 1
ATOM 3206 C C . LYS A 1 399 ? -13.274 -7.495 32.934 1.00 86.69 399 LYS A C 1
ATOM 3208 O O . LYS A 1 399 ? -12.639 -8.512 33.191 1.00 86.69 399 LYS A O 1
ATOM 3213 N N . SER A 1 400 ? -14.576 -7.498 32.636 1.00 87.94 400 SER A N 1
ATOM 3214 C CA . SER A 1 400 ? -15.342 -8.745 32.539 1.00 87.94 400 SER A CA 1
ATOM 3215 C C . SER A 1 400 ? -14.852 -9.631 31.388 1.00 87.94 400 SER A C 1
ATOM 3217 O O . SER A 1 400 ? -14.515 -10.794 31.607 1.00 87.94 400 SER A O 1
ATOM 3219 N N . VAL A 1 401 ? -14.748 -9.077 30.175 1.00 88.62 401 VAL A N 1
ATOM 3220 C CA . VAL A 1 401 ? -14.340 -9.845 28.985 1.00 88.62 401 VAL A CA 1
ATOM 3221 C C . VAL A 1 401 ? -12.957 -10.466 29.178 1.00 88.62 401 VAL A C 1
ATOM 3223 O O . VAL A 1 401 ? -12.788 -11.666 28.971 1.00 88.62 401 VAL A O 1
ATOM 3226 N N . MET A 1 402 ? -11.983 -9.684 29.651 1.00 84.06 402 MET A N 1
ATOM 3227 C CA . MET A 1 402 ? -10.630 -10.184 29.903 1.00 84.06 402 MET A CA 1
ATOM 3228 C C . MET A 1 402 ? -10.609 -11.238 31.016 1.00 84.06 402 MET A C 1
ATOM 3230 O O . MET A 1 402 ? -9.903 -12.235 30.887 1.00 84.06 402 MET A O 1
ATOM 3234 N N . PHE A 1 403 ? -11.405 -11.066 32.081 1.00 83.25 403 PHE A N 1
ATOM 3235 C CA . PHE A 1 403 ? -11.524 -12.074 33.136 1.00 83.25 403 PHE A CA 1
ATOM 3236 C C . PHE A 1 403 ? -12.054 -13.402 32.583 1.00 83.25 403 PHE A C 1
ATOM 3238 O O . PHE A 1 403 ? -11.501 -14.444 32.909 1.00 83.25 403 PHE A O 1
ATOM 3245 N N . ARG A 1 404 ? -13.068 -13.388 31.707 1.00 79.50 404 ARG A N 1
ATOM 3246 C CA . ARG A 1 404 ? -13.617 -14.612 31.093 1.00 79.50 404 ARG A CA 1
ATOM 3247 C C . ARG A 1 404 ? -12.630 -15.277 30.134 1.00 79.50 404 ARG A C 1
ATOM 3249 O O . ARG A 1 404 ? -12.461 -16.492 30.187 1.00 79.50 404 ARG A O 1
ATOM 3256 N N . GLN A 1 405 ? -11.937 -14.491 29.311 1.00 76.31 405 GLN A N 1
ATOM 3257 C CA . GLN A 1 405 ? -10.917 -15.003 28.390 1.00 76.31 405 GLN A CA 1
ATOM 3258 C C . GLN A 1 405 ? -9.724 -15.628 29.132 1.00 76.31 405 GLN A C 1
ATOM 3260 O O . GLN A 1 405 ? -9.186 -16.640 28.687 1.00 76.31 405 GLN A O 1
ATOM 3265 N N . GLN A 1 406 ? -9.330 -15.054 30.273 1.00 72.06 406 GLN A N 1
ATOM 3266 C CA . GLN A 1 406 ? -8.192 -15.516 31.074 1.00 72.06 406 GLN A CA 1
ATOM 3267 C C . GLN A 1 406 ? -8.574 -16.480 32.203 1.00 72.06 406 GLN A C 1
ATOM 3269 O O . GLN A 1 406 ? -7.685 -17.090 32.779 1.00 72.06 406 GLN A O 1
ATOM 3274 N N . ALA A 1 407 ? -9.858 -16.703 32.504 1.00 64.06 407 ALA A N 1
ATOM 3275 C CA . ALA A 1 407 ? -10.293 -17.650 33.542 1.00 64.06 407 ALA A CA 1
ATOM 3276 C C . ALA A 1 407 ? -9.860 -19.107 33.271 1.00 64.06 407 ALA A C 1
ATOM 3278 O O . ALA A 1 407 ? -9.923 -19.948 34.166 1.00 64.06 407 ALA A O 1
ATOM 3279 N N . SER A 1 408 ? -9.396 -19.404 32.053 1.00 56.41 408 SER A N 1
ATOM 3280 C CA . SER A 1 408 ? -8.766 -20.683 31.700 1.00 56.41 408 SER A CA 1
ATOM 3281 C C . SER A 1 408 ? -7.262 -20.753 32.042 1.00 56.41 408 SER A C 1
ATOM 3283 O O . SER A 1 408 ? -6.704 -21.849 32.073 1.00 56.41 408 SER A O 1
ATOM 3285 N N . GLU A 1 409 ? -6.600 -19.624 32.323 1.00 57.41 409 GLU A N 1
ATOM 3286 C CA . GLU A 1 409 ? -5.168 -19.503 32.636 1.00 57.41 409 GLU A CA 1
ATOM 3287 C C . GLU A 1 409 ? -4.960 -18.993 34.079 1.00 57.41 409 GLU A C 1
ATOM 3289 O O . GLU A 1 409 ? -5.260 -17.855 34.420 1.00 57.41 409 GLU A O 1
ATOM 3294 N N . VAL A 1 410 ? -4.423 -19.849 34.952 1.00 47.09 410 VAL A N 1
ATOM 3295 C CA . VAL A 1 410 ? -4.465 -19.703 36.426 1.00 47.09 410 VAL A CA 1
ATOM 3296 C C . VAL A 1 410 ? -3.610 -18.546 36.999 1.00 47.09 410 VAL A C 1
ATOM 3298 O O . VAL A 1 410 ? -3.773 -18.213 38.167 1.00 47.09 410 VAL A O 1
ATOM 3301 N N . ASP A 1 411 ? -2.755 -17.888 36.205 1.00 44.72 411 ASP A N 1
ATOM 3302 C CA . ASP A 1 411 ? -1.766 -16.892 36.683 1.00 44.72 411 ASP A CA 1
ATOM 3303 C C . ASP A 1 411 ? -1.645 -15.618 35.809 1.00 44.72 411 ASP A C 1
ATOM 3305 O O . ASP A 1 411 ? -0.671 -14.866 35.916 1.00 44.72 411 ASP A O 1
ATOM 3309 N N . ALA A 1 412 ? -2.607 -15.338 34.924 1.00 52.16 412 ALA A N 1
ATOM 3310 C CA . ALA A 1 412 ? -2.524 -14.158 34.062 1.00 52.16 412 ALA A CA 1
ATOM 3311 C C . ALA A 1 412 ? -2.792 -12.857 34.852 1.00 52.16 412 ALA A C 1
ATOM 3313 O O . ALA A 1 412 ? -3.877 -12.627 35.388 1.00 52.16 412 ALA A O 1
ATOM 3314 N N . LEU A 1 413 ? -1.790 -11.974 34.918 1.00 56.06 413 LEU A N 1
ATOM 3315 C CA . LEU A 1 413 ? -1.990 -10.582 35.323 1.00 56.06 413 LEU A CA 1
ATOM 3316 C C . LEU A 1 413 ? -2.875 -9.900 34.268 1.00 56.06 413 LEU A C 1
ATOM 3318 O O . LEU A 1 413 ? -2.470 -9.754 33.116 1.00 56.06 413 LEU A O 1
ATOM 3322 N N . LEU A 1 414 ? -4.078 -9.481 34.667 1.00 60.72 414 LEU A N 1
ATOM 3323 C CA . LEU A 1 414 ? -4.976 -8.695 33.822 1.00 60.72 414 LEU A CA 1
ATOM 3324 C C . LEU A 1 414 ? -4.368 -7.304 33.593 1.00 60.72 414 LEU A C 1
ATOM 3326 O O . LEU A 1 414 ? -4.447 -6.438 34.468 1.00 60.72 414 LEU A O 1
ATOM 3330 N N . ASP A 1 415 ? -3.776 -7.084 32.420 1.00 69.19 415 ASP A N 1
ATOM 3331 C CA . ASP A 1 415 ? -3.393 -5.743 31.981 1.00 69.19 415 ASP A CA 1
ATOM 3332 C C . ASP A 1 415 ? -4.663 -4.888 31.842 1.00 69.19 415 ASP A C 1
ATOM 3334 O O . ASP A 1 415 ? -5.564 -5.192 31.059 1.00 69.19 415 ASP A O 1
ATOM 3338 N N . GLU A 1 416 ? -4.765 -3.807 32.621 1.00 78.44 416 GLU A N 1
ATOM 3339 C CA . GLU A 1 416 ? -5.879 -2.871 32.471 1.00 78.44 416 GLU A CA 1
ATOM 3340 C C . GLU A 1 416 ? -5.845 -2.209 31.082 1.00 78.44 416 GLU A C 1
ATOM 3342 O O . GLU A 1 416 ? -4.768 -1.839 30.601 1.00 78.44 416 GLU A O 1
ATOM 3347 N N . PRO A 1 417 ? -7.013 -1.986 30.449 1.00 85.69 417 PRO A N 1
ATOM 3348 C CA . PRO A 1 417 ? -7.074 -1.340 29.147 1.00 85.69 417 PRO A CA 1
ATOM 3349 C C . PRO A 1 417 ? -6.465 0.063 29.213 1.00 85.69 417 PRO A C 1
ATOM 3351 O O . PRO A 1 417 ? -6.737 0.845 30.132 1.00 85.69 417 PRO A O 1
ATOM 3354 N N . GLU A 1 418 ? -5.667 0.426 28.209 1.00 91.69 418 GLU A N 1
ATOM 3355 C CA . GLU A 1 418 ? -5.107 1.772 28.143 1.00 91.69 418 GLU A CA 1
ATOM 3356 C C . GLU A 1 418 ? -6.166 2.764 27.655 1.00 91.69 418 GLU A C 1
ATOM 3358 O O . GLU A 1 418 ? -6.772 2.601 26.597 1.00 91.69 418 GLU A O 1
ATOM 3363 N N . LEU A 1 419 ? -6.373 3.825 28.433 1.00 93.06 419 LEU A N 1
ATOM 3364 C CA . LEU A 1 419 ? -7.378 4.846 28.163 1.00 93.06 419 LEU A CA 1
ATOM 3365 C C . LEU A 1 419 ? -6.716 6.103 27.595 1.00 93.06 419 LEU A C 1
ATOM 3367 O O . LEU A 1 419 ? -5.761 6.646 28.167 1.00 93.06 419 LEU A O 1
ATOM 3371 N N . TYR A 1 420 ? -7.269 6.611 26.501 1.00 94.88 420 TYR A N 1
ATOM 3372 C CA . TYR A 1 420 ? -6.791 7.793 25.805 1.00 94.88 420 TYR A CA 1
ATOM 3373 C C . TYR A 1 420 ? -7.927 8.757 25.474 1.00 94.88 420 TYR A C 1
ATOM 3375 O O . TYR A 1 420 ? -9.046 8.365 25.155 1.00 94.88 420 TYR A O 1
ATOM 3383 N N . GLU A 1 421 ? -7.611 10.045 25.497 1.00 94.06 421 GLU A N 1
ATOM 3384 C CA . GLU A 1 421 ? -8.462 11.112 24.993 1.00 94.06 421 GLU A CA 1
ATOM 3385 C C . GLU A 1 421 ? -7.873 11.679 23.700 1.00 94.06 421 GLU A C 1
ATOM 3387 O O . GLU A 1 421 ? -6.690 12.026 23.629 1.00 94.06 421 GLU A O 1
ATOM 3392 N N . VAL A 1 422 ? -8.720 11.778 22.681 1.00 94.62 422 VAL A N 1
ATOM 3393 C CA . VAL A 1 422 ? -8.404 12.330 21.368 1.00 94.62 422 VAL A CA 1
ATOM 3394 C C . VAL A 1 422 ? -8.866 13.780 21.333 1.00 94.62 422 VAL A C 1
ATOM 3396 O O . VAL A 1 422 ? -10.062 14.073 21.366 1.00 94.62 422 VAL A O 1
ATOM 3399 N N . GLN A 1 423 ? -7.916 14.701 21.220 1.00 90.94 423 GLN A N 1
ATOM 3400 C CA . GLN A 1 423 ? -8.192 16.121 21.027 1.00 90.94 423 GLN A CA 1
ATOM 3401 C C . GLN A 1 423 ? -7.872 16.509 19.588 1.00 90.94 423 GLN A C 1
ATOM 3403 O O . GLN A 1 423 ? -6.789 16.205 19.096 1.00 90.94 423 GLN A O 1
ATOM 3408 N N . VAL A 1 424 ? -8.800 17.190 18.916 1.00 86.75 424 VAL A N 1
ATOM 3409 C CA . VAL A 1 424 ? -8.602 17.668 17.541 1.00 86.75 424 VAL A CA 1
ATOM 3410 C C . VAL A 1 424 ? -8.446 19.184 17.562 1.00 86.75 424 VAL A C 1
ATOM 3412 O O . VAL A 1 424 ? -9.346 19.903 17.993 1.00 86.75 424 VAL A O 1
ATOM 3415 N N . GLY A 1 425 ? -7.276 19.657 17.140 1.00 79.25 425 GLY A N 1
ATOM 3416 C CA . GLY A 1 425 ? -6.935 21.070 17.027 1.00 79.25 425 GLY A CA 1
ATOM 3417 C C . GLY A 1 425 ? -7.378 21.695 15.701 1.00 79.25 425 GLY A C 1
ATOM 3418 O O . GLY A 1 425 ? -8.040 21.076 14.864 1.00 79.25 425 GLY A O 1
ATOM 3419 N N . ARG A 1 426 ? -6.980 22.955 15.486 1.00 70.56 426 ARG A N 1
ATOM 3420 C CA . ARG A 1 426 ? -7.172 23.640 14.197 1.00 70.56 426 ARG A CA 1
ATOM 3421 C C . ARG A 1 426 ? -6.371 22.908 13.109 1.00 70.56 426 ARG A C 1
ATOM 3423 O O . ARG A 1 426 ? -5.244 22.504 13.356 1.00 70.56 426 ARG A O 1
ATOM 3430 N N . GLY A 1 427 ? -6.947 22.729 11.918 1.00 64.19 427 GLY A N 1
ATOM 3431 C CA . GLY A 1 427 ? -6.261 22.064 10.795 1.00 64.19 427 GLY A CA 1
ATOM 3432 C C . GLY A 1 427 ? -6.282 20.526 10.815 1.00 64.19 427 GLY A C 1
ATOM 3433 O O . GLY A 1 427 ? -5.505 19.895 10.097 1.00 64.19 427 GLY A O 1
ATOM 3434 N N . ASN A 1 428 ? -7.181 19.915 11.600 1.00 68.69 428 ASN A N 1
ATOM 3435 C CA . ASN A 1 428 ? -7.340 18.457 11.711 1.00 68.69 428 ASN A CA 1
ATOM 3436 C C . ASN A 1 428 ? -6.105 17.740 12.300 1.00 68.69 428 ASN A C 1
ATOM 3438 O O . ASN A 1 428 ? -5.849 16.575 11.997 1.00 68.69 428 ASN A O 1
ATOM 3442 N N . GLU A 1 429 ? -5.313 18.446 13.112 1.00 78.31 429 GLU A N 1
ATOM 3443 C CA . GLU A 1 429 ? -4.244 17.843 13.908 1.00 78.31 429 GLU A CA 1
ATOM 3444 C C . GLU A 1 429 ? -4.839 17.170 15.146 1.00 78.31 429 GLU A C 1
ATOM 3446 O O . GLU A 1 429 ? -5.550 17.805 15.927 1.00 78.31 429 GLU A O 1
ATOM 3451 N N . SER A 1 430 ? -4.557 15.882 15.323 1.00 85.62 430 SER A N 1
ATOM 3452 C CA . SER A 1 430 ? -4.993 15.097 16.476 1.00 85.62 430 SER A CA 1
ATOM 3453 C C . SER A 1 430 ? -3.873 14.946 17.497 1.00 85.62 430 SER A C 1
ATOM 3455 O O . SER A 1 430 ? -2.753 14.563 17.166 1.00 85.62 430 SER A O 1
ATOM 3457 N N . ARG A 1 431 ? -4.191 15.194 18.769 1.00 90.00 431 ARG A N 1
ATOM 3458 C CA . ARG A 1 431 ? -3.329 14.898 19.912 1.00 90.00 431 ARG A CA 1
ATOM 3459 C C . ARG A 1 431 ? -3.966 13.799 20.750 1.00 90.00 431 ARG A C 1
ATOM 3461 O O . ARG A 1 431 ? -5.115 13.922 21.165 1.00 90.00 431 ARG A O 1
ATOM 3468 N N . ILE A 1 432 ? -3.194 12.750 21.018 1.00 93.69 432 ILE A N 1
ATOM 3469 C CA . ILE A 1 432 ? -3.605 11.627 21.861 1.00 93.69 432 ILE A CA 1
ATOM 3470 C C . ILE A 1 432 ? -3.005 11.816 23.254 1.00 93.69 432 ILE A C 1
ATOM 3472 O O . ILE A 1 432 ? -1.782 11.826 23.415 1.00 93.69 432 ILE A O 1
ATOM 3476 N N . LEU A 1 433 ? -3.860 11.993 24.258 1.00 93.44 433 LEU A N 1
ATOM 3477 C CA . LEU A 1 433 ? -3.472 12.186 25.654 1.00 93.44 433 LEU A CA 1
ATOM 3478 C C . LEU A 1 433 ? -3.866 10.963 26.473 1.00 93.44 433 LEU A C 1
ATOM 3480 O O . LEU A 1 433 ? -4.983 10.476 26.348 1.00 93.44 433 LEU A O 1
ATOM 3484 N N . ARG A 1 434 ? -2.972 10.469 27.335 1.00 91.75 434 ARG A N 1
ATOM 3485 C CA . ARG A 1 434 ? -3.322 9.380 28.255 1.00 91.75 434 ARG A CA 1
ATOM 3486 C C . ARG A 1 434 ? -4.355 9.889 29.257 1.00 91.75 434 ARG A C 1
ATOM 3488 O O . ARG A 1 434 ? -4.091 10.859 29.968 1.00 91.75 434 ARG A O 1
ATOM 3495 N N . TYR A 1 435 ? -5.502 9.229 29.319 1.00 86.69 435 TYR A N 1
ATOM 3496 C CA . TYR A 1 435 ? -6.562 9.557 30.258 1.00 86.69 435 TYR A CA 1
ATOM 3497 C C . TYR A 1 435 ? -6.312 8.808 31.568 1.00 86.69 435 TYR A C 1
ATOM 3499 O O . TYR A 1 435 ? -6.313 7.579 31.609 1.00 86.69 435 TYR A O 1
ATOM 3507 N N . ARG A 1 436 ? -6.045 9.550 32.646 1.00 81.06 436 ARG A N 1
ATOM 3508 C CA . ARG A 1 436 ? -5.942 8.981 33.994 1.00 81.06 436 ARG A CA 1
ATOM 3509 C C . ARG A 1 436 ? -7.295 9.124 34.662 1.00 81.06 436 ARG A C 1
ATOM 3511 O O . ARG A 1 436 ? -7.741 10.244 34.902 1.00 81.06 436 ARG A O 1
ATOM 3518 N N . HIS A 1 437 ? -7.940 7.998 34.934 1.00 66.75 437 HIS A N 1
ATOM 3519 C CA . HIS A 1 437 ? -9.209 8.000 35.641 1.00 66.75 437 HIS A CA 1
ATOM 3520 C C . HIS A 1 437 ? -8.993 8.542 37.066 1.00 66.75 437 HIS A C 1
ATOM 3522 O O . HIS A 1 437 ? -8.056 8.097 37.735 1.00 66.75 437 HIS A O 1
ATOM 3528 N N . PRO A 1 438 ? -9.828 9.472 37.561 1.00 57.84 438 PRO A N 1
ATOM 3529 C CA . PRO A 1 438 ? -9.819 9.815 38.974 1.00 57.84 438 PRO A CA 1
ATOM 3530 C C . PRO A 1 438 ? -10.166 8.561 39.783 1.00 57.84 438 PRO A C 1
ATOM 3532 O O . PRO A 1 438 ? -11.191 7.917 39.556 1.00 57.84 438 PRO A O 1
ATOM 3535 N N . SER A 1 439 ? -9.273 8.153 40.675 1.00 50.38 439 SER A N 1
ATOM 3536 C CA . SER A 1 439 ? -9.468 6.995 41.540 1.00 50.38 439 SER A CA 1
ATOM 3537 C C . SER A 1 439 ? -10.619 7.246 42.523 1.00 50.38 439 SER A C 1
ATOM 3539 O O . SER A 1 439 ? -10.567 8.218 43.271 1.00 50.38 439 SER A O 1
ATOM 3541 N N . LEU A 1 440 ? -11.575 6.305 42.540 1.00 44.97 440 LEU A N 1
ATOM 3542 C CA . LEU A 1 440 ? -12.644 6.069 43.530 1.00 44.97 440 LEU A CA 1
ATOM 3543 C C . LEU A 1 440 ? -13.924 6.931 43.424 1.00 44.97 440 LEU A C 1
ATOM 3545 O O . LEU A 1 440 ? -13.884 8.154 43.483 1.00 44.97 440 LEU A O 1
ATOM 3549 N N . GLY A 1 441 ? -15.078 6.247 43.321 1.00 51.16 441 GLY A N 1
ATOM 3550 C CA . GLY A 1 441 ? -16.429 6.818 43.492 1.00 51.16 441 GLY A CA 1
ATOM 3551 C C . GLY A 1 441 ? -17.462 6.507 42.394 1.00 51.16 441 GLY A C 1
ATOM 3552 O O . GLY A 1 441 ? -18.649 6.728 42.606 1.00 51.16 441 GLY A O 1
ATOM 3553 N N . ALA A 1 442 ? -17.043 5.984 41.236 1.00 51.03 442 ALA A N 1
ATOM 3554 C CA . ALA A 1 442 ? -17.893 5.864 40.038 1.00 51.03 442 ALA A CA 1
ATOM 3555 C C . ALA A 1 442 ? -18.682 4.543 39.897 1.00 51.03 442 ALA A C 1
ATOM 3557 O O . ALA A 1 442 ? -19.428 4.385 38.933 1.00 51.03 442 ALA A O 1
ATOM 3558 N N . GLU A 1 443 ? -18.539 3.592 40.826 1.00 52.16 443 GLU A N 1
ATOM 3559 C CA . GLU A 1 443 ? -19.141 2.249 40.699 1.00 52.16 443 GLU A CA 1
ATOM 3560 C C . GLU A 1 443 ? -20.679 2.244 40.771 1.00 52.16 443 GLU A C 1
ATOM 3562 O O . GLU A 1 443 ? -21.297 1.286 40.328 1.00 52.16 443 GLU A O 1
ATOM 3567 N N . ASN A 1 444 ? -21.298 3.343 41.220 1.00 57.28 444 ASN A N 1
ATOM 3568 C CA . ASN A 1 444 ? -22.751 3.466 41.392 1.00 57.28 444 ASN A CA 1
ATOM 3569 C C . ASN A 1 444 ? -23.433 4.404 40.375 1.00 57.28 444 ASN A C 1
ATOM 3571 O O . ASN A 1 444 ? -24.514 4.918 40.654 1.00 57.28 444 ASN A O 1
ATOM 3575 N N . LEU A 1 445 ? -22.811 4.694 39.225 1.00 64.25 445 LEU A N 1
ATOM 3576 C CA . LEU A 1 445 ? -23.385 5.634 38.245 1.00 64.25 445 LEU A CA 1
ATOM 3577 C C . LEU A 1 445 ? -24.539 5.042 37.413 1.00 64.25 445 LEU A C 1
ATOM 3579 O O . LEU A 1 445 ? -25.329 5.802 36.862 1.00 64.25 445 LEU A O 1
ATOM 3583 N N . PHE A 1 446 ? -24.629 3.716 37.289 1.00 71.25 446 PHE A N 1
ATOM 3584 C CA . PHE A 1 446 ? -25.666 3.011 36.525 1.00 71.25 446 PHE A CA 1
ATOM 3585 C C . PHE A 1 446 ? -25.812 1.562 37.018 1.00 71.25 446 PHE A C 1
ATOM 3587 O O . PHE A 1 446 ? -24.885 1.017 37.617 1.00 71.25 446 PHE A O 1
ATOM 3594 N N . HIS A 1 447 ? -26.972 0.946 36.761 1.00 77.62 447 HIS A N 1
ATOM 3595 C CA . HIS A 1 447 ? -27.224 -0.474 37.042 1.00 77.62 447 HIS A CA 1
ATOM 3596 C C . HIS A 1 447 ? -26.307 -1.374 36.206 1.00 77.62 447 HIS A C 1
ATOM 3598 O O . HIS A 1 447 ? -26.085 -1.096 35.024 1.00 77.62 447 HIS A O 1
ATOM 3604 N N . GLN A 1 448 ? -25.788 -2.444 36.811 1.00 82.25 448 GLN A N 1
ATOM 3605 C CA . GLN A 1 448 ? -24.962 -3.419 36.102 1.00 82.25 448 GLN A CA 1
ATOM 3606 C C . GLN A 1 448 ? -25.871 -4.382 35.346 1.00 82.25 448 GLN A C 1
ATOM 3608 O O . GLN A 1 448 ? -26.708 -5.061 35.942 1.00 82.25 448 GLN A O 1
ATOM 3613 N N . VAL A 1 449 ? -25.706 -4.418 34.025 1.00 90.50 449 VAL A N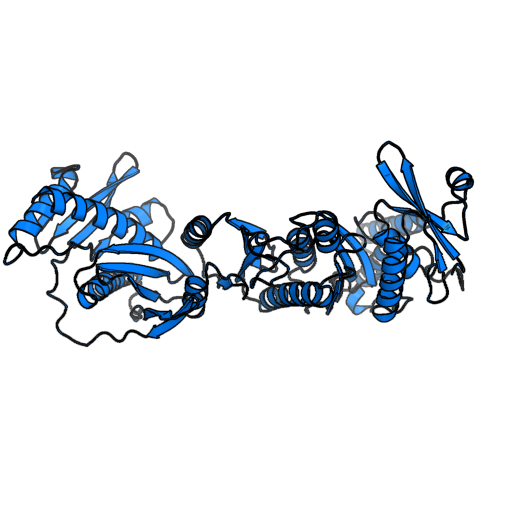 1
ATOM 3614 C CA . VAL A 1 449 ? -26.476 -5.293 33.142 1.00 90.50 449 VAL A CA 1
ATOM 3615 C C . VAL A 1 449 ? -25.519 -6.297 32.518 1.00 90.50 449 VAL A C 1
ATOM 3617 O O . VAL A 1 449 ? -24.547 -5.907 31.864 1.00 90.50 449 VAL A O 1
ATOM 3620 N N . ALA A 1 450 ? -25.790 -7.579 32.726 1.00 92.38 450 ALA A N 1
ATOM 3621 C CA . ALA A 1 450 ? -25.078 -8.674 32.090 1.00 92.38 450 ALA A CA 1
ATOM 3622 C C . ALA A 1 450 ? -25.950 -9.314 31.006 1.00 92.38 450 ALA A C 1
ATOM 3624 O O . ALA A 1 450 ? -27.177 -9.308 31.102 1.00 92.38 450 ALA A O 1
ATOM 3625 N N . ALA A 1 451 ? -25.321 -9.868 29.975 1.00 94.25 451 ALA A N 1
ATOM 3626 C CA . ALA A 1 451 ? -26.006 -10.649 28.955 1.00 94.25 451 ALA A CA 1
ATOM 3627 C C . ALA A 1 451 ? -25.251 -11.949 28.662 1.00 94.25 451 ALA A C 1
ATOM 3629 O O . ALA A 1 451 ? -24.021 -11.957 28.620 1.00 94.25 451 ALA A O 1
ATOM 3630 N N . VAL A 1 452 ? -25.986 -13.035 28.435 1.00 93.56 452 VAL A N 1
ATOM 3631 C CA . VAL A 1 452 ? -25.427 -14.355 28.113 1.00 93.56 452 VAL A CA 1
ATOM 3632 C C . VAL A 1 452 ? -25.962 -14.790 26.756 1.00 93.56 452 VAL A C 1
ATOM 3634 O O . VAL A 1 452 ? -27.172 -14.888 26.567 1.00 93.56 452 VAL A O 1
ATOM 3637 N N . GLY A 1 453 ? -25.059 -14.987 25.796 1.00 92.00 453 GLY A N 1
ATOM 3638 C CA . GLY A 1 453 ? -25.379 -15.371 24.425 1.00 92.00 453 GLY A CA 1
ATOM 3639 C C . GLY A 1 453 ? -25.376 -16.884 24.237 1.00 92.00 453 GLY A C 1
ATOM 3640 O O . GLY A 1 453 ? -24.398 -17.551 24.571 1.00 92.00 453 GLY A O 1
ATOM 3641 N N . GLN A 1 454 ? -26.446 -17.418 23.654 1.00 89.50 454 GLN A N 1
ATOM 3642 C CA . GLN A 1 454 ? -26.605 -18.846 23.374 1.00 89.50 454 GLN A CA 1
ATOM 3643 C C . GLN A 1 454 ? -27.156 -19.056 21.960 1.00 89.50 454 GLN A C 1
ATOM 3645 O O . GLN A 1 454 ? -27.838 -18.186 21.415 1.00 89.50 454 GLN A O 1
ATOM 3650 N N . TYR A 1 455 ? -26.862 -20.209 21.357 1.00 87.56 455 TYR A N 1
ATOM 3651 C CA . TYR A 1 455 ? -27.485 -20.611 20.098 1.00 87.56 455 TYR A CA 1
ATOM 3652 C C . TYR A 1 455 ? -28.796 -21.345 20.360 1.00 87.56 455 TYR A C 1
ATOM 3654 O O . TYR A 1 455 ? -28.857 -22.253 21.189 1.00 87.56 455 TYR A O 1
ATOM 3662 N N . ASP A 1 456 ? -29.826 -20.985 19.605 1.00 85.19 456 ASP A N 1
ATOM 3663 C CA . ASP A 1 456 ? -31.053 -21.766 19.540 1.00 85.19 456 ASP A CA 1
ATOM 3664 C C . ASP A 1 456 ? -30.888 -23.007 18.631 1.00 85.19 456 ASP A C 1
ATOM 3666 O O . ASP A 1 456 ? -29.872 -23.155 17.938 1.00 85.19 456 ASP A O 1
ATOM 3670 N N . PRO A 1 457 ? -31.883 -23.915 18.578 1.00 82.38 457 PRO A N 1
ATOM 3671 C CA . PRO A 1 457 ? -31.836 -25.085 17.695 1.00 82.38 457 PRO A CA 1
ATOM 3672 C C . PRO A 1 457 ? -31.737 -24.767 16.191 1.00 82.38 457 PRO A C 1
ATOM 3674 O O . PRO A 1 457 ? -31.469 -25.669 15.397 1.00 82.38 457 PRO A O 1
ATOM 3677 N N . PHE A 1 458 ? -31.969 -23.515 15.786 1.00 85.00 458 PHE A N 1
ATOM 3678 C CA . PHE A 1 458 ? -31.870 -23.023 14.410 1.00 85.00 458 PHE A CA 1
ATOM 3679 C C . PHE A 1 458 ? -30.584 -22.215 14.157 1.00 85.00 458 PHE A C 1
ATOM 3681 O O . PHE A 1 458 ? -30.459 -21.593 13.099 1.00 85.00 458 PHE A O 1
ATOM 3688 N N . PHE A 1 459 ? -29.624 -22.246 15.089 1.00 81.56 459 PHE A N 1
ATOM 3689 C CA . PHE A 1 459 ? -28.359 -21.507 15.042 1.00 81.56 459 PHE A CA 1
ATOM 3690 C C . PHE A 1 459 ? -28.523 -19.981 14.989 1.00 81.56 459 PHE A C 1
ATOM 3692 O O . PHE A 1 459 ? -27.678 -19.268 14.444 1.00 81.56 459 PHE A O 1
ATOM 3699 N N . GLN A 1 460 ? -29.599 -19.454 15.572 1.00 85.44 460 GLN A N 1
ATOM 3700 C CA . GLN A 1 460 ? -29.749 -18.027 15.832 1.00 85.44 460 GLN A CA 1
ATOM 3701 C C . GLN A 1 460 ? -29.245 -17.689 17.233 1.00 85.44 460 GLN A C 1
ATOM 3703 O O . GLN A 1 460 ? -29.497 -18.416 18.193 1.00 85.44 460 GLN A O 1
ATOM 3708 N N . VAL A 1 461 ? -28.528 -16.570 17.347 1.00 88.31 461 VAL A N 1
ATOM 3709 C CA . VAL A 1 461 ? -28.014 -16.097 18.635 1.00 88.31 461 VAL A CA 1
ATOM 3710 C C . VAL A 1 461 ? -29.137 -15.426 19.424 1.00 88.31 461 VAL A C 1
ATOM 3712 O O . VAL A 1 461 ? -29.696 -14.414 18.988 1.00 88.31 461 VAL A O 1
ATOM 3715 N N . GLN A 1 462 ? -29.424 -15.968 20.601 1.00 92.31 462 GLN A N 1
ATOM 3716 C CA . GLN A 1 462 ? -30.370 -15.446 21.583 1.00 92.31 462 GLN A CA 1
ATOM 3717 C C . GLN A 1 462 ? -29.616 -14.978 22.830 1.00 92.31 462 GLN A C 1
ATOM 3719 O O . GLN A 1 462 ? -28.491 -15.410 23.080 1.00 92.31 462 GLN A O 1
ATOM 3724 N N . PHE A 1 463 ? -30.215 -14.052 23.580 1.00 93.94 463 PHE A N 1
ATOM 3725 C CA . PHE A 1 463 ? -29.579 -13.445 24.746 1.00 93.94 463 PHE A CA 1
ATOM 3726 C C . PHE A 1 463 ? -30.513 -13.451 25.946 1.00 93.94 463 PHE A C 1
ATOM 3728 O O . PHE A 1 463 ? -31.598 -12.871 25.875 1.00 93.94 463 PHE A O 1
ATOM 3735 N N . ASP A 1 464 ? -30.029 -14.017 27.045 1.00 94.19 464 ASP A N 1
ATOM 3736 C CA . ASP A 1 464 ? -30.595 -13.819 28.375 1.00 94.19 464 ASP A CA 1
ATOM 3737 C C . ASP A 1 464 ? -29.978 -12.559 28.986 1.00 94.19 464 ASP A C 1
ATOM 3739 O O . ASP A 1 464 ? -28.801 -12.259 28.756 1.00 94.19 464 ASP A O 1
ATOM 3743 N N . VAL A 1 465 ? -30.770 -11.792 29.734 1.00 94.62 465 VAL A N 1
ATOM 3744 C CA . VAL A 1 465 ? -30.339 -10.529 30.345 1.00 94.62 465 VAL A CA 1
ATOM 3745 C C . VAL A 1 465 ? -30.478 -10.623 31.855 1.00 94.62 465 VAL A C 1
ATOM 3747 O O . VAL A 1 465 ? -31.523 -11.002 32.369 1.00 94.62 465 VAL A O 1
ATOM 3750 N N . TYR A 1 466 ? -29.440 -10.202 32.566 1.00 93.31 466 TYR A N 1
ATOM 3751 C CA . TYR A 1 466 ? -29.419 -10.122 34.020 1.00 93.31 466 TYR A CA 1
ATOM 3752 C C . TYR A 1 466 ? -29.226 -8.666 34.423 1.00 93.31 466 TYR A C 1
ATOM 3754 O O . TYR A 1 466 ? -28.326 -7.990 33.920 1.00 93.31 466 TYR A O 1
ATOM 3762 N N . CYS A 1 467 ? -30.064 -8.169 35.324 1.00 89.94 467 CYS A N 1
ATOM 3763 C CA . CYS A 1 467 ? -29.936 -6.822 35.868 1.00 89.94 467 CYS A CA 1
ATOM 3764 C C . CYS A 1 467 ? -29.948 -6.900 37.391 1.00 89.94 467 CYS A C 1
ATOM 3766 O O . CYS A 1 467 ? -30.958 -7.264 37.994 1.00 89.94 467 CYS A O 1
ATOM 3768 N N . ASP A 1 468 ? -28.836 -6.521 38.015 1.00 83.06 468 ASP A N 1
ATOM 3769 C CA . ASP A 1 468 ? -28.602 -6.683 39.451 1.00 83.06 468 ASP A CA 1
ATOM 3770 C C . ASP A 1 468 ? -28.788 -8.147 39.923 1.00 83.06 468 ASP A C 1
ATOM 3772 O O . ASP A 1 468 ? -27.867 -8.949 39.792 1.00 83.06 468 ASP A O 1
ATOM 3776 N N . GLN A 1 469 ? -29.952 -8.504 40.481 1.00 83.75 469 GLN A N 1
ATOM 3777 C CA . GLN A 1 469 ? -30.282 -9.864 40.952 1.00 83.75 469 GLN A CA 1
ATOM 3778 C C . GLN A 1 469 ? -31.454 -10.510 40.195 1.00 83.75 469 GLN A C 1
ATOM 3780 O O . GLN A 1 469 ? -31.832 -11.630 40.521 1.00 83.75 469 GLN A O 1
ATOM 3785 N N . GLU A 1 470 ? -32.033 -9.817 39.212 1.00 90.81 470 GLU A N 1
ATOM 3786 C CA . GLU A 1 470 ? -33.152 -10.331 38.418 1.00 90.81 470 GLU A CA 1
ATOM 3787 C C . GLU A 1 470 ? -32.663 -10.906 37.087 1.00 90.81 470 GLU A C 1
ATOM 3789 O O . GLU A 1 470 ? -31.779 -10.339 36.435 1.00 90.81 470 GLU A O 1
ATOM 3794 N N . GLU A 1 471 ? -33.278 -12.014 36.680 1.00 94.06 471 GLU A N 1
ATOM 3795 C CA . GLU A 1 471 ? -32.996 -12.741 35.444 1.00 94.06 471 GLU A CA 1
ATOM 3796 C C . GLU A 1 471 ? -34.179 -12.628 34.476 1.00 94.06 471 GLU A C 1
ATOM 3798 O O . GLU A 1 471 ? -35.334 -12.843 34.842 1.00 94.06 471 GLU A O 1
ATOM 3803 N N . PHE A 1 472 ? -33.875 -12.307 33.221 1.00 94.50 472 PHE A N 1
ATOM 3804 C CA . PHE A 1 472 ? -34.825 -12.222 32.119 1.00 94.50 472 PHE A CA 1
ATOM 3805 C C . PHE A 1 472 ? -34.361 -13.174 31.016 1.00 94.50 472 PHE A C 1
ATOM 3807 O O . PHE A 1 472 ? -33.457 -12.840 30.244 1.00 94.50 472 PHE A O 1
ATOM 3814 N N . THR A 1 473 ? -34.963 -14.361 30.945 1.00 93.56 473 THR A N 1
ATOM 3815 C CA . THR A 1 473 ? -34.566 -15.386 29.972 1.00 93.56 473 THR A CA 1
ATOM 3816 C C . THR A 1 473 ? -35.336 -15.247 28.661 1.00 93.56 473 THR A C 1
ATOM 3818 O O . THR A 1 473 ? -36.535 -14.944 28.638 1.00 93.56 473 THR A O 1
ATOM 3821 N N . TYR A 1 474 ? -34.661 -15.507 27.542 1.00 91.19 474 TYR A N 1
ATOM 3822 C CA . TYR A 1 474 ? -35.303 -15.575 26.230 1.00 91.19 474 TYR A CA 1
ATOM 3823 C C . TYR A 1 474 ? -36.287 -16.743 26.144 1.00 91.19 474 TYR A C 1
ATOM 3825 O O . TYR A 1 474 ? -37.285 -16.656 25.432 1.00 91.19 474 TYR A O 1
ATOM 3833 N N . LEU A 1 475 ? -36.053 -17.813 26.905 1.00 89.88 475 LEU A N 1
ATOM 3834 C CA . LEU A 1 475 ? -36.954 -18.960 26.960 1.00 89.88 475 LEU A CA 1
ATOM 3835 C C . LEU A 1 475 ? -38.347 -18.582 27.492 1.00 89.88 475 LEU A C 1
ATOM 3837 O O . LEU A 1 475 ? -39.346 -19.047 26.944 1.00 89.88 475 LEU A O 1
ATOM 3841 N N . ASP A 1 476 ? -38.410 -17.723 28.513 1.00 91.31 476 ASP A N 1
ATOM 3842 C CA . ASP A 1 476 ? -39.672 -17.331 29.149 1.00 91.31 476 ASP A CA 1
ATOM 3843 C C . ASP A 1 476 ? -40.345 -16.145 28.443 1.00 91.31 476 ASP A C 1
ATOM 3845 O O . ASP A 1 476 ? -41.571 -16.089 28.334 1.00 91.31 476 ASP A O 1
ATOM 3849 N N . LEU A 1 477 ? -39.548 -15.184 27.965 1.00 90.31 477 LEU A N 1
ATOM 3850 C CA . LEU A 1 477 ? -40.036 -13.882 27.491 1.00 90.31 477 LEU A CA 1
ATOM 3851 C C . LEU A 1 477 ? -39.910 -13.686 25.973 1.00 90.31 477 LEU A C 1
ATOM 3853 O O . LEU A 1 477 ? -40.434 -12.712 25.427 1.00 90.31 477 LEU A O 1
ATOM 3857 N N . GLY A 1 478 ? -39.198 -14.568 25.270 1.00 89.94 478 GLY A N 1
ATOM 3858 C CA . GLY A 1 478 ? -38.916 -14.430 23.843 1.00 89.94 478 GLY A CA 1
ATOM 3859 C C . GLY A 1 478 ? -38.302 -13.069 23.497 1.00 89.94 478 GLY A C 1
ATOM 3860 O O . GLY A 1 478 ? -37.373 -12.584 24.140 1.00 89.94 478 GLY A O 1
ATOM 3861 N N . GLU A 1 479 ? -38.842 -12.390 22.483 1.00 86.44 479 GLU A N 1
ATOM 3862 C CA . GLU A 1 479 ? -38.349 -11.066 22.076 1.00 86.44 479 GLU A CA 1
ATOM 3863 C C . GLU A 1 479 ? -38.600 -9.947 23.110 1.00 86.44 479 GLU A C 1
ATOM 3865 O O . GLU A 1 479 ? -38.056 -8.842 22.966 1.00 86.44 479 GLU A O 1
ATOM 3870 N N . GLU A 1 480 ? -39.399 -10.202 24.153 1.00 91.50 480 GLU A N 1
ATOM 3871 C CA . GLU A 1 480 ? -39.723 -9.218 25.190 1.00 91.50 480 GLU A CA 1
ATOM 3872 C C . GLU A 1 480 ? -38.657 -9.089 26.285 1.00 91.50 480 GLU A C 1
ATOM 3874 O O . GLU A 1 480 ? -38.733 -8.136 27.059 1.00 91.50 480 GLU A O 1
ATOM 3879 N N . VAL A 1 481 ? -37.611 -9.930 26.299 1.00 93.69 481 VAL A N 1
ATOM 3880 C CA . VAL A 1 481 ? -36.499 -9.868 27.278 1.00 93.69 481 VAL A CA 1
ATOM 3881 C C . VAL A 1 481 ? -35.982 -8.442 27.484 1.00 93.69 481 VAL A C 1
ATOM 3883 O O . VAL A 1 481 ? -35.924 -7.938 28.604 1.00 93.69 481 VAL A O 1
ATOM 3886 N N . PHE A 1 482 ? -35.661 -7.738 26.394 1.00 93.00 482 PHE A N 1
ATOM 3887 C CA . PHE A 1 482 ? -35.143 -6.366 26.471 1.00 93.00 482 PHE A CA 1
ATOM 3888 C C . PHE A 1 482 ? -36.198 -5.349 26.921 1.00 93.00 482 PHE A C 1
ATOM 3890 O O . PHE A 1 482 ? -35.843 -4.293 27.442 1.00 93.00 482 PHE A O 1
ATOM 3897 N N . SER A 1 483 ? -37.483 -5.626 26.686 1.00 92.94 483 SER A N 1
ATOM 3898 C CA . SER A 1 483 ? -38.584 -4.769 27.128 1.00 92.94 483 SER A CA 1
ATOM 3899 C C . SER A 1 483 ? -38.787 -4.889 28.636 1.00 92.94 483 SER A C 1
ATOM 3901 O O . SER A 1 483 ? -38.871 -3.860 29.304 1.00 92.94 483 SER A O 1
ATOM 3903 N N . GLU A 1 484 ? -38.808 -6.110 29.178 1.00 93.12 484 GLU A N 1
ATOM 3904 C CA . GLU A 1 484 ? -38.941 -6.338 30.623 1.00 93.12 484 GLU A CA 1
ATOM 3905 C C . GLU A 1 484 ? -37.722 -5.833 31.392 1.00 93.12 484 GLU A C 1
ATOM 3907 O O . GLU A 1 484 ? -37.878 -5.072 32.350 1.00 93.12 484 GLU A O 1
ATOM 3912 N N . ALA A 1 485 ? -36.510 -6.127 30.910 1.00 92.31 485 ALA A N 1
ATOM 3913 C CA . ALA A 1 485 ? -35.285 -5.590 31.498 1.00 92.31 485 ALA A CA 1
ATOM 3914 C C . ALA A 1 485 ? -35.292 -4.048 31.506 1.00 92.31 485 ALA A C 1
ATOM 3916 O O . ALA A 1 485 ? -34.940 -3.417 32.504 1.00 92.31 485 ALA A O 1
ATOM 3917 N N . ALA A 1 486 ? -35.760 -3.410 30.425 1.00 91.75 486 ALA A N 1
ATOM 3918 C CA . ALA A 1 486 ? -35.893 -1.957 30.371 1.00 91.75 486 ALA A CA 1
ATOM 3919 C C . ALA A 1 486 ? -36.928 -1.416 31.377 1.00 91.75 486 ALA A C 1
ATOM 3921 O O . ALA A 1 486 ? -36.655 -0.408 32.032 1.00 91.75 486 ALA A O 1
ATOM 3922 N N . ARG A 1 487 ? -38.090 -2.070 31.541 1.00 90.75 487 ARG A N 1
ATOM 3923 C CA . ARG A 1 487 ? -39.099 -1.675 32.547 1.00 90.75 487 ARG A CA 1
ATOM 3924 C C . ARG A 1 487 ? -38.554 -1.808 33.962 1.00 90.75 487 ARG A C 1
ATOM 3926 O O . ARG A 1 487 ? -38.744 -0.895 34.767 1.00 90.75 487 ARG A O 1
ATOM 3933 N N . PHE A 1 488 ? -37.831 -2.890 34.239 1.00 91.12 488 PHE A N 1
ATOM 3934 C CA . PHE A 1 488 ? -37.177 -3.104 35.523 1.00 91.12 488 PHE A CA 1
ATOM 3935 C C . PHE A 1 488 ? -36.164 -1.996 35.836 1.00 91.12 488 PHE A C 1
ATOM 3937 O O . PHE A 1 488 ? -36.231 -1.384 36.905 1.00 91.12 488 PHE A O 1
ATOM 3944 N N . ILE A 1 489 ? -35.291 -1.663 34.877 1.00 89.50 489 ILE A N 1
ATOM 3945 C CA . ILE A 1 489 ? -34.309 -0.579 35.023 1.00 89.50 489 ILE A CA 1
ATOM 3946 C C . ILE A 1 489 ? -35.013 0.751 35.310 1.00 89.50 489 ILE A C 1
ATOM 3948 O O . ILE A 1 489 ? -34.647 1.429 36.267 1.00 89.50 489 ILE A O 1
ATOM 3952 N N . VAL A 1 490 ? -36.035 1.132 34.530 1.00 88.06 490 VAL A N 1
ATOM 3953 C CA . VAL A 1 490 ? -36.778 2.393 34.739 1.00 88.06 490 VAL A CA 1
ATOM 3954 C C . VAL A 1 490 ? -37.417 2.439 36.126 1.00 88.06 490 VAL A C 1
ATOM 3956 O O . VAL A 1 490 ? -37.308 3.461 36.805 1.00 88.06 490 VAL A O 1
ATOM 3959 N N . GLY A 1 491 ? -38.017 1.333 36.578 1.00 86.44 491 GLY A N 1
ATOM 3960 C CA . GLY A 1 491 ? -38.631 1.229 37.904 1.00 86.44 491 GLY A CA 1
ATOM 3961 C C . GLY A 1 491 ? -37.647 1.410 39.066 1.00 86.44 491 GLY A C 1
ATOM 3962 O O . GLY A 1 491 ? -38.050 1.824 40.153 1.00 86.44 491 GLY A O 1
ATOM 3963 N N . ARG A 1 492 ? -36.353 1.149 38.848 1.00 84.19 492 ARG A N 1
ATOM 3964 C CA . ARG A 1 492 ? -35.292 1.293 39.857 1.00 84.19 492 ARG A CA 1
ATOM 3965 C C . ARG A 1 492 ? -34.594 2.655 39.850 1.00 84.19 492 ARG A C 1
ATOM 3967 O O . ARG A 1 492 ? -33.919 2.984 40.830 1.00 84.19 492 ARG A O 1
ATOM 3974 N N . ARG A 1 493 ? -34.764 3.477 38.807 1.00 85.81 493 ARG A N 1
ATOM 3975 C CA . ARG A 1 493 ? -34.103 4.791 38.723 1.00 85.81 493 ARG A CA 1
ATOM 3976 C C . ARG A 1 493 ? -34.637 5.753 39.777 1.00 85.81 493 ARG A C 1
ATOM 3978 O O . ARG A 1 493 ? -35.821 6.100 39.792 1.00 85.81 493 ARG A O 1
ATOM 3985 N N . ARG A 1 494 ? -33.734 6.270 40.614 1.00 69.06 494 ARG A N 1
ATOM 3986 C CA . ARG A 1 494 ? -34.040 7.392 41.510 1.00 69.06 494 ARG A CA 1
ATOM 3987 C C . ARG A 1 494 ? -34.413 8.608 40.659 1.00 69.06 494 ARG A C 1
ATOM 3989 O O . ARG A 1 494 ? -33.735 8.908 39.687 1.00 69.06 494 ARG A O 1
ATOM 3996 N N . HIS A 1 495 ? -35.517 9.274 40.997 1.00 67.00 495 HIS A N 1
ATOM 3997 C CA . HIS A 1 495 ? -35.990 10.498 40.329 1.00 67.00 495 HIS A CA 1
ATOM 3998 C C . HIS A 1 495 ? -36.185 10.420 38.797 1.00 67.00 495 HIS A C 1
ATOM 4000 O O . HIS A 1 495 ? -36.179 11.458 38.142 1.00 67.00 495 HIS A O 1
ATOM 4006 N N . HIS A 1 496 ? -36.389 9.225 38.224 1.00 66.88 496 HIS A N 1
ATOM 4007 C CA . HIS A 1 496 ? -36.602 9.031 36.777 1.00 66.88 496 HIS A CA 1
ATOM 4008 C C . HIS A 1 496 ? -35.486 9.627 35.897 1.00 66.88 496 HIS A C 1
ATOM 4010 O O . HIS A 1 496 ? -35.746 10.180 34.828 1.00 66.88 496 HIS A O 1
ATOM 4016 N N . GLU A 1 497 ? -34.234 9.519 36.348 1.00 72.62 497 GLU A N 1
ATOM 4017 C CA . GLU A 1 497 ? -33.071 9.971 35.583 1.00 72.62 497 GLU A CA 1
ATOM 4018 C C . GLU A 1 497 ? -33.006 9.345 34.178 1.00 72.62 497 GLU A C 1
ATOM 4020 O O . GLU A 1 497 ? -33.374 8.190 33.955 1.00 72.62 497 GLU A O 1
ATOM 4025 N N . ASP A 1 498 ? -32.507 10.114 33.211 1.00 75.69 498 ASP A N 1
ATOM 4026 C CA . ASP A 1 498 ? -32.564 9.779 31.785 1.00 75.69 498 ASP A CA 1
ATOM 4027 C C . ASP A 1 498 ? -31.216 9.332 31.196 1.00 75.69 498 ASP A C 1
ATOM 4029 O O . ASP A 1 498 ? -30.847 9.685 30.075 1.00 75.69 498 ASP A O 1
ATOM 4033 N N . TYR A 1 499 ? -30.428 8.582 31.964 1.00 79.88 499 TYR A N 1
ATOM 4034 C CA . TYR A 1 499 ? -29.160 8.062 31.455 1.00 79.88 499 TYR A CA 1
ATOM 4035 C C . TYR A 1 499 ? -29.367 6.801 30.585 1.00 79.88 499 TYR A C 1
ATOM 4037 O O . TYR A 1 499 ? -30.315 6.042 30.813 1.00 79.88 499 TYR A O 1
ATOM 4045 N N . PRO A 1 500 ? -28.510 6.534 29.581 1.00 84.88 500 PRO A N 1
ATOM 4046 C CA . PRO A 1 500 ? -28.537 5.272 28.834 1.00 84.88 500 PRO A CA 1
ATOM 4047 C C . PRO A 1 500 ? -28.131 4.077 29.710 1.00 84.88 500 PRO A C 1
ATOM 4049 O O . PRO A 1 500 ? -27.272 4.218 30.576 1.00 84.88 500 PRO A O 1
ATOM 4052 N N . ALA A 1 501 ? -28.713 2.901 29.477 1.00 88.69 501 ALA A N 1
ATOM 4053 C CA . ALA A 1 501 ? -28.230 1.654 30.074 1.00 88.69 501 ALA A CA 1
ATOM 4054 C C . ALA A 1 501 ? -27.132 1.027 29.205 1.00 88.69 501 ALA A C 1
ATOM 4056 O O . ALA A 1 501 ? -27.173 1.144 27.979 1.00 88.69 501 ALA A O 1
ATOM 4057 N N . TYR A 1 502 ? -26.180 0.347 29.841 1.00 90.69 502 TYR A N 1
ATOM 4058 C CA . TYR A 1 502 ? -25.048 -0.283 29.168 1.00 90.69 502 TYR A CA 1
ATOM 4059 C C . TYR A 1 502 ? -24.899 -1.729 29.632 1.00 90.69 502 TYR A C 1
ATOM 4061 O O . TYR A 1 502 ? -24.920 -1.993 30.832 1.00 90.69 502 TYR A O 1
ATOM 4069 N N . ILE A 1 503 ? -24.672 -2.643 28.692 1.00 93.50 503 ILE A N 1
ATOM 4070 C CA . ILE A 1 503 ? -24.183 -3.988 28.982 1.00 93.50 503 ILE A CA 1
ATOM 4071 C C . ILE A 1 503 ? -22.749 -3.866 29.499 1.00 93.50 503 ILE A C 1
ATOM 4073 O O . ILE A 1 503 ? -21.858 -3.409 28.778 1.00 93.50 503 ILE A O 1
ATOM 4077 N N . THR A 1 504 ? -22.539 -4.240 30.757 1.00 90.94 504 THR A N 1
ATOM 4078 C CA . THR A 1 504 ? -21.248 -4.196 31.461 1.00 90.94 504 THR A CA 1
ATOM 4079 C C . THR A 1 504 ? -20.581 -5.559 31.563 1.00 90.94 504 THR A C 1
ATOM 4081 O O . THR A 1 504 ? -19.404 -5.628 31.895 1.00 90.94 504 THR A O 1
ATOM 4084 N N . ASP A 1 505 ? -21.316 -6.631 31.284 1.00 91.69 505 ASP A N 1
ATOM 4085 C CA . ASP A 1 505 ? -20.813 -7.999 31.269 1.00 91.69 505 ASP A CA 1
ATOM 4086 C C . ASP A 1 505 ? -21.480 -8.765 30.118 1.00 91.69 505 ASP A C 1
ATOM 4088 O O . ASP A 1 505 ? -22.682 -8.630 29.890 1.00 91.69 505 ASP A O 1
ATOM 4092 N N . LEU A 1 506 ? -20.694 -9.511 29.348 1.00 93.00 506 LEU A N 1
ATOM 4093 C CA . LEU A 1 506 ? -21.168 -10.258 28.193 1.00 93.00 506 LEU A CA 1
ATOM 4094 C C . LEU A 1 506 ? -20.457 -11.606 28.130 1.00 93.00 506 LEU A C 1
ATOM 4096 O O . LEU A 1 506 ? -19.238 -11.658 27.967 1.00 93.00 506 LEU A O 1
ATOM 4100 N N . ASP A 1 507 ? -21.232 -12.681 28.212 1.00 91.50 507 ASP A N 1
ATOM 4101 C CA . ASP A 1 507 ? -20.749 -14.046 28.038 1.00 91.50 507 ASP A CA 1
ATOM 4102 C C . ASP A 1 507 ? -21.120 -14.562 26.643 1.00 91.50 507 ASP A C 1
ATOM 4104 O O . ASP A 1 507 ? -22.297 -14.598 26.283 1.00 91.50 507 ASP A O 1
ATOM 4108 N N . LEU A 1 508 ? -20.112 -14.941 25.854 1.00 89.69 508 LEU A N 1
ATOM 4109 C CA . LEU A 1 508 ? -20.273 -15.537 24.523 1.00 89.69 508 LEU A CA 1
ATOM 4110 C C . LEU A 1 508 ? -19.667 -16.949 24.446 1.00 89.69 508 LEU A C 1
ATOM 4112 O O . LEU A 1 508 ? -19.506 -17.481 23.351 1.00 89.69 508 LEU A O 1
ATOM 4116 N N . SER A 1 509 ? -19.334 -17.575 25.578 1.00 85.69 509 SER A N 1
ATOM 4117 C CA . SER A 1 509 ? -18.622 -18.863 25.629 1.00 85.69 509 SER A CA 1
ATOM 4118 C C . SER A 1 509 ? -19.327 -19.985 24.851 1.00 85.69 509 SER A C 1
ATOM 4120 O O . SER A 1 509 ? -18.677 -20.770 24.155 1.00 85.69 509 SER A O 1
ATOM 4122 N N . ALA A 1 510 ? -20.663 -20.034 24.888 1.00 83.19 510 ALA A N 1
ATOM 4123 C CA . ALA A 1 510 ? -21.453 -21.000 24.121 1.00 83.19 510 ALA A CA 1
ATOM 4124 C C . ALA A 1 510 ? -21.311 -20.805 22.598 1.00 83.19 510 ALA A C 1
ATOM 4126 O O . ALA A 1 510 ? -21.281 -21.777 21.842 1.00 83.19 510 ALA A O 1
ATOM 4127 N N . ILE A 1 511 ? -21.178 -19.553 22.152 1.00 83.75 511 ILE A N 1
ATOM 4128 C CA . ILE A 1 511 ? -20.991 -19.190 20.742 1.00 83.75 511 ILE A CA 1
ATOM 4129 C C . ILE A 1 511 ? -19.569 -19.548 20.294 1.00 83.75 511 ILE A C 1
ATOM 4131 O O . ILE A 1 511 ? -19.385 -20.172 19.251 1.00 83.75 511 ILE A O 1
ATOM 4135 N N . GLU A 1 512 ? -18.568 -19.223 21.117 1.00 80.94 512 GLU A N 1
ATOM 4136 C CA . GLU A 1 512 ? -17.155 -19.544 20.865 1.00 80.94 512 GLU A CA 1
ATOM 4137 C C . GLU A 1 512 ? -16.918 -21.049 20.703 1.00 80.94 512 GLU A C 1
ATOM 4139 O O . GLU A 1 512 ? -16.200 -21.484 19.796 1.00 80.94 512 GLU A O 1
ATOM 4144 N N . CYS A 1 513 ? -17.538 -21.847 21.578 1.00 71.94 513 CYS A N 1
ATOM 4145 C CA . CYS A 1 513 ? -17.438 -23.302 21.555 1.00 71.94 513 CYS A CA 1
ATOM 4146 C C . CYS A 1 513 ? -18.027 -23.889 20.267 1.00 71.94 513 CYS A C 1
ATOM 4148 O O . CYS A 1 513 ? -17.414 -24.757 19.643 1.00 71.94 513 CYS A O 1
ATOM 4150 N N . HIS A 1 514 ? -19.193 -23.391 19.854 1.00 74.06 514 HIS A N 1
ATOM 4151 C CA . HIS A 1 514 ? -19.891 -23.872 18.670 1.00 74.06 514 HIS A CA 1
ATOM 4152 C C . HIS A 1 514 ? -19.140 -23.546 17.370 1.00 74.06 514 HIS A C 1
ATOM 4154 O O . HIS A 1 514 ? -18.987 -24.411 16.506 1.00 74.06 514 HIS A O 1
ATOM 4160 N N . ASP A 1 515 ? -18.633 -22.320 17.234 1.00 74.12 515 ASP A N 1
ATOM 4161 C CA . ASP A 1 515 ? -17.987 -21.874 15.994 1.00 74.12 515 ASP A CA 1
ATOM 4162 C C . ASP A 1 515 ? -16.569 -22.451 15.825 1.00 74.12 515 ASP A C 1
ATOM 4164 O O . ASP A 1 515 ? -15.973 -22.361 14.746 1.00 74.12 515 ASP A O 1
ATOM 4168 N N . GLY A 1 516 ? -16.006 -23.056 16.879 1.00 65.62 516 GLY A N 1
ATOM 4169 C CA . GLY A 1 516 ? -14.670 -23.655 16.865 1.00 65.62 516 GLY A CA 1
ATOM 4170 C C . GLY A 1 516 ? -13.553 -22.638 16.598 1.00 65.62 516 GLY A C 1
ATOM 4171 O O . GLY A 1 516 ? -12.450 -23.012 16.198 1.00 65.62 516 GLY A O 1
ATOM 4172 N N . THR A 1 517 ? -13.832 -21.344 16.780 1.00 62.22 517 THR A N 1
ATOM 4173 C CA . THR A 1 517 ? -12.929 -20.236 16.436 1.00 62.22 517 THR A CA 1
ATOM 4174 C C . THR A 1 517 ? -11.896 -19.924 17.517 1.00 62.22 517 THR A C 1
ATOM 4176 O O . THR A 1 517 ? -11.003 -19.113 17.271 1.00 62.22 517 THR A O 1
ATOM 4179 N N . GLY A 1 518 ? -11.989 -20.571 18.683 1.00 71.38 518 GLY A N 1
ATOM 4180 C CA . GLY A 1 518 ? -11.270 -20.160 19.890 1.00 71.38 518 GLY A CA 1
ATOM 4181 C C . GLY A 1 518 ? -11.870 -18.888 20.498 1.00 71.38 518 GLY A C 1
ATOM 4182 O O . GLY A 1 518 ? -12.947 -18.455 20.084 1.00 71.38 518 GLY A O 1
ATOM 4183 N N . ALA A 1 519 ? -11.163 -18.297 21.467 1.00 76.94 519 ALA A N 1
ATOM 4184 C CA . ALA A 1 519 ? -11.578 -17.055 22.120 1.00 76.94 519 ALA A CA 1
ATOM 4185 C C . ALA A 1 519 ? -11.754 -15.923 21.093 1.00 76.94 519 ALA A C 1
ATOM 4187 O O . ALA A 1 519 ? -10.866 -15.660 20.273 1.00 76.94 519 ALA A O 1
ATOM 4188 N N . LEU A 1 520 ? -12.908 -15.255 21.126 1.00 85.44 520 LEU A N 1
ATOM 4189 C CA . LEU A 1 520 ? -13.203 -14.147 20.224 1.00 85.44 520 LEU A CA 1
ATOM 4190 C C . LEU A 1 520 ? -12.413 -12.896 20.635 1.00 85.44 520 LEU A C 1
ATOM 4192 O O . LEU A 1 520 ? -12.335 -12.601 21.827 1.00 85.44 520 LEU A O 1
ATOM 4196 N N . PRO A 1 521 ? -11.896 -12.102 19.677 1.00 88.62 521 PRO A N 1
ATOM 4197 C CA . PRO A 1 521 ? -11.233 -10.847 20.005 1.00 88.62 521 PRO A CA 1
ATOM 4198 C C . PRO A 1 521 ? -12.173 -9.850 20.688 1.00 88.62 521 PRO A C 1
ATOM 4200 O O . PRO A 1 521 ? -13.372 -9.813 20.381 1.00 88.62 521 PRO A O 1
ATOM 4203 N N . THR A 1 522 ? -11.633 -8.963 21.528 1.00 91.75 522 THR A N 1
ATOM 4204 C CA . THR A 1 522 ? -12.421 -7.951 22.265 1.00 91.75 522 THR A CA 1
ATOM 4205 C C . THR A 1 522 ? -13.318 -7.104 21.346 1.00 91.75 522 THR A C 1
ATOM 4207 O O . THR A 1 522 ? -14.440 -6.734 21.708 1.00 91.75 522 THR A O 1
ATOM 4210 N N . SER A 1 523 ? -12.880 -6.825 20.114 1.00 91.62 523 SER A N 1
ATOM 4211 C CA . SER A 1 523 ? -13.680 -6.089 19.125 1.00 91.62 523 SER A CA 1
ATOM 4212 C C . SER A 1 523 ? -14.974 -6.806 18.711 1.00 91.62 523 SER A C 1
ATOM 4214 O O . SER A 1 523 ? -15.950 -6.134 18.370 1.00 91.62 523 SER A O 1
ATOM 4216 N N . GLN A 1 524 ? -15.031 -8.144 18.756 1.00 90.38 524 GLN A N 1
ATOM 4217 C CA . GLN A 1 524 ? -16.263 -8.898 18.491 1.00 90.38 524 GLN A CA 1
ATOM 4218 C C . GLN A 1 524 ? -17.241 -8.807 19.663 1.00 90.38 524 GLN A C 1
ATOM 4220 O O . GLN A 1 524 ? -18.421 -8.540 19.436 1.00 90.38 524 GLN A O 1
ATOM 4225 N N . TYR A 1 525 ? -16.753 -8.916 20.902 1.00 93.06 525 TYR A N 1
ATOM 4226 C CA . TYR A 1 525 ? -17.557 -8.666 22.103 1.00 93.06 525 TYR A CA 1
ATOM 4227 C C . TYR A 1 525 ? -18.202 -7.274 22.055 1.00 93.06 525 TYR A C 1
ATOM 4229 O O . TYR A 1 525 ? -19.401 -7.129 22.287 1.00 93.06 525 TYR A O 1
ATOM 4237 N N . LEU A 1 526 ? -17.441 -6.250 21.653 1.00 94.62 526 LEU A N 1
ATOM 4238 C CA . LEU A 1 526 ? -17.951 -4.884 21.500 1.00 94.62 526 LEU A CA 1
ATOM 4239 C C . LEU A 1 526 ? -19.048 -4.743 20.432 1.00 94.62 526 LEU A C 1
ATOM 4241 O O . LEU A 1 526 ? -19.958 -3.933 20.596 1.00 94.62 526 LEU A O 1
ATOM 4245 N N . ARG A 1 527 ? -19.007 -5.531 19.351 1.00 92.75 527 ARG A N 1
ATOM 4246 C CA . ARG A 1 527 ? -20.070 -5.527 18.328 1.00 92.75 527 ARG A CA 1
ATOM 4247 C C . ARG A 1 527 ? -21.387 -6.056 18.881 1.00 92.75 527 ARG A C 1
ATOM 4249 O O . ARG A 1 527 ? -22.423 -5.441 18.636 1.00 92.75 527 ARG A O 1
ATOM 4256 N N . TYR A 1 528 ? -21.343 -7.155 19.632 1.00 93.06 528 TYR A N 1
ATOM 4257 C CA . TYR A 1 528 ? -22.523 -7.674 20.321 1.00 93.06 528 TYR A CA 1
ATOM 4258 C C . TYR A 1 528 ? -23.014 -6.685 21.375 1.00 93.06 528 TYR A C 1
ATOM 4260 O O . TYR A 1 528 ? -24.183 -6.308 21.348 1.00 93.06 528 TYR A O 1
ATOM 4268 N N . LYS A 1 529 ? -22.109 -6.168 22.217 1.00 94.94 529 LYS A N 1
ATOM 4269 C CA . LYS A 1 529 ? -22.415 -5.130 23.209 1.00 94.94 529 LYS A CA 1
ATOM 4270 C C . LYS A 1 529 ? -23.169 -3.955 22.585 1.00 94.94 529 LYS A C 1
ATOM 4272 O O . LYS A 1 529 ? -24.237 -3.607 23.069 1.00 94.94 529 LYS A O 1
ATOM 4277 N N . LYS A 1 530 ? -22.676 -3.407 21.470 1.00 94.25 530 LYS A N 1
ATOM 4278 C CA . LYS A 1 530 ? -23.334 -2.317 20.738 1.00 94.25 530 LYS A CA 1
ATOM 4279 C C . LYS A 1 530 ? -24.768 -2.664 20.332 1.00 94.25 530 LYS A C 1
ATOM 4281 O O . LYS A 1 530 ? -25.686 -1.887 20.576 1.00 94.25 530 LYS A O 1
ATOM 4286 N N . GLN A 1 531 ? -24.981 -3.832 19.726 1.00 93.56 531 GLN A N 1
ATOM 4287 C CA . GLN A 1 531 ? -26.321 -4.257 19.304 1.00 93.56 531 GLN A CA 1
ATOM 4288 C C . GLN A 1 531 ? -27.279 -4.404 20.495 1.00 93.56 531 GLN A C 1
ATOM 4290 O O . GLN A 1 531 ? -28.453 -4.041 20.396 1.00 93.56 531 GLN A O 1
ATOM 4295 N N . LEU A 1 532 ? -26.787 -4.930 21.617 1.00 94.06 532 LEU A N 1
ATOM 4296 C CA . LEU A 1 532 ? -27.562 -5.110 22.843 1.00 94.06 532 LEU A CA 1
ATOM 4297 C C . LEU A 1 532 ? -27.875 -3.768 23.517 1.00 94.06 532 LEU A C 1
ATOM 4299 O O . LEU A 1 532 ? -29.031 -3.521 23.863 1.00 94.06 532 LEU A O 1
ATOM 4303 N N . ASP A 1 533 ? -26.891 -2.871 23.611 1.00 93.19 533 ASP A N 1
ATOM 4304 C CA . ASP A 1 533 ? -27.059 -1.502 24.105 1.00 93.19 533 ASP A CA 1
ATOM 4305 C C . ASP A 1 533 ? -28.109 -0.751 23.271 1.00 93.19 533 ASP A C 1
ATOM 4307 O O . ASP A 1 533 ? -29.003 -0.104 23.820 1.00 93.19 533 ASP A O 1
ATOM 4311 N N . GLU A 1 534 ? -28.059 -0.856 21.938 1.00 92.88 534 GLU A N 1
ATOM 4312 C CA . GLU A 1 534 ? -29.041 -0.237 21.043 1.00 92.88 534 GLU A CA 1
ATOM 4313 C C . GLU A 1 534 ? -30.456 -0.797 21.253 1.00 92.88 534 GLU A C 1
ATOM 4315 O O . GLU A 1 534 ? -31.420 -0.022 21.298 1.00 92.88 534 GLU A O 1
ATOM 4320 N N . LYS A 1 535 ? -30.602 -2.125 21.395 1.00 92.62 535 LYS A N 1
ATOM 4321 C CA . LYS A 1 535 ? -31.892 -2.780 21.675 1.00 92.62 535 LYS A CA 1
ATOM 4322 C C . LYS A 1 535 ? -32.464 -2.308 23.013 1.00 92.62 535 LYS A C 1
ATOM 4324 O O . LYS A 1 535 ? -33.606 -1.845 23.051 1.00 92.62 535 LYS A O 1
ATOM 4329 N N . LEU A 1 536 ? -31.664 -2.350 24.077 1.00 92.00 536 LEU A N 1
ATOM 4330 C CA . LEU A 1 536 ? -32.071 -1.963 25.426 1.00 92.00 536 LEU A CA 1
ATOM 4331 C C . LEU A 1 536 ? -32.455 -0.477 25.496 1.00 92.00 536 LEU A C 1
ATOM 4333 O O . LEU A 1 536 ? -33.550 -0.127 25.938 1.00 92.00 536 LEU A O 1
ATOM 4337 N N . ASN A 1 537 ? -31.615 0.415 24.963 1.00 91.38 537 ASN A N 1
ATOM 4338 C CA . ASN A 1 537 ? -31.874 1.858 24.974 1.00 91.38 537 ASN A CA 1
ATOM 4339 C C . ASN A 1 537 ? -33.017 2.287 24.044 1.00 91.38 537 ASN A C 1
ATOM 4341 O O . ASN A 1 537 ? -33.613 3.352 24.234 1.00 91.38 537 ASN A O 1
ATOM 4345 N N . ARG A 1 538 ? -33.354 1.492 23.022 1.00 92.06 538 ARG A N 1
ATOM 4346 C CA . ARG A 1 538 ? -34.575 1.708 22.232 1.00 92.06 538 ARG A CA 1
ATOM 4347 C C . ARG A 1 538 ? -35.820 1.425 23.072 1.00 92.06 538 ARG A C 1
ATOM 4349 O O . ARG A 1 538 ? -36.746 2.229 23.035 1.00 92.06 538 ARG A O 1
ATOM 4356 N N . ARG A 1 539 ? -35.820 0.339 23.855 1.00 92.62 539 ARG A N 1
ATOM 4357 C CA . ARG A 1 539 ? -36.935 -0.010 24.751 1.00 92.62 539 ARG A CA 1
ATOM 4358 C C . ARG A 1 539 ? -37.087 0.988 25.898 1.00 92.62 539 ARG A C 1
ATOM 4360 O O . ARG A 1 539 ? -38.197 1.458 26.132 1.00 92.62 539 ARG A O 1
ATOM 4367 N N . LEU A 1 540 ? -35.984 1.416 26.513 1.00 88.81 540 LEU A N 1
ATOM 4368 C CA . LEU A 1 540 ? -35.993 2.460 27.550 1.00 88.81 540 LEU A CA 1
ATOM 4369 C C . LEU A 1 540 ? -36.661 3.758 27.075 1.00 88.81 540 LEU A C 1
ATOM 4371 O O . LEU A 1 540 ? -37.448 4.353 27.805 1.00 88.81 540 LEU A O 1
ATOM 4375 N N . ARG A 1 541 ? -36.403 4.174 25.828 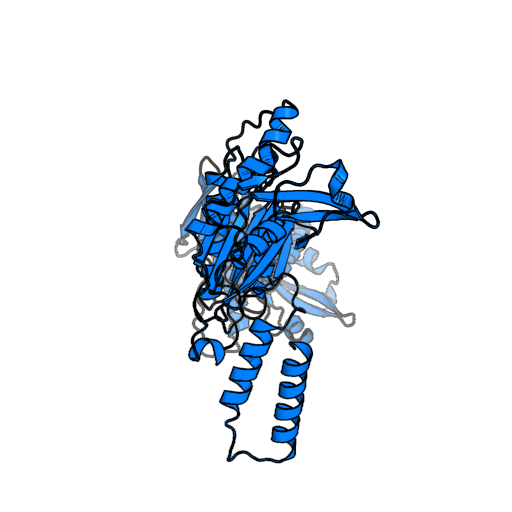1.00 88.12 541 ARG A N 1
ATOM 4376 C CA . ARG A 1 541 ? -37.028 5.369 25.239 1.00 88.12 541 ARG A CA 1
ATOM 4377 C C . ARG A 1 541 ? -38.520 5.212 24.948 1.00 88.12 541 ARG A C 1
ATOM 4379 O O . ARG A 1 541 ? -39.200 6.224 24.900 1.00 88.12 541 ARG A O 1
ATOM 4386 N N . SER A 1 542 ? -39.010 3.986 24.753 1.00 86.75 542 SER A N 1
ATOM 4387 C CA . SER A 1 542 ? -40.434 3.707 24.494 1.00 86.75 542 SER A CA 1
ATOM 4388 C C . SER A 1 542 ? -41.297 3.554 25.750 1.00 86.75 542 SER A C 1
ATOM 4390 O O . SER A 1 542 ? -42.512 3.478 25.627 1.00 86.75 542 SER A O 1
ATOM 4392 N N . ILE A 1 543 ? -40.681 3.444 26.932 1.00 83.94 543 ILE A N 1
ATOM 4393 C CA . ILE A 1 543 ? -41.388 3.309 28.221 1.00 83.94 543 ILE A CA 1
ATOM 4394 C C . ILE A 1 543 ? -41.744 4.684 28.813 1.00 83.94 543 ILE A C 1
ATOM 4396 O O . ILE A 1 543 ? -42.600 4.772 29.690 1.00 83.94 543 ILE A O 1
ATOM 4400 N N . LYS A 1 544 ? -41.098 5.747 28.324 1.00 61.34 544 LYS A N 1
ATOM 4401 C CA . LYS A 1 544 ? -41.509 7.131 28.572 1.00 61.34 544 LYS A CA 1
ATOM 4402 C C . LYS A 1 544 ? -42.745 7.479 27.763 1.00 61.34 544 LYS A C 1
ATOM 4404 O O . LYS A 1 544 ? -43.568 8.246 28.304 1.00 61.34 544 LYS A O 1
#

Secondary structure (DSSP, 8-state):
-HHHHHHHHHHHHHHHHHHT-TTTS-HHHHHHHHHHHHHHH---STTBPP---SSSSS----SEEEEEEEEETTEEEEEEEEB---GGGTTTS-EEEEES-HHHHHHHHHHTTSS-SSPEEE--GGGHHHHHHHHHHHHHHHHH--SSPPPPPHHHHHSPP-EEEEEEEESTT--HHHHHHHTT-----S---TTSBTTTTB----EEEEEEEETT--EEEEEEESTTHHHHHHHHHHHHS-TT--SPPEEEEEE--SSSHHHHHHHHHHHHHHHHHHHHTSS-EEEEEEETTEEEEEEE-TT--EEEEESSHHHHHHHHTSPPSS---EEE-TT-GGGHHHHHHHTT--TT--EEEEEEETTTEEEEEEE-TTS-EEEEEEE-S-HHHHHHHHHHHHHHHHHHHHTTSTT---PPPEEEEEEE-TTS-EEEEE--PPSSSGGGSS--EEEEEEE-TTS-EEEEEEETTEEE-HHHHGGGHHHHHHHHHHHH-GGG--PPP-EEEEE-HHHHHHHT--SPPHHHHHHHHHHHHHHHHHHHHH--

pLDDT: mean 86.04, std 10.2, range [44.72, 97.62]

Foldseek 3Di:
DLVVLLVVLVVVVVVCVVPVPCPPDPPLVSLLSNLVSCLQRVPPDAQWQHAPCPPPDPAQAALEKEWEWDQDPNAIKIFIARDDDDPVCVVPGDTPDMDSDPLSVLVNCVQNRRDDLNYQYDYPPVCVLLSVLSNVVSVVCCVVDPPPDDAQDSVLSSADWAWAEKEKEFQRSHFPVVVCVVVVHDQDAPAPQCQQDGPQGANRTAKIWMWTQISNRIIGTDIAGDQCRLVVVLQVNLVRQAPRHLDQHHYFFFYSYPPCGVSNRVNSVVVSVVLSCCLNVQAFAWEWEAGSQKIWIWGRYNHHIDIDTGNHPVSVLVVLQPFDPAAHQYAYDPSPQVCQLVNQVSVPDDAQAKAWEWEDDPNFKIWIWIQWNRRRIDIDIDGFDDPLLVVVLVQLQLVQLQCVLCVVPPDDDDDRHWYWYWDADPPRHIDIHGDDRDPDDNPPVAWAKAWEWAADPVRDIDIWIDTDHDTQDCVVQPLCSLLVVLVVRQVPDDPSDDGQDFHSHYHCPNVCVVVVSRRGIPSVVVVVRVVSSVSNRVSNVVVD

Radius of gyration: 32.44 Å; chains: 1; bounding box: 76×69×90 Å